Protein AF-A0A933DUX3-F1 (afdb_monomer)

Structure (mmCIF, N/CA/C/O backbone):
data_AF-A0A933DUX3-F1
#
_entry.id   AF-A0A933DUX3-F1
#
loop_
_atom_site.group_PDB
_atom_site.id
_atom_site.type_symbol
_atom_site.label_atom_id
_atom_site.label_alt_id
_atom_site.label_comp_id
_atom_site.label_asym_id
_atom_site.label_entity_id
_atom_site.label_seq_id
_atom_site.pdbx_PDB_ins_code
_atom_site.Cartn_x
_atom_site.Cartn_y
_atom_site.Cartn_z
_atom_site.occupancy
_atom_site.B_iso_or_equiv
_atom_site.auth_seq_id
_atom_site.auth_comp_id
_atom_site.auth_asym_id
_atom_site.auth_atom_id
_atom_site.pdbx_PDB_model_num
ATOM 1 N N . MET A 1 1 ? -27.530 -6.278 41.997 1.00 29.02 1 MET A N 1
ATOM 2 C CA . MET A 1 1 ? -27.766 -5.732 43.336 1.00 29.02 1 MET A CA 1
ATOM 3 C C . MET A 1 1 ? -26.429 -5.424 43.971 1.00 29.02 1 MET A C 1
ATOM 5 O O . MET A 1 1 ? -25.865 -6.276 44.647 1.00 29.02 1 MET A O 1
ATOM 9 N N . VAL A 1 2 ? -25.910 -4.238 43.633 1.00 28.95 2 VAL A N 1
ATOM 10 C CA . VAL A 1 2 ? -24.819 -3.514 44.310 1.00 28.95 2 VAL A CA 1
ATOM 11 C C . VAL A 1 2 ? -25.154 -2.024 44.163 1.00 28.95 2 VAL A C 1
ATOM 13 O O . VAL A 1 2 ? -25.145 -1.536 43.036 1.00 28.95 2 VAL A O 1
ATOM 16 N N . GLU A 1 3 ? -25.543 -1.322 45.237 1.00 31.45 3 GLU A N 1
ATOM 17 C CA . GLU A 1 3 ? -26.020 0.079 45.157 1.00 31.45 3 GLU A CA 1
ATOM 18 C C . GLU A 1 3 ? -25.005 1.037 44.496 1.00 31.45 3 GLU A C 1
ATOM 20 O O . GLU A 1 3 ? -23.796 0.820 44.588 1.00 31.45 3 GLU A O 1
ATOM 25 N N . PRO A 1 4 ? -25.476 2.098 43.811 1.00 33.31 4 PRO A N 1
ATOM 26 C CA . PRO A 1 4 ? -24.606 3.031 43.121 1.00 33.31 4 PRO A CA 1
ATOM 27 C C . PRO A 1 4 ? -24.069 4.056 44.122 1.00 33.31 4 PRO A C 1
ATOM 29 O O . PRO A 1 4 ? -24.830 4.585 44.933 1.00 33.31 4 PRO A O 1
ATOM 32 N N . LEU A 1 5 ? -22.780 4.378 44.026 1.00 43.81 5 LEU A N 1
ATOM 33 C CA . LEU A 1 5 ? -22.177 5.421 44.854 1.00 43.81 5 LEU A CA 1
ATOM 34 C C . LEU A 1 5 ? -22.779 6.786 44.462 1.00 43.81 5 LEU A C 1
ATOM 36 O O . LEU A 1 5 ? -22.750 7.172 43.291 1.00 43.81 5 LEU A O 1
ATOM 40 N N . LYS A 1 6 ? -23.366 7.482 45.436 1.00 32.38 6 LYS A N 1
ATOM 41 C CA . LYS A 1 6 ? -24.177 8.706 45.299 1.00 32.38 6 LYS A CA 1
ATOM 42 C C . LYS A 1 6 ? -23.520 9.942 45.907 1.00 32.38 6 LYS A C 1
ATOM 44 O O . LYS A 1 6 ? -23.996 11.047 45.646 1.00 32.38 6 LYS A O 1
ATOM 49 N N . THR A 1 7 ? -22.471 9.799 46.720 1.00 34.41 7 THR A N 1
ATOM 50 C CA . THR A 1 7 ? -21.788 10.950 47.341 1.00 34.41 7 THR A CA 1
ATOM 51 C C . THR A 1 7 ? -20.277 10.973 47.112 1.00 34.41 7 THR A C 1
ATOM 53 O O . THR A 1 7 ? -19.633 9.975 46.790 1.00 34.41 7 THR A O 1
ATOM 56 N N . GLN A 1 8 ? -19.691 12.161 47.284 1.00 35.16 8 GLN A N 1
ATOM 57 C CA . GLN A 1 8 ? -18.259 12.406 47.084 1.00 35.16 8 GLN A CA 1
ATOM 58 C C . GLN A 1 8 ? -17.368 11.680 48.112 1.00 35.16 8 GLN A C 1
ATOM 60 O O . GLN A 1 8 ? -16.174 11.502 47.867 1.00 35.16 8 GLN A O 1
ATOM 65 N N . GLU A 1 9 ? -17.936 11.257 49.243 1.00 38.06 9 GLU A N 1
ATOM 66 C CA . GLU A 1 9 ? -17.209 10.599 50.330 1.00 38.06 9 GLU A CA 1
ATOM 67 C C . GLU A 1 9 ? -17.133 9.082 50.125 1.00 38.06 9 GLU A C 1
ATOM 69 O O . GLU A 1 9 ? -16.056 8.511 50.279 1.00 38.06 9 GLU A O 1
ATOM 74 N N . GLU A 1 10 ? -18.203 8.462 49.622 1.00 39.78 10 GLU A N 1
ATOM 75 C CA . GLU A 1 10 ? -18.233 7.047 49.218 1.00 39.78 10 GLU A CA 1
ATOM 76 C C . GLU A 1 10 ? -17.134 6.706 48.191 1.00 39.78 10 GLU A C 1
ATOM 78 O O . GLU A 1 10 ? -16.457 5.683 48.301 1.00 39.78 10 GLU A O 1
ATOM 83 N N . ILE A 1 11 ? -16.887 7.602 47.226 1.00 40.34 11 ILE A N 1
ATOM 84 C CA . ILE A 1 11 ? -15.825 7.442 46.216 1.00 40.34 11 ILE A CA 1
ATOM 85 C C . ILE A 1 11 ? -14.423 7.517 46.851 1.00 40.34 11 ILE A C 1
ATOM 87 O O . ILE A 1 11 ? -13.513 6.794 46.440 1.00 40.34 11 ILE A O 1
ATOM 91 N N . LYS A 1 12 ? -14.226 8.367 47.869 1.00 40.56 12 LYS A N 1
ATOM 92 C CA . LYS A 1 12 ? -12.954 8.442 48.614 1.00 40.56 12 LYS A CA 1
ATOM 93 C C . LYS A 1 12 ? -12.736 7.196 49.472 1.00 40.56 12 LYS A C 1
ATOM 95 O O . LYS A 1 12 ? -11.591 6.802 49.681 1.00 40.56 12 LYS A O 1
ATOM 100 N N . GLU A 1 13 ? -13.805 6.598 49.990 1.00 42.00 13 GLU A N 1
ATOM 101 C CA . GLU A 1 13 ? -13.726 5.463 50.908 1.00 42.00 13 GLU A CA 1
ATOM 102 C C . GLU A 1 13 ? -13.287 4.174 50.197 1.00 42.00 13 GLU A C 1
ATOM 104 O O . GLU A 1 13 ? -12.343 3.528 50.652 1.00 42.00 13 GLU A O 1
ATOM 109 N N . GLU A 1 14 ? -13.840 3.865 49.019 1.00 41.28 14 GLU A N 1
ATOM 110 C CA . GLU A 1 14 ? -13.416 2.686 48.244 1.00 41.28 14 GLU A CA 1
ATOM 111 C C . GLU A 1 14 ? -11.978 2.831 47.691 1.00 41.28 14 GLU A C 1
ATOM 113 O O . GLU A 1 14 ? -11.208 1.869 47.694 1.00 41.28 14 GLU A O 1
ATOM 118 N N . LEU A 1 15 ? -11.542 4.044 47.319 1.00 40.47 15 LEU A N 1
ATOM 119 C CA . LEU A 1 15 ? -10.144 4.293 46.928 1.00 40.47 15 LEU A CA 1
ATOM 120 C C . LEU A 1 15 ? -9.156 4.078 48.091 1.00 40.47 15 LEU A C 1
ATOM 122 O O . LEU A 1 15 ? -8.092 3.487 47.892 1.00 40.47 15 LEU A O 1
ATOM 126 N N . ARG A 1 16 ? -9.506 4.503 49.316 1.00 42.06 16 ARG A N 1
ATOM 127 C CA . ARG A 1 16 ? -8.707 4.212 50.526 1.00 42.06 16 ARG A CA 1
ATOM 128 C C . ARG A 1 16 ? -8.661 2.710 50.817 1.00 42.06 16 ARG A C 1
ATOM 130 O O 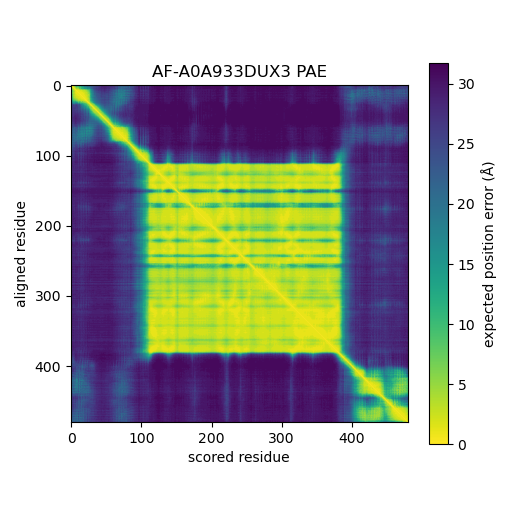. ARG A 1 16 ? -7.611 2.196 51.196 1.00 42.06 16 ARG A O 1
ATOM 137 N N . ARG A 1 17 ? -9.779 2.006 50.613 1.00 42.44 17 ARG A N 1
ATOM 138 C CA . ARG A 1 17 ? -9.915 0.559 50.832 1.00 42.44 17 ARG A CA 1
ATOM 139 C C . ARG A 1 17 ? -8.973 -0.253 49.941 1.00 42.44 17 ARG A C 1
ATOM 141 O O . ARG A 1 17 ? -8.298 -1.148 50.441 1.00 42.44 17 ARG A O 1
ATOM 148 N N . LEU A 1 18 ? -8.886 0.092 48.655 1.00 39.81 18 LEU A N 1
ATOM 149 C CA . LEU A 1 18 ? -7.982 -0.558 47.699 1.00 39.81 18 LEU A CA 1
ATOM 150 C C . LEU A 1 18 ? -6.502 -0.304 48.035 1.00 39.81 18 LEU A C 1
ATOM 152 O O . LEU A 1 18 ? -5.698 -1.235 47.996 1.00 39.81 18 LEU A O 1
ATOM 156 N N . ALA A 1 19 ? -6.144 0.923 48.430 1.00 39.19 19 ALA A N 1
ATOM 157 C CA . ALA A 1 19 ? -4.774 1.259 48.828 1.00 39.19 19 ALA A CA 1
ATOM 158 C C . ALA A 1 19 ? -4.326 0.527 50.110 1.00 39.19 19 ALA A C 1
ATOM 160 O O . ALA A 1 19 ? -3.217 -0.004 50.167 1.00 39.19 19 ALA A O 1
ATOM 161 N N . ALA A 1 20 ? -5.199 0.435 51.119 1.00 37.44 20 ALA A N 1
ATOM 162 C CA . ALA A 1 20 ? -4.878 -0.187 52.406 1.00 37.44 20 ALA A CA 1
ATOM 163 C C . ALA A 1 20 ? -4.580 -1.698 52.312 1.00 37.44 20 ALA A C 1
ATOM 165 O O . ALA A 1 20 ? -3.811 -2.221 53.118 1.00 37.44 20 ALA A O 1
ATOM 166 N N . VAL A 1 21 ? -5.154 -2.401 51.327 1.00 36.75 21 VAL A N 1
ATOM 167 C CA . VAL A 1 21 ? -4.814 -3.808 51.052 1.00 36.75 21 VAL A CA 1
ATOM 168 C C . VAL A 1 21 ? -3.378 -3.919 50.528 1.00 36.75 21 VAL A C 1
ATOM 170 O O . VAL A 1 21 ? -2.622 -4.757 51.019 1.00 36.75 21 VAL A O 1
ATOM 173 N N . ALA A 1 22 ? -2.978 -3.045 49.599 1.00 35.00 22 ALA A N 1
ATOM 174 C CA . ALA A 1 22 ? -1.664 -3.087 48.952 1.00 35.00 22 ALA A CA 1
ATOM 175 C C . ALA A 1 22 ? -0.489 -2.812 49.913 1.00 35.00 22 ALA A C 1
ATOM 177 O O . ALA A 1 22 ? 0.531 -3.495 49.835 1.00 35.00 22 ALA A O 1
ATOM 178 N N . ASP A 1 23 ? -0.633 -1.869 50.851 1.00 34.75 23 ASP A N 1
ATOM 179 C CA . ASP A 1 23 ? 0.419 -1.577 51.843 1.00 34.75 23 ASP A CA 1
ATOM 180 C C . ASP A 1 23 ? 0.596 -2.699 52.886 1.00 34.75 23 ASP A C 1
ATOM 182 O O . ASP A 1 23 ? 1.671 -2.843 53.477 1.00 34.75 23 ASP A O 1
ATOM 186 N N . SER A 1 24 ? -0.437 -3.518 53.123 1.00 38.31 24 SER A N 1
ATOM 187 C CA . SER A 1 24 ? -0.444 -4.488 54.229 1.00 38.31 24 SER A CA 1
ATOM 188 C C . SER A 1 24 ? 0.527 -5.669 54.063 1.00 38.31 24 SER A C 1
ATOM 190 O O . SER A 1 24 ? 0.955 -6.238 55.069 1.00 38.31 24 SER A O 1
ATOM 192 N N . GLU A 1 25 ? 0.947 -5.993 52.833 1.00 32.91 25 GLU A N 1
ATOM 193 C CA . GLU A 1 25 ? 1.947 -7.043 52.557 1.00 32.91 25 GLU A CA 1
ATOM 194 C C . GLU A 1 25 ? 3.394 -6.518 52.426 1.00 32.91 25 GLU A C 1
ATOM 196 O O . GLU A 1 25 ? 4.333 -7.311 52.372 1.00 32.91 25 GLU A O 1
ATOM 201 N N . LEU A 1 26 ? 3.612 -5.194 52.422 1.00 33.56 26 LEU A N 1
ATOM 202 C CA . LEU A 1 26 ? 4.921 -4.556 52.169 1.00 33.56 26 LEU A CA 1
ATOM 203 C C . LEU A 1 26 ? 5.570 -3.920 53.418 1.00 33.56 26 LEU A C 1
ATOM 205 O O . LEU A 1 26 ? 6.502 -3.120 53.314 1.00 33.56 26 LEU A O 1
ATOM 209 N N . GLY A 1 27 ? 5.077 -4.252 54.612 1.00 32.41 27 GLY A N 1
ATOM 210 C CA . GLY A 1 27 ? 5.331 -3.494 55.840 1.00 32.41 27 GLY A CA 1
ATOM 211 C C . GLY A 1 27 ? 6.795 -3.380 56.299 1.00 32.41 27 GLY A C 1
ATOM 212 O O . GLY A 1 27 ? 7.377 -4.339 56.808 1.00 32.41 27 GLY A O 1
ATOM 213 N N . LEU A 1 28 ? 7.334 -2.153 56.282 1.00 27.66 28 LEU A N 1
ATOM 214 C CA . LEU A 1 28 ? 8.505 -1.745 57.069 1.00 27.66 28 LEU A CA 1
ATOM 215 C C . LEU A 1 28 ? 8.310 -0.374 57.738 1.00 27.66 28 LEU A C 1
ATOM 217 O O . LEU A 1 28 ? 8.020 0.631 57.095 1.00 27.66 28 LEU A O 1
ATOM 221 N N . ALA A 1 29 ? 8.575 -0.334 59.043 1.00 27.84 29 ALA A N 1
ATOM 222 C CA . ALA A 1 29 ? 8.754 0.866 59.862 1.00 27.84 29 ALA A CA 1
ATOM 223 C C . ALA A 1 29 ? 9.933 0.596 60.838 1.00 27.84 29 ALA A C 1
ATOM 225 O O . ALA A 1 29 ? 10.321 -0.557 61.012 1.00 27.84 29 ALA A O 1
ATOM 226 N N . SER A 1 30 ? 10.579 1.559 61.506 1.00 29.30 30 SER A N 1
ATOM 227 C CA . SER A 1 30 ? 10.216 2.960 61.757 1.00 29.30 30 SER A CA 1
ATOM 228 C C . SER A 1 30 ? 11.437 3.818 62.155 1.00 29.30 30 SER A C 1
ATOM 230 O O . SER A 1 30 ? 12.258 3.330 62.924 1.00 29.30 30 SER A O 1
ATOM 232 N N . VAL A 1 31 ? 11.423 5.115 61.799 1.00 27.34 31 VAL A N 1
ATOM 233 C CA . VAL A 1 31 ? 11.819 6.285 62.640 1.00 27.34 31 VAL A CA 1
ATOM 234 C C . VAL A 1 31 ? 13.273 6.409 63.179 1.00 27.34 31 VAL A C 1
ATOM 236 O O . VAL A 1 31 ? 13.912 5.464 63.617 1.00 27.34 31 VAL A O 1
ATOM 239 N N . ALA A 1 32 ? 13.780 7.651 63.209 1.00 27.92 32 ALA A N 1
ATOM 240 C CA . ALA A 1 32 ? 15.103 8.051 63.725 1.00 27.92 32 ALA A CA 1
ATOM 241 C C . ALA A 1 32 ? 15.018 8.900 65.019 1.00 27.92 32 ALA A C 1
ATOM 243 O O . ALA A 1 32 ? 13.929 9.327 65.399 1.00 27.92 32 ALA A O 1
ATOM 244 N N . THR A 1 33 ? 16.154 9.225 65.666 1.00 27.00 33 THR A N 1
ATOM 245 C CA . THR A 1 33 ? 16.351 10.476 66.458 1.00 27.00 33 THR A CA 1
ATOM 246 C C . THR A 1 33 ? 17.842 10.729 66.832 1.00 27.00 33 THR A C 1
ATOM 248 O O . THR A 1 33 ? 18.619 9.775 66.800 1.00 27.00 33 THR A O 1
ATOM 251 N N . PRO A 1 34 ? 18.276 11.978 67.158 1.00 41.84 34 PRO A N 1
ATOM 252 C CA . PRO A 1 34 ? 19.695 12.357 67.359 1.00 41.84 34 PRO A CA 1
ATOM 253 C C . PRO A 1 34 ? 20.055 12.949 68.753 1.00 41.84 34 PRO A C 1
ATOM 255 O O . PRO A 1 34 ? 19.166 13.374 69.488 1.00 41.84 34 PRO A O 1
ATOM 258 N N . VAL A 1 35 ? 21.361 13.078 69.071 1.00 27.61 35 VAL A N 1
ATOM 259 C CA . VAL A 1 35 ? 21.945 13.926 70.156 1.00 27.61 35 VAL A CA 1
ATOM 260 C C . VAL A 1 35 ? 23.357 14.430 69.746 1.00 27.61 35 VAL A C 1
ATOM 262 O O . VAL A 1 35 ? 23.995 13.812 68.895 1.00 27.61 35 VAL A O 1
ATOM 265 N N . GLU A 1 36 ? 23.841 15.540 70.326 1.00 29.75 36 GLU A N 1
ATOM 266 C CA . GLU A 1 36 ? 25.132 16.216 70.042 1.00 29.75 36 GLU A CA 1
ATOM 267 C C . GLU A 1 36 ? 26.277 15.950 71.077 1.00 29.75 36 GLU A C 1
ATOM 269 O O . GLU A 1 36 ? 26.133 15.161 72.005 1.00 29.75 36 GLU A O 1
ATOM 274 N N . GLU A 1 37 ? 27.385 16.702 70.915 1.00 28.11 37 GLU A N 1
ATOM 275 C CA . GLU A 1 37 ? 28.451 17.095 71.876 1.00 28.11 37 GLU A CA 1
ATOM 276 C C . GLU A 1 37 ? 29.764 16.278 72.084 1.00 28.11 37 GLU A C 1
ATOM 278 O O . GLU A 1 37 ? 29.952 15.547 73.052 1.00 28.11 37 GLU A O 1
ATOM 283 N N . SER A 1 38 ? 30.796 16.729 71.345 1.00 26.83 38 SER A N 1
ATOM 284 C CA . SER A 1 38 ? 32.076 17.264 71.887 1.00 26.83 38 SER A CA 1
ATOM 285 C C . SER A 1 38 ? 33.351 16.391 72.079 1.00 26.83 38 SER A C 1
ATOM 287 O O . SER A 1 38 ? 33.329 15.215 72.411 1.00 26.83 38 SER A O 1
ATOM 289 N N . ALA A 1 39 ? 34.492 17.094 71.938 1.00 29.30 39 ALA A N 1
ATOM 290 C CA . ALA A 1 39 ? 35.800 16.912 72.603 1.00 29.30 39 ALA A CA 1
ATOM 291 C C . ALA A 1 39 ? 36.811 15.779 72.227 1.00 29.30 39 ALA A C 1
ATOM 293 O O . ALA A 1 39 ? 36.938 14.775 72.914 1.00 29.30 39 ALA A O 1
ATOM 294 N N . SER A 1 40 ? 37.774 16.169 71.369 1.00 26.89 40 SER A N 1
ATOM 295 C CA . SER A 1 40 ? 39.242 16.093 71.619 1.00 26.89 40 SER A CA 1
ATOM 296 C C . SER A 1 40 ? 40.085 14.823 71.318 1.00 26.89 40 SER A C 1
ATOM 298 O O . SER A 1 40 ? 39.707 13.694 71.590 1.00 26.89 40 SER A O 1
ATOM 300 N N . ALA A 1 41 ? 41.336 15.108 70.907 1.00 29.86 41 ALA A N 1
ATOM 301 C CA . ALA A 1 41 ? 42.562 14.284 70.891 1.00 29.86 41 ALA A CA 1
ATOM 302 C C . ALA A 1 41 ? 42.858 13.279 69.738 1.00 29.86 41 ALA A C 1
ATOM 304 O O . ALA A 1 41 ? 42.012 12.568 69.212 1.00 29.86 41 ALA A O 1
ATOM 305 N N . LYS A 1 42 ? 44.156 13.249 69.393 1.00 30.89 42 LYS A N 1
ATOM 306 C CA . LYS A 1 42 ? 44.952 12.319 68.552 1.00 30.89 42 LYS A CA 1
ATOM 307 C C . LYS A 1 42 ? 46.199 11.911 69.390 1.00 30.89 42 LYS A C 1
ATOM 309 O O . LYS A 1 42 ? 46.395 12.573 70.415 1.00 30.89 42 LYS A O 1
ATOM 314 N N . PRO A 1 43 ? 47.112 11.001 68.966 1.00 48.41 43 PRO A N 1
ATOM 315 C CA . PRO A 1 43 ? 47.161 10.151 67.755 1.00 48.41 43 PRO A CA 1
ATOM 316 C C . PRO A 1 43 ? 47.381 8.641 68.057 1.00 48.41 43 PRO A C 1
ATOM 318 O O . PRO A 1 43 ? 47.517 8.264 69.215 1.00 48.41 43 PRO A O 1
ATOM 321 N N . ASP A 1 44 ? 47.402 7.776 67.029 1.00 30.33 44 ASP A N 1
ATOM 322 C CA . ASP A 1 44 ? 48.601 7.000 66.609 1.00 30.33 44 ASP A CA 1
ATOM 323 C C . ASP A 1 44 ? 48.296 5.966 65.490 1.00 30.33 44 ASP A C 1
ATOM 325 O O . ASP A 1 44 ? 47.147 5.619 65.222 1.00 30.33 44 ASP A O 1
ATOM 329 N N . GLU A 1 45 ? 49.353 5.527 64.799 1.00 30.61 45 GLU A N 1
ATOM 330 C CA . GLU A 1 45 ? 49.416 4.586 63.657 1.00 30.61 45 GLU A CA 1
ATOM 331 C C . GLU A 1 45 ? 50.295 3.358 64.033 1.00 30.61 45 GLU A C 1
ATOM 333 O O . GLU A 1 45 ? 50.959 3.398 65.071 1.00 30.61 45 GLU A O 1
ATOM 338 N N . PRO A 1 46 ? 50.503 2.333 63.173 1.00 47.50 46 PRO A N 1
ATOM 339 C CA . PRO A 1 46 ? 49.594 1.676 62.221 1.00 47.50 46 PRO A CA 1
ATOM 340 C C . PRO A 1 46 ? 49.660 0.122 62.315 1.00 47.50 46 PRO A C 1
ATOM 342 O O . PRO A 1 46 ? 50.608 -0.447 62.854 1.00 47.50 46 PRO A O 1
ATOM 345 N N . ALA A 1 47 ? 48.725 -0.601 61.683 1.00 30.14 47 ALA A N 1
ATOM 346 C CA . ALA A 1 47 ? 48.890 -2.029 61.356 1.00 30.14 47 ALA A CA 1
ATOM 347 C C . ALA A 1 47 ? 48.021 -2.432 60.149 1.00 30.14 47 ALA A C 1
ATOM 349 O O . ALA A 1 47 ? 46.993 -1.808 59.897 1.00 30.14 47 ALA A O 1
ATOM 350 N N . ALA A 1 48 ? 48.427 -3.465 59.402 1.00 30.78 48 ALA A N 1
ATOM 351 C CA . ALA A 1 48 ? 47.780 -3.867 58.151 1.00 30.78 48 ALA A CA 1
ATOM 352 C C . ALA A 1 48 ? 47.181 -5.281 58.204 1.00 30.78 48 ALA A C 1
ATOM 354 O O . ALA A 1 48 ? 47.813 -6.212 58.699 1.00 30.78 48 ALA A O 1
ATOM 355 N N . ALA A 1 49 ? 46.010 -5.440 57.584 1.00 31.09 49 ALA A N 1
ATOM 356 C CA . ALA A 1 49 ? 45.479 -6.710 57.100 1.00 31.09 49 ALA A CA 1
ATOM 357 C C . ALA A 1 49 ? 44.639 -6.436 55.839 1.00 31.09 49 ALA A C 1
ATOM 359 O O . ALA A 1 49 ? 43.749 -5.589 55.863 1.00 31.09 49 ALA A O 1
ATOM 360 N N . GLN A 1 50 ? 44.933 -7.128 54.737 1.00 33.78 50 GLN A N 1
ATOM 361 C CA . GLN A 1 50 ? 44.090 -7.154 53.539 1.00 33.78 50 GLN A CA 1
ATOM 362 C C . GLN A 1 50 ? 43.615 -8.589 53.323 1.00 33.78 50 GLN A C 1
ATOM 364 O O . GLN A 1 50 ? 44.385 -9.418 52.844 1.00 33.78 50 GLN A O 1
ATOM 369 N N . GLU A 1 51 ? 42.349 -8.867 53.629 1.00 31.41 51 GLU A N 1
ATOM 370 C CA . GLU A 1 51 ? 41.676 -10.087 53.184 1.00 31.41 51 GLU A CA 1
ATOM 371 C C . GLU A 1 51 ? 40.320 -9.758 52.548 1.00 31.41 51 GLU A C 1
ATOM 373 O O . GLU A 1 51 ? 39.530 -8.980 53.071 1.00 31.41 51 GLU A O 1
ATOM 378 N N . THR A 1 52 ? 40.119 -10.355 51.373 1.00 31.05 52 THR A N 1
ATOM 379 C CA . THR A 1 52 ? 38.858 -10.762 50.731 1.00 31.05 52 THR A CA 1
ATOM 380 C C . THR A 1 52 ? 37.535 -10.096 51.141 1.00 31.05 52 THR A C 1
ATOM 382 O O . THR A 1 52 ? 37.031 -10.302 52.241 1.00 31.05 52 THR A O 1
ATOM 385 N N . THR A 1 53 ? 36.797 -9.603 50.146 1.00 30.77 53 THR A N 1
ATOM 386 C CA . THR A 1 53 ? 35.647 -10.354 49.583 1.00 30.77 53 THR A CA 1
ATOM 387 C C . THR A 1 53 ? 35.197 -9.736 48.255 1.00 30.77 53 THR A C 1
ATOM 389 O O . THR A 1 53 ? 35.500 -8.581 47.966 1.00 30.77 53 THR A O 1
ATOM 392 N N . GLY A 1 54 ? 34.540 -10.527 47.402 1.00 31.20 54 GLY A N 1
ATOM 393 C CA . GLY A 1 54 ? 33.949 -10.037 46.153 1.00 31.20 54 GLY A CA 1
ATOM 394 C C . GLY A 1 54 ? 32.505 -9.594 46.374 1.00 31.20 54 GLY A C 1
ATOM 395 O O . GLY A 1 54 ? 31.760 -10.286 47.064 1.00 31.20 54 GLY A O 1
ATOM 396 N N . ALA A 1 55 ? 32.108 -8.472 45.776 1.00 31.61 55 ALA A N 1
ATOM 397 C CA . ALA A 1 55 ? 30.720 -8.027 45.797 1.00 31.61 55 ALA A CA 1
ATOM 398 C C . ALA A 1 55 ? 29.861 -8.907 44.873 1.00 31.61 55 ALA A C 1
ATOM 400 O O . ALA A 1 55 ? 30.074 -8.931 43.659 1.00 31.61 55 ALA A O 1
ATOM 401 N N . THR A 1 56 ? 28.875 -9.606 45.436 1.00 32.41 56 THR A N 1
ATOM 402 C CA . THR A 1 56 ? 27.688 -10.011 44.673 1.00 32.41 56 THR A CA 1
ATOM 403 C C . THR A 1 56 ? 26.845 -8.765 44.386 1.00 32.41 56 THR A C 1
ATOM 405 O O . THR A 1 56 ? 26.743 -7.908 45.265 1.00 32.41 56 THR A O 1
ATOM 408 N N . PRO A 1 57 ? 26.241 -8.630 43.192 1.00 38.47 57 PRO A N 1
ATOM 409 C CA . PRO A 1 57 ? 25.292 -7.552 42.941 1.00 38.47 57 PRO A CA 1
ATOM 410 C C . PRO A 1 57 ? 24.056 -7.725 43.832 1.00 38.47 57 PRO A C 1
ATOM 412 O O . PRO A 1 57 ? 23.612 -8.851 44.072 1.00 38.47 57 PRO A O 1
ATOM 415 N N . GLU A 1 58 ? 23.505 -6.614 44.315 1.00 41.03 58 GLU A N 1
ATOM 416 C CA . GLU A 1 58 ? 22.203 -6.609 44.984 1.00 41.03 58 GLU A CA 1
ATOM 417 C C . GLU A 1 58 ? 21.094 -6.980 43.979 1.00 41.03 58 GLU A C 1
ATOM 419 O O . GLU A 1 58 ? 21.213 -6.660 42.791 1.00 41.03 58 GLU A O 1
ATOM 424 N N . PRO A 1 59 ? 20.033 -7.684 44.413 1.00 38.97 59 PRO A N 1
ATOM 425 C CA . PRO A 1 59 ? 18.939 -8.053 43.526 1.00 38.97 59 PRO A CA 1
ATOM 426 C C . PRO A 1 59 ? 18.103 -6.826 43.140 1.00 38.97 59 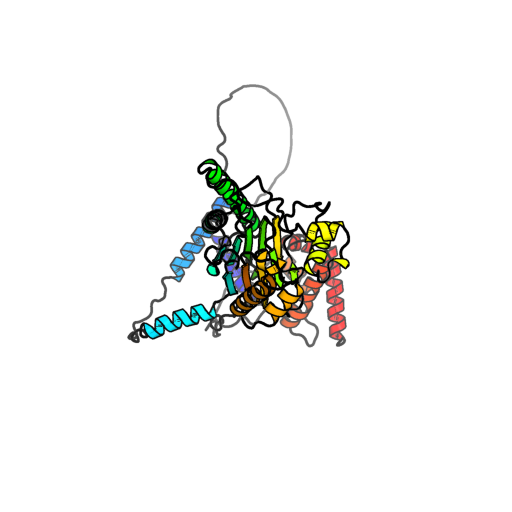PRO A C 1
ATOM 428 O O . PRO A 1 59 ? 17.818 -5.967 43.974 1.00 38.97 59 PRO A O 1
ATOM 431 N N . ASP A 1 60 ? 17.674 -6.782 41.879 1.00 48.88 60 ASP A N 1
ATOM 432 C CA . ASP A 1 60 ? 16.779 -5.750 41.356 1.00 48.88 60 ASP A CA 1
ATOM 433 C C . ASP A 1 60 ? 15.420 -5.806 42.077 1.00 48.88 60 ASP A C 1
ATOM 435 O O . ASP A 1 60 ? 14.627 -6.736 41.900 1.00 48.88 60 ASP A O 1
ATOM 439 N N . GLN A 1 61 ? 15.167 -4.805 42.923 1.00 36.38 61 GLN A N 1
ATOM 440 C CA . GLN A 1 61 ? 13.945 -4.720 43.720 1.00 36.38 61 GLN A CA 1
ATOM 441 C C . GLN A 1 61 ? 12.710 -4.435 42.855 1.00 36.38 61 GLN A C 1
ATOM 443 O O . GLN A 1 61 ? 11.615 -4.865 43.217 1.00 36.38 61 GLN A O 1
ATOM 448 N N . GLU A 1 62 ? 12.865 -3.784 41.698 1.00 39.00 62 GLU A N 1
ATOM 449 C CA . GLU A 1 62 ? 11.754 -3.500 40.786 1.00 39.00 62 GLU A CA 1
ATOM 450 C C . GLU A 1 62 ? 11.314 -4.781 40.059 1.00 39.00 62 GLU A C 1
ATOM 452 O O . GLU A 1 62 ? 10.118 -5.031 39.898 1.00 39.00 62 GLU A O 1
ATOM 457 N N . ALA A 1 63 ? 12.267 -5.655 39.710 1.00 38.56 63 ALA A N 1
ATOM 458 C CA . ALA A 1 63 ? 11.976 -6.983 39.167 1.00 38.56 63 ALA A CA 1
ATOM 459 C C . ALA A 1 63 ? 11.204 -7.865 40.168 1.00 38.56 63 ALA A C 1
ATOM 461 O O . ALA A 1 63 ? 10.173 -8.435 39.807 1.00 38.56 63 ALA A O 1
ATOM 462 N N . ILE A 1 64 ? 11.644 -7.919 41.434 1.00 36.38 64 ILE A N 1
ATOM 463 C CA . ILE A 1 64 ? 10.965 -8.679 42.504 1.00 36.38 64 ILE A CA 1
ATOM 464 C C . ILE A 1 64 ? 9.536 -8.159 42.727 1.00 36.38 64 ILE A C 1
ATOM 466 O O . ILE A 1 64 ? 8.586 -8.937 42.818 1.00 36.38 64 ILE A O 1
ATOM 470 N N . LYS A 1 65 ? 9.368 -6.835 42.777 1.00 35.72 65 LYS A N 1
ATOM 471 C CA . LYS A 1 65 ? 8.072 -6.169 42.969 1.00 35.72 65 LYS A CA 1
ATOM 472 C C . LYS A 1 65 ? 7.102 -6.450 41.816 1.00 35.72 65 LYS A C 1
ATOM 474 O O . LYS A 1 65 ? 5.910 -6.657 42.044 1.00 35.72 65 LYS A O 1
ATOM 479 N N . ARG A 1 66 ? 7.616 -6.524 40.584 1.00 40.22 66 ARG A N 1
ATOM 480 C CA . ARG A 1 66 ? 6.845 -6.883 39.387 1.00 40.22 66 ARG A CA 1
ATOM 481 C C . ARG A 1 66 ? 6.422 -8.354 39.385 1.00 40.22 66 ARG A C 1
ATOM 483 O O . ARG A 1 66 ? 5.273 -8.639 39.069 1.00 40.22 66 ARG A O 1
ATOM 490 N N . GLU A 1 67 ? 7.307 -9.271 39.777 1.00 36.44 67 GLU A N 1
ATOM 491 C CA . GLU A 1 67 ? 6.997 -10.706 39.884 1.00 36.44 67 GLU A CA 1
ATOM 492 C C . GLU A 1 67 ? 5.956 -10.995 40.985 1.00 36.44 67 GLU A C 1
ATOM 494 O O . GLU A 1 67 ? 5.059 -11.816 40.784 1.00 36.44 67 GLU A O 1
ATOM 499 N N . ALA A 1 68 ? 5.998 -10.259 42.103 1.00 34.00 68 ALA A N 1
ATOM 500 C CA . ALA A 1 68 ? 5.003 -10.351 43.175 1.00 34.00 68 ALA A CA 1
ATOM 501 C C . ALA A 1 68 ? 3.592 -9.917 42.727 1.00 34.00 68 ALA A C 1
ATOM 503 O O . ALA A 1 68 ? 2.623 -10.637 42.971 1.00 34.00 68 ALA A O 1
ATOM 504 N N . LEU A 1 69 ? 3.466 -8.788 42.017 1.00 37.94 69 LEU A N 1
ATOM 505 C CA . LEU A 1 69 ? 2.187 -8.327 41.450 1.00 37.94 69 LEU A CA 1
ATOM 506 C C . LEU A 1 69 ? 1.606 -9.336 40.443 1.00 37.94 69 LEU A C 1
ATOM 508 O O . LEU A 1 69 ? 0.416 -9.651 40.481 1.00 37.94 69 LEU A O 1
ATOM 512 N N . ASP A 1 70 ? 2.461 -9.893 39.584 1.00 38.31 70 ASP A N 1
ATOM 513 C CA . ASP A 1 70 ? 2.092 -10.900 38.583 1.00 38.31 70 ASP A CA 1
ATOM 514 C C . ASP A 1 70 ? 1.671 -12.236 39.245 1.00 38.31 70 ASP A C 1
ATOM 516 O O . ASP A 1 70 ? 0.873 -13.002 38.702 1.00 38.31 70 ASP A O 1
ATOM 520 N N . ALA A 1 71 ? 2.187 -12.551 40.439 1.00 34.19 71 ALA A N 1
ATOM 521 C CA . ALA A 1 71 ? 1.732 -13.682 41.253 1.00 34.19 71 ALA A CA 1
ATOM 522 C C . ALA A 1 71 ? 0.381 -13.406 41.941 1.00 34.19 71 ALA A C 1
ATOM 524 O O . ALA A 1 71 ? -0.506 -14.261 41.893 1.00 34.19 71 ALA A O 1
ATOM 525 N N . ALA A 1 72 ? 0.195 -12.213 42.516 1.00 34.94 72 ALA A N 1
ATOM 526 C CA . ALA A 1 72 ? -1.050 -11.809 43.171 1.00 34.94 72 ALA A CA 1
ATOM 527 C C . ALA A 1 72 ? -2.249 -11.843 42.206 1.00 34.94 72 ALA A C 1
ATOM 529 O O . ALA A 1 72 ? -3.286 -12.413 42.545 1.00 34.94 72 ALA A O 1
ATOM 530 N N . ALA A 1 73 ? -2.089 -11.339 40.976 1.00 35.59 73 ALA A N 1
ATOM 531 C CA . ALA A 1 73 ? -3.129 -11.390 39.943 1.00 35.59 73 ALA A CA 1
ATOM 532 C C . ALA A 1 73 ? -3.610 -12.829 39.654 1.00 35.59 73 ALA A C 1
ATOM 534 O O . ALA A 1 73 ? -4.808 -13.099 39.652 1.00 35.59 73 ALA A O 1
ATOM 535 N N . ARG A 1 74 ? -2.680 -13.786 39.514 1.00 35.88 74 ARG A N 1
ATOM 536 C CA . ARG A 1 74 ? -3.007 -15.208 39.279 1.00 35.88 74 ARG A CA 1
ATOM 537 C C . ARG A 1 74 ? -3.700 -15.877 40.471 1.00 35.88 74 ARG A C 1
ATOM 539 O O . ARG A 1 74 ? -4.507 -16.788 40.280 1.00 35.88 74 ARG A O 1
ATOM 546 N N . ILE A 1 75 ? -3.409 -15.439 41.697 1.00 33.34 75 ILE A N 1
ATOM 547 C CA . ILE A 1 75 ? -4.105 -15.907 42.905 1.00 33.34 75 ILE A CA 1
ATOM 548 C C . ILE A 1 75 ? -5.529 -15.333 42.956 1.00 33.34 75 ILE A C 1
ATOM 550 O O . ILE A 1 75 ? -6.461 -16.073 43.264 1.00 33.34 75 ILE A O 1
ATOM 554 N N . ILE A 1 76 ? -5.717 -14.062 42.583 1.00 34.53 76 ILE A N 1
ATOM 555 C CA . ILE A 1 76 ? -7.038 -13.425 42.476 1.00 34.53 76 ILE A CA 1
ATOM 556 C C . ILE A 1 76 ? -7.908 -14.153 41.440 1.00 34.53 76 ILE A C 1
ATOM 558 O O . ILE A 1 76 ? -9.007 -14.574 41.792 1.00 34.53 76 ILE A O 1
ATOM 562 N N . ASP A 1 77 ? -7.403 -14.407 40.226 1.00 34.12 77 ASP A N 1
ATOM 563 C CA . ASP A 1 77 ? -8.119 -15.187 39.199 1.00 34.12 77 ASP A CA 1
ATOM 564 C C . ASP A 1 77 ? -8.532 -16.581 39.708 1.00 34.12 77 ASP A C 1
ATOM 566 O O . ASP A 1 77 ? -9.648 -17.041 39.461 1.00 34.12 77 ASP A O 1
ATOM 570 N N . THR A 1 78 ? -7.654 -17.248 40.467 1.00 31.77 78 THR A N 1
ATOM 571 C CA . THR A 1 78 ? -7.932 -18.580 41.031 1.00 31.77 78 THR A CA 1
ATOM 572 C C . THR A 1 78 ? -9.025 -18.533 42.106 1.00 31.77 78 THR A C 1
ATOM 574 O O . THR A 1 78 ? -9.886 -19.409 42.144 1.00 31.77 78 THR A O 1
ATOM 577 N N . ILE A 1 79 ? -9.030 -17.508 42.965 1.00 30.28 79 ILE A N 1
ATOM 578 C CA . ILE A 1 79 ? -10.026 -17.346 44.040 1.00 30.28 79 ILE A CA 1
ATOM 579 C C . ILE A 1 79 ? -11.388 -16.906 43.480 1.00 30.28 79 ILE A C 1
ATOM 581 O O . ILE A 1 79 ? -12.424 -17.393 43.932 1.00 30.28 79 ILE A O 1
ATOM 585 N N . VAL A 1 80 ? -11.401 -16.027 42.473 1.00 31.61 80 VAL A N 1
ATOM 586 C CA . VAL A 1 80 ? -12.625 -15.606 41.768 1.00 31.61 80 VAL A CA 1
ATOM 587 C C . VAL A 1 80 ? -13.217 -16.763 40.948 1.00 31.61 80 VAL A C 1
ATOM 589 O O . VAL A 1 80 ? -14.438 -16.879 40.845 1.00 31.61 80 VAL A O 1
ATOM 592 N N . GLY A 1 81 ? -12.378 -17.665 40.427 1.00 31.42 81 GLY A N 1
ATOM 593 C CA . GLY A 1 81 ? -12.798 -18.828 39.641 1.00 31.42 81 GLY A CA 1
ATOM 594 C C . GLY A 1 81 ? -13.533 -19.944 40.404 1.00 31.42 81 GLY A C 1
ATOM 595 O O . GLY A 1 81 ? -14.187 -20.763 39.761 1.00 31.42 81 GLY A O 1
ATOM 596 N N . GLU A 1 82 ? -13.477 -19.998 41.742 1.00 31.06 82 GLU A N 1
ATOM 597 C CA . GLU A 1 82 ? -14.014 -21.125 42.535 1.00 31.06 82 GLU A CA 1
ATOM 598 C C . GLU A 1 82 ? -15.203 -20.775 43.463 1.00 31.06 82 GLU A C 1
ATOM 600 O O . GLU A 1 82 ? -15.338 -21.361 44.539 1.00 31.06 82 GLU A O 1
ATOM 605 N N . GLN A 1 83 ? -16.117 -19.870 43.071 1.00 31.70 83 GLN A N 1
ATOM 606 C CA . GLN A 1 83 ? -17.372 -19.613 43.821 1.00 31.70 83 GLN A CA 1
ATOM 607 C C . GLN A 1 83 ? -18.700 -19.673 43.028 1.00 31.70 83 GLN A C 1
ATOM 609 O O . GLN A 1 83 ? -19.737 -19.256 43.544 1.00 31.70 83 GLN A O 1
ATOM 614 N N . GLU A 1 84 ? -18.764 -20.336 41.865 1.00 32.22 84 GLU A N 1
ATOM 615 C CA . GLU A 1 84 ? -20.055 -20.774 41.277 1.00 32.22 84 GLU A CA 1
ATOM 616 C C . GLU A 1 84 ? -20.636 -22.030 41.978 1.00 32.22 84 GLU A C 1
ATOM 618 O O . GLU A 1 84 ? -21.016 -23.029 41.363 1.00 32.22 84 GLU A O 1
ATOM 623 N N . GLY A 1 85 ? -20.746 -21.978 43.310 1.00 29.92 85 GLY A N 1
ATOM 624 C CA . GLY A 1 85 ? -21.325 -23.023 44.164 1.00 29.92 85 GLY A CA 1
ATOM 625 C C . GLY A 1 85 ? -22.855 -23.124 44.077 1.00 29.92 85 GLY A C 1
ATOM 626 O O . GLY A 1 85 ? -23.539 -23.120 45.102 1.00 29.92 85 GLY A O 1
ATOM 627 N N . SER A 1 86 ? -23.419 -23.170 42.867 1.00 30.84 86 SER A N 1
ATOM 628 C CA . SER A 1 86 ? -24.870 -23.141 42.666 1.00 30.84 86 SER A CA 1
ATOM 629 C C . SER A 1 86 ? -25.557 -24.452 43.083 1.00 30.84 86 SER A C 1
ATOM 631 O O . SER A 1 86 ? -25.148 -25.563 42.738 1.00 30.84 86 SER A O 1
ATOM 633 N N . GLN A 1 87 ? -26.653 -24.333 43.840 1.00 35.38 87 GLN A N 1
ATOM 634 C CA . GLN A 1 87 ? -27.512 -25.475 44.159 1.00 35.38 87 GLN A CA 1
ATOM 635 C C . GLN A 1 87 ? -28.167 -25.998 42.876 1.00 35.38 87 GLN A C 1
ATOM 637 O O . GLN A 1 87 ? -28.746 -25.218 42.118 1.00 35.38 87 GLN A O 1
ATOM 642 N N . GLN A 1 88 ? -28.133 -27.317 42.664 1.00 29.38 88 GLN A N 1
ATOM 643 C CA . GLN A 1 88 ? -28.668 -27.964 41.463 1.00 29.38 88 GLN A CA 1
ATOM 644 C C . GLN A 1 88 ? -30.180 -27.733 41.289 1.00 29.38 88 GLN A C 1
ATOM 646 O O . GLN A 1 88 ? -31.015 -28.537 41.710 1.00 29.38 88 GLN A O 1
ATOM 651 N N . ARG A 1 89 ? -30.541 -26.668 40.568 1.00 34.34 89 ARG A N 1
ATOM 652 C CA . ARG A 1 89 ? -31.743 -26.688 39.728 1.00 34.34 89 ARG A CA 1
ATOM 653 C C . ARG A 1 89 ? -31.495 -27.682 38.584 1.00 34.34 89 ARG A C 1
ATOM 655 O O . ARG A 1 89 ? -30.350 -27.806 38.146 1.00 34.34 89 ARG A O 1
ATOM 662 N N . PRO A 1 90 ? -32.521 -28.391 38.081 1.00 30.34 90 PRO A N 1
ATOM 663 C CA . PRO A 1 90 ? -32.356 -29.216 36.891 1.00 30.34 90 PRO A CA 1
ATOM 664 C C . PRO A 1 90 ? -31.829 -28.347 35.749 1.00 30.34 90 PRO A C 1
ATOM 666 O O . PRO A 1 90 ? -32.436 -27.317 35.448 1.00 30.34 90 PRO A O 1
ATOM 669 N N . LEU A 1 91 ? -30.712 -28.746 35.133 1.00 36.72 91 LEU A N 1
ATOM 670 C CA . LEU A 1 91 ? -30.224 -28.078 33.930 1.00 36.72 91 LEU A CA 1
ATOM 671 C C . LEU A 1 91 ? -31.351 -28.074 32.894 1.00 36.72 91 LEU A C 1
ATOM 673 O O . LEU A 1 91 ? -31.908 -29.127 32.570 1.00 36.72 91 LEU A O 1
ATOM 677 N N . ALA A 1 92 ? -31.656 -26.896 32.349 1.00 45.91 92 ALA A N 1
ATOM 678 C CA . ALA A 1 92 ? -32.305 -26.851 31.050 1.00 45.91 92 ALA A CA 1
ATOM 679 C C . ALA A 1 92 ? -31.410 -27.631 30.067 1.00 45.91 92 ALA A C 1
ATOM 681 O O . ALA A 1 92 ? -30.182 -27.515 30.160 1.00 45.91 92 ALA A O 1
ATOM 682 N N . PRO A 1 93 ? -31.974 -28.455 29.165 1.00 45.44 93 PRO A N 1
ATOM 683 C CA . PRO A 1 93 ? -31.163 -29.104 28.144 1.00 45.44 93 PRO A CA 1
ATOM 684 C C . PRO A 1 93 ? -30.409 -28.018 27.375 1.00 45.44 93 PRO A C 1
ATOM 686 O O . PRO A 1 93 ? -31.000 -26.991 27.037 1.00 45.44 93 PRO A O 1
ATOM 689 N N . ALA A 1 94 ? -29.111 -28.232 27.143 1.00 46.97 94 ALA A N 1
ATOM 690 C CA . ALA A 1 94 ? -28.293 -27.270 26.415 1.00 46.97 94 ALA A CA 1
ATOM 691 C C . ALA A 1 94 ? -28.976 -26.920 25.078 1.00 46.97 94 ALA A C 1
ATOM 693 O O . ALA A 1 94 ? -29.504 -27.835 24.428 1.00 46.97 94 ALA A O 1
ATOM 694 N N . PRO A 1 95 ? -29.000 -25.634 24.674 1.00 54.16 95 PRO A N 1
ATOM 695 C CA . PRO A 1 95 ? -29.559 -25.253 23.384 1.00 54.16 95 PRO A CA 1
ATOM 696 C C . PRO A 1 95 ? -28.866 -26.074 22.284 1.00 54.16 95 PRO A C 1
ATOM 698 O O . PRO A 1 95 ? -27.661 -26.324 22.401 1.00 54.16 95 PRO A O 1
ATOM 701 N N . PRO A 1 96 ? -29.589 -26.550 21.252 1.00 70.31 96 PRO A N 1
ATOM 702 C CA . PRO A 1 96 ? -29.014 -27.410 20.223 1.00 70.31 96 PRO A CA 1
ATOM 703 C C . PRO A 1 96 ? -27.739 -26.814 19.619 1.00 70.31 96 PRO A C 1
ATOM 705 O O . PRO A 1 96 ? -27.622 -25.595 19.512 1.00 70.31 96 PRO A O 1
ATOM 708 N N . GLU A 1 97 ? -26.822 -27.651 19.124 1.00 57.47 97 GLU A N 1
ATOM 709 C CA . GLU A 1 97 ? -25.578 -27.168 18.496 1.00 57.47 97 GLU A CA 1
ATOM 710 C C . GLU A 1 97 ? -25.825 -26.116 17.398 1.00 57.47 97 GLU A C 1
ATOM 712 O O . GLU A 1 97 ? -24.990 -25.251 17.171 1.00 57.47 97 GLU A O 1
ATOM 717 N N . SER A 1 98 ? -26.974 -26.155 16.714 1.00 45.91 98 SER A N 1
ATOM 718 C CA . SER A 1 98 ? -27.374 -25.156 15.713 1.00 45.91 98 SER A CA 1
ATOM 719 C C . SER A 1 98 ? -27.722 -23.776 16.283 1.00 45.91 98 SER A C 1
ATOM 721 O O . SER A 1 98 ? -27.694 -22.801 15.542 1.00 45.91 98 SER A O 1
ATOM 723 N N . GLU A 1 99 ? -28.095 -23.688 17.559 1.00 54.00 99 GLU A N 1
ATOM 724 C CA . GLU A 1 99 ? -28.328 -22.433 18.282 1.00 54.00 99 GLU A CA 1
ATOM 725 C C . GLU A 1 99 ? -27.045 -21.950 18.964 1.00 54.00 99 GLU A C 1
ATOM 727 O O . GLU A 1 99 ? -26.767 -20.757 18.931 1.00 54.00 99 GLU A O 1
ATOM 732 N N . GLN A 1 100 ? -26.207 -22.863 19.472 1.00 56.44 100 GLN A N 1
ATOM 733 C CA . GLN A 1 100 ? -24.870 -22.524 19.980 1.00 56.44 100 GLN A CA 1
ATOM 734 C C . GLN A 1 100 ? -23.975 -21.960 18.869 1.00 56.44 100 GLN A C 1
ATOM 736 O O . GLN A 1 100 ? -23.501 -20.837 18.990 1.00 56.44 100 GLN A O 1
ATOM 741 N N . ARG A 1 101 ? -23.862 -22.661 17.732 1.00 53.78 101 ARG A N 1
ATOM 742 C CA . ARG A 1 101 ? -23.118 -22.185 16.549 1.00 53.78 101 ARG A CA 1
ATOM 743 C C . ARG A 1 101 ? -23.676 -20.879 15.980 1.00 53.78 101 ARG A C 1
ATOM 745 O O . ARG A 1 101 ? -22.929 -20.140 15.355 1.00 53.78 101 ARG A O 1
ATOM 752 N N . ARG A 1 102 ? -24.974 -20.597 16.169 1.00 50.41 102 ARG A N 1
ATOM 753 C CA . ARG A 1 102 ? -25.560 -19.291 15.828 1.00 50.41 102 ARG A CA 1
ATOM 754 C C . ARG A 1 102 ? -25.119 -18.223 16.812 1.00 50.41 102 ARG A C 1
ATOM 756 O O . ARG A 1 102 ? -24.562 -17.245 16.362 1.00 50.41 102 ARG A O 1
ATOM 763 N N . ALA A 1 103 ? -25.256 -18.437 18.118 1.00 50.12 103 ALA A N 1
ATOM 764 C CA . ALA A 1 103 ? -24.791 -17.479 19.120 1.00 50.12 103 ALA A CA 1
ATOM 765 C C . ALA A 1 103 ? -23.281 -17.179 18.999 1.00 50.12 103 ALA A C 1
ATOM 767 O O . ALA A 1 103 ? -22.881 -16.028 19.132 1.00 50.12 103 ALA A O 1
ATOM 768 N N . GLU A 1 104 ? -22.454 -18.182 18.687 1.00 51.81 104 GLU A N 1
ATOM 769 C CA . GLU A 1 104 ? -21.027 -18.009 18.377 1.00 51.81 104 GLU A CA 1
ATOM 770 C C . GLU A 1 104 ? -20.815 -17.149 17.117 1.00 51.81 104 GLU A C 1
ATOM 772 O O . GLU A 1 104 ? -20.047 -16.191 17.148 1.00 51.81 104 GLU A O 1
ATOM 777 N N . GLN A 1 105 ? -21.523 -17.456 16.027 1.00 46.34 105 GLN A N 1
ATOM 778 C CA . GLN A 1 105 ? -21.414 -16.766 14.736 1.00 46.34 105 GLN A CA 1
ATOM 779 C C . GLN A 1 105 ? -22.008 -15.345 14.757 1.00 46.34 105 GLN A C 1
ATOM 781 O O . GLN A 1 105 ? -21.451 -14.435 14.150 1.00 46.34 105 GLN A O 1
ATOM 786 N N . ASP A 1 106 ? -23.095 -15.131 15.494 1.00 41.84 106 ASP A N 1
ATOM 787 C CA . ASP A 1 106 ? -23.720 -13.831 15.723 1.00 41.84 106 ASP A CA 1
ATOM 788 C C . ASP A 1 106 ? -22.804 -12.960 16.611 1.00 41.84 106 ASP A C 1
ATOM 790 O O . ASP A 1 106 ? -22.559 -11.801 16.281 1.00 41.84 106 ASP A O 1
ATOM 794 N N . ALA A 1 107 ? -22.185 -13.520 17.661 1.00 47.22 107 ALA A N 1
ATOM 795 C CA . ALA A 1 107 ? -21.195 -12.811 18.485 1.00 47.22 107 ALA A CA 1
ATOM 796 C C . ALA A 1 107 ? -19.869 -12.521 17.746 1.00 47.22 107 ALA A C 1
ATOM 798 O O . ALA A 1 107 ? -19.213 -11.514 18.022 1.00 47.22 107 ALA A O 1
ATOM 799 N N . GLU A 1 108 ? -19.472 -13.370 16.793 1.00 45.97 108 GLU A N 1
ATOM 800 C CA . GLU A 1 108 ? -18.351 -13.118 15.875 1.00 45.97 108 GLU A CA 1
ATOM 801 C C . GLU A 1 108 ? -18.677 -11.968 14.899 1.00 45.97 108 GLU A C 1
ATOM 803 O O . GLU A 1 108 ? -17.824 -11.118 14.632 1.00 45.97 108 GLU A O 1
ATOM 808 N N . ILE A 1 109 ? -19.932 -11.871 14.443 1.00 44.19 109 ILE A N 1
ATOM 809 C CA . ILE A 1 109 ? -20.441 -10.755 13.629 1.00 44.19 109 ILE A CA 1
ATOM 810 C C . ILE A 1 109 ? -20.516 -9.446 14.437 1.00 44.19 109 ILE A C 1
ATOM 812 O O . ILE A 1 109 ? -20.161 -8.390 13.911 1.00 44.19 109 ILE A O 1
ATOM 816 N N . GLU A 1 110 ? -20.918 -9.480 15.712 1.00 47.03 110 GLU A N 1
ATOM 817 C CA . GLU A 1 110 ? -21.022 -8.272 16.550 1.00 47.03 110 GLU A CA 1
ATOM 818 C C . GLU A 1 110 ? -19.671 -7.675 16.989 1.00 47.03 110 GLU A C 1
ATOM 820 O O . GLU A 1 110 ? -19.632 -6.520 17.417 1.00 47.03 110 GLU A O 1
ATOM 825 N N . ARG A 1 111 ? -18.557 -8.413 16.854 1.00 56.53 111 ARG A N 1
ATOM 826 C CA . ARG A 1 111 ? -17.219 -8.009 17.337 1.00 56.53 111 ARG A CA 1
ATOM 827 C C . ARG A 1 111 ? -16.221 -7.574 16.253 1.00 56.53 111 ARG A C 1
ATOM 829 O O . ARG A 1 111 ? -15.033 -7.419 16.547 1.00 56.53 111 ARG A O 1
ATOM 836 N N . LYS A 1 112 ? -16.655 -7.339 15.008 1.00 72.50 112 LYS A N 1
ATOM 837 C CA . LYS A 1 112 ? -15.757 -6.846 13.945 1.00 72.50 112 LYS A CA 1
ATOM 838 C C . LYS A 1 112 ? -15.224 -5.436 14.244 1.00 72.50 112 LYS A C 1
ATOM 840 O O . LYS A 1 112 ? -15.964 -4.461 14.178 1.00 72.50 112 LYS A O 1
ATOM 845 N N . LYS A 1 113 ? -13.908 -5.327 14.477 1.00 86.25 113 LYS A N 1
ATOM 846 C CA . LYS A 1 113 ? -13.166 -4.047 14.539 1.00 86.25 113 LYS A CA 1
ATOM 847 C C . LYS A 1 113 ? -12.965 -3.386 13.168 1.00 86.25 113 LYS A C 1
ATOM 849 O O . LYS A 1 113 ? -12.695 -2.191 13.099 1.00 86.25 113 LYS A O 1
ATOM 854 N N . PHE A 1 114 ? -13.087 -4.155 12.085 1.00 94.06 114 PHE A N 1
ATOM 855 C CA . PHE A 1 114 ? -12.794 -3.713 10.723 1.00 94.06 114 PHE A CA 1
ATOM 856 C C . PHE A 1 114 ? -13.852 -4.220 9.728 1.00 94.06 114 PHE A C 1
ATOM 858 O O . PHE A 1 114 ? -14.308 -5.362 9.821 1.00 94.06 114 PHE A O 1
ATOM 865 N N . ASP A 1 115 ? -14.200 -3.384 8.749 1.00 96.00 115 ASP A N 1
ATOM 866 C CA . ASP A 1 115 ? -14.776 -3.800 7.463 1.00 96.00 115 ASP A CA 1
ATOM 867 C C . ASP A 1 115 ? -13.623 -3.834 6.451 1.00 96.00 115 ASP A C 1
ATOM 869 O O . ASP A 1 115 ? -12.908 -2.840 6.293 1.00 96.00 115 ASP A O 1
ATOM 873 N N . VAL A 1 116 ? -13.379 -4.998 5.842 1.00 97.94 116 VAL A N 1
ATOM 874 C CA . VAL A 1 116 ? -12.160 -5.276 5.071 1.00 97.94 116 VAL A CA 1
ATOM 875 C C . VAL A 1 116 ? -12.504 -5.843 3.705 1.00 97.94 116 VAL A C 1
ATOM 877 O O . VAL A 1 116 ? -13.182 -6.860 3.588 1.00 97.94 116 VAL A O 1
ATOM 880 N N . GLY A 1 117 ? -11.970 -5.197 2.673 1.00 98.44 117 GLY A N 1
ATOM 881 C CA . GLY A 1 117 ? -11.865 -5.738 1.328 1.00 98.44 117 GLY A CA 1
ATOM 882 C C . GLY A 1 117 ? -10.400 -5.957 0.993 1.00 98.44 117 GLY A C 1
ATOM 883 O O . GLY A 1 117 ? -9.561 -5.114 1.304 1.00 98.44 117 GLY A O 1
ATOM 884 N N . ALA A 1 118 ? -10.086 -7.066 0.334 1.00 98.56 118 ALA A N 1
ATOM 885 C CA . ALA A 1 118 ? -8.760 -7.331 -0.209 1.00 98.56 118 ALA A CA 1
ATOM 886 C C . ALA A 1 118 ? -8.892 -8.117 -1.511 1.00 98.56 118 ALA A C 1
ATOM 888 O O . ALA A 1 118 ? -9.713 -9.028 -1.612 1.00 98.56 118 ALA A O 1
ATOM 889 N N . GLY A 1 119 ? -8.090 -7.767 -2.510 1.00 98.38 119 GLY A N 1
ATOM 890 C CA . GLY A 1 119 ? -8.196 -8.364 -3.832 1.00 98.38 119 GLY A CA 1
ATOM 891 C C . GLY A 1 119 ? -6.989 -8.049 -4.696 1.00 98.38 119 GLY A C 1
ATOM 892 O O . GLY A 1 119 ? -6.350 -7.008 -4.544 1.00 98.38 119 GLY A O 1
ATOM 893 N N . SER A 1 120 ? -6.684 -8.978 -5.594 1.00 98.25 120 SER A N 1
ATOM 894 C CA . SER A 1 120 ? -5.567 -8.891 -6.525 1.00 98.25 120 SER A CA 1
ATOM 895 C C . SER A 1 120 ? -5.938 -9.587 -7.833 1.00 98.25 120 SER A C 1
ATOM 897 O O . SER A 1 120 ? -6.557 -10.655 -7.801 1.00 98.25 120 SER A O 1
ATOM 899 N N . ILE A 1 121 ? -5.596 -8.988 -8.974 1.00 97.69 121 ILE A N 1
ATOM 900 C CA . ILE A 1 121 ? -5.831 -9.547 -10.311 1.00 97.69 121 ILE A CA 1
ATOM 901 C C . ILE A 1 121 ? -4.567 -9.468 -11.167 1.00 97.69 121 ILE A C 1
ATOM 903 O O . ILE A 1 121 ? -3.831 -8.485 -11.119 1.00 97.69 121 ILE A O 1
ATOM 907 N N . ALA A 1 122 ? -4.360 -10.498 -11.988 1.00 96.50 122 ALA A N 1
ATOM 908 C CA . ALA A 1 122 ? -3.261 -10.546 -12.941 1.00 96.50 122 ALA A CA 1
ATOM 909 C C . ALA A 1 122 ? -3.485 -9.600 -14.137 1.00 96.50 122 ALA A C 1
ATOM 911 O O . ALA A 1 122 ? -4.614 -9.422 -14.611 1.00 96.50 122 ALA A O 1
ATOM 912 N N . SER A 1 123 ? -2.393 -9.064 -14.673 1.00 94.69 123 SER A N 1
ATOM 913 C CA . SER A 1 123 ? -2.354 -8.223 -15.866 1.00 94.69 123 SER A CA 1
ATOM 914 C C . SER A 1 123 ? -2.941 -8.922 -17.092 1.00 94.69 123 SER A C 1
ATOM 916 O O . SER A 1 123 ? -2.653 -10.091 -17.350 1.00 94.69 123 SER A O 1
ATOM 918 N N . GLU A 1 124 ? -3.627 -8.190 -17.979 1.00 92.19 124 GLU A N 1
ATOM 919 C CA . GLU A 1 124 ? -4.000 -8.726 -19.302 1.00 92.19 124 GLU A CA 1
ATOM 920 C C . GLU A 1 124 ? -2.801 -9.133 -20.184 1.00 92.19 124 GLU A C 1
ATOM 922 O O . GLU A 1 124 ? -2.996 -9.787 -21.209 1.00 92.19 124 GLU A O 1
ATOM 927 N N . LYS A 1 125 ? -1.566 -8.770 -19.803 1.00 91.75 125 LYS A N 1
ATOM 928 C CA . LYS A 1 125 ? -0.327 -9.252 -20.439 1.00 91.75 125 LYS A CA 1
ATOM 929 C C . LYS A 1 125 ? 0.046 -10.690 -20.046 1.00 91.75 125 LYS A C 1
ATOM 931 O O . LYS A 1 125 ? 0.725 -11.351 -20.829 1.00 91.75 125 LYS A O 1
ATOM 936 N N . HIS A 1 126 ? -0.342 -11.145 -18.854 1.00 90.12 126 HIS A N 1
ATOM 937 C CA . HIS A 1 126 ? -0.029 -12.464 -18.285 1.00 90.12 126 HIS A CA 1
ATOM 938 C C . HIS A 1 126 ? -1.151 -12.917 -17.328 1.00 90.12 126 HIS A C 1
ATOM 940 O O . HIS A 1 126 ? -0.927 -13.064 -16.130 1.00 90.12 126 HIS A O 1
ATOM 946 N N . PRO A 1 127 ? -2.382 -13.143 -17.830 1.00 90.62 127 PRO A N 1
ATOM 947 C CA . PRO A 1 127 ? -3.549 -13.442 -16.990 1.00 90.62 127 PRO A CA 1
ATOM 948 C C . PRO A 1 127 ? -3.466 -14.799 -16.264 1.00 90.62 127 PRO A C 1
ATOM 950 O O . PRO A 1 127 ? -4.327 -15.122 -15.450 1.00 90.62 127 PRO A O 1
ATOM 953 N N . ASP A 1 128 ? -2.456 -15.608 -16.584 1.00 90.75 128 ASP A N 1
ATOM 954 C CA . ASP A 1 128 ? -2.099 -16.885 -15.972 1.00 90.75 128 ASP A CA 1
ATOM 955 C C . ASP A 1 128 ? -1.066 -16.767 -14.833 1.00 90.75 128 ASP A C 1
ATOM 957 O O . ASP A 1 128 ? -0.746 -17.776 -14.203 1.00 90.75 128 ASP A O 1
ATOM 961 N N . ARG A 1 129 ? -0.552 -15.560 -14.547 1.00 90.25 129 ARG A N 1
ATOM 962 C CA . ARG A 1 129 ? 0.495 -15.315 -13.545 1.00 90.25 129 ARG A CA 1
ATOM 963 C C . ARG A 1 129 ? 0.370 -13.917 -12.934 1.00 90.25 129 ARG A C 1
ATOM 965 O O . ARG A 1 129 ? 0.526 -12.926 -13.641 1.00 90.25 129 ARG A O 1
ATOM 972 N N . ASN A 1 130 ? 0.202 -13.874 -11.619 1.00 94.06 130 ASN A N 1
ATOM 973 C CA . ASN A 1 130 ? 0.223 -12.661 -10.809 1.00 94.06 130 ASN A CA 1
ATOM 974 C C . ASN A 1 130 ? 1.514 -12.651 -9.971 1.00 94.06 130 ASN A C 1
ATOM 976 O O . ASN A 1 130 ? 1.779 -13.640 -9.287 1.00 94.06 130 ASN A O 1
ATOM 980 N N . GLU A 1 131 ? 2.332 -11.602 -10.057 1.00 95.19 131 GLU A N 1
ATOM 981 C CA . GLU A 1 131 ? 3.516 -11.430 -9.203 1.00 95.19 131 GLU A CA 1
ATOM 982 C C . GLU A 1 131 ? 3.182 -10.694 -7.879 1.00 95.19 131 GLU A C 1
ATOM 984 O O . GLU A 1 131 ? 3.944 -10.837 -6.921 1.00 95.19 131 GLU A O 1
ATOM 989 N N . ASP A 1 132 ? 2.028 -10.014 -7.773 1.00 96.81 132 ASP A N 1
ATOM 990 C CA . ASP A 1 132 ? 1.541 -9.386 -6.530 1.00 96.81 132 ASP A CA 1
ATOM 991 C C . ASP A 1 132 ? 1.075 -10.407 -5.472 1.00 96.81 132 ASP A C 1
ATOM 993 O O . ASP A 1 132 ? 0.462 -11.436 -5.777 1.00 96.81 132 ASP A O 1
ATOM 997 N N . VAL A 1 133 ? 1.224 -10.053 -4.187 1.00 97.81 133 VAL A N 1
ATOM 998 C CA . VAL A 1 133 ? 0.562 -10.739 -3.063 1.00 97.81 133 VAL A CA 1
ATOM 999 C C . VAL A 1 133 ? -0.073 -9.747 -2.084 1.00 97.81 133 VAL A C 1
ATOM 1001 O O . VAL A 1 133 ? 0.601 -8.917 -1.472 1.00 97.81 133 VAL A O 1
ATOM 1004 N N . VAL A 1 134 ? -1.381 -9.906 -1.854 1.00 98.00 134 VAL A N 1
ATOM 1005 C CA . VAL A 1 134 ? -2.106 -9.293 -0.728 1.00 98.00 134 VAL A CA 1
ATOM 1006 C C . VAL A 1 134 ? -2.014 -10.172 0.522 1.00 98.00 134 VAL A C 1
ATOM 1008 O O . VAL A 1 134 ? -2.134 -11.398 0.453 1.00 98.00 134 VAL A O 1
ATOM 1011 N N . PHE A 1 135 ? -1.837 -9.555 1.688 1.00 97.75 135 PHE A N 1
ATOM 1012 C CA . PHE A 1 135 ? -1.848 -10.224 2.987 1.00 97.75 135 PHE A CA 1
ATOM 1013 C C . PHE A 1 135 ? -2.794 -9.512 3.960 1.00 97.75 135 PHE A C 1
ATOM 1015 O O . PHE A 1 135 ? -2.768 -8.290 4.091 1.00 97.75 135 PHE A O 1
ATOM 1022 N N . VAL A 1 136 ? -3.624 -10.301 4.645 1.00 97.00 136 VAL A N 1
ATOM 1023 C CA . VAL A 1 136 ? -4.639 -9.846 5.599 1.00 97.00 136 VAL A CA 1
ATOM 1024 C C . VAL A 1 136 ? -4.605 -10.744 6.831 1.00 97.00 136 VAL A C 1
ATOM 1026 O O . VAL A 1 136 ? -4.705 -11.966 6.721 1.00 97.00 136 VAL A O 1
ATOM 1029 N N . ASP A 1 137 ? -4.512 -10.120 7.999 1.00 94.00 137 ASP A N 1
ATOM 1030 C CA . ASP A 1 137 ? -4.706 -10.718 9.315 1.00 94.00 137 ASP A CA 1
ATOM 1031 C C . ASP A 1 137 ? -5.556 -9.749 10.156 1.00 94.00 137 ASP A C 1
ATOM 1033 O O . ASP A 1 137 ? -5.041 -8.929 10.919 1.00 94.00 137 ASP A O 1
ATOM 1037 N N . GLU A 1 138 ? -6.884 -9.822 9.982 1.00 91.75 138 GLU A N 1
ATOM 1038 C CA . GLU A 1 138 ? -7.861 -8.995 10.714 1.00 91.75 138 GLU A CA 1
ATOM 1039 C C . GLU A 1 138 ? -7.702 -9.130 12.237 1.00 91.75 138 GLU A C 1
ATOM 1041 O O . GLU A 1 138 ? -7.865 -8.153 12.967 1.00 91.75 138 GLU A O 1
ATOM 1046 N N . LYS A 1 139 ? -7.344 -10.326 12.725 1.00 87.00 139 LYS A N 1
ATOM 1047 C CA . LYS A 1 139 ? -7.217 -10.630 14.157 1.00 87.00 139 LYS A CA 1
ATOM 1048 C C . LYS A 1 139 ? -6.076 -9.847 14.806 1.00 87.00 139 LYS A C 1
ATOM 1050 O O . LYS A 1 139 ? -6.228 -9.352 15.923 1.00 87.00 139 LYS A O 1
ATOM 1055 N N . ASN A 1 140 ? -4.945 -9.741 14.115 1.00 88.19 140 ASN A N 1
ATOM 1056 C CA . ASN A 1 140 ? -3.808 -8.940 14.560 1.00 88.19 140 ASN A CA 1
ATOM 1057 C C . ASN A 1 140 ? -3.824 -7.515 13.976 1.00 88.19 140 ASN A C 1
ATOM 1059 O O . ASN A 1 140 ? -2.909 -6.744 14.253 1.00 88.19 140 ASN A O 1
ATOM 1063 N N . GLY A 1 141 ? -4.843 -7.134 13.195 1.00 93.19 141 GLY A N 1
ATOM 1064 C CA . GLY A 1 141 ? -4.930 -5.828 12.534 1.00 93.19 141 GLY A CA 1
ATOM 1065 C C . GLY A 1 141 ? -3.736 -5.539 11.620 1.00 93.19 141 GLY A C 1
ATOM 1066 O O . GLY A 1 141 ? -3.256 -4.406 11.595 1.00 93.19 141 GLY A O 1
ATOM 1067 N N . LEU A 1 142 ? -3.206 -6.566 10.948 1.00 96.19 142 LEU A N 1
ATOM 1068 C CA . LEU A 1 142 ? -2.002 -6.495 10.120 1.00 96.19 142 LEU A CA 1
ATOM 1069 C C . LEU A 1 142 ? -2.364 -6.750 8.652 1.00 96.19 142 LEU A C 1
ATOM 1071 O O . LEU A 1 142 ? -2.926 -7.788 8.306 1.00 96.19 142 LEU A O 1
ATOM 1075 N N . PHE A 1 143 ? -2.032 -5.799 7.786 1.00 98.38 143 PHE A N 1
ATOM 1076 C CA . PHE A 1 143 ? -2.422 -5.783 6.376 1.00 98.38 143 PHE A CA 1
ATOM 1077 C C . PHE A 1 143 ? -1.218 -5.393 5.520 1.00 98.38 143 PHE A C 1
ATOM 1079 O O . PHE A 1 143 ? -0.441 -4.527 5.922 1.00 98.38 143 PHE A O 1
ATOM 1086 N N . ALA A 1 144 ? -1.038 -6.006 4.351 1.00 98.62 144 ALA A N 1
ATOM 1087 C CA . ALA A 1 144 ? 0.066 -5.652 3.463 1.00 98.62 144 ALA A CA 1
ATOM 1088 C C . ALA A 1 144 ? -0.208 -5.924 1.983 1.00 98.62 144 ALA A C 1
ATOM 1090 O O . ALA A 1 144 ? -0.903 -6.877 1.632 1.00 98.62 144 ALA A O 1
ATOM 1091 N N . VAL A 1 145 ? 0.427 -5.125 1.127 1.00 98.75 145 VAL A N 1
ATOM 1092 C CA . VAL A 1 145 ? 0.599 -5.404 -0.303 1.00 98.75 145 VAL A CA 1
ATOM 1093 C C . VAL A 1 145 ? 2.091 -5.562 -0.591 1.00 98.75 145 VAL A C 1
ATOM 1095 O O . VAL A 1 145 ? 2.915 -4.783 -0.104 1.00 98.75 145 VAL A O 1
ATOM 1098 N N . PHE A 1 146 ? 2.416 -6.584 -1.375 1.00 98.25 146 PHE A N 1
ATOM 1099 C CA . PHE A 1 146 ? 3.741 -6.870 -1.911 1.00 98.25 146 PHE A CA 1
ATOM 1100 C C . PHE A 1 146 ? 3.624 -6.915 -3.435 1.00 98.25 146 PHE A C 1
ATOM 1102 O O . PHE A 1 146 ? 2.970 -7.814 -3.957 1.00 98.25 146 PHE A O 1
ATOM 1109 N N . ASP A 1 147 ? 4.211 -5.939 -4.120 1.00 96.88 147 ASP A N 1
ATOM 1110 C CA . ASP A 1 147 ? 4.262 -5.843 -5.584 1.00 96.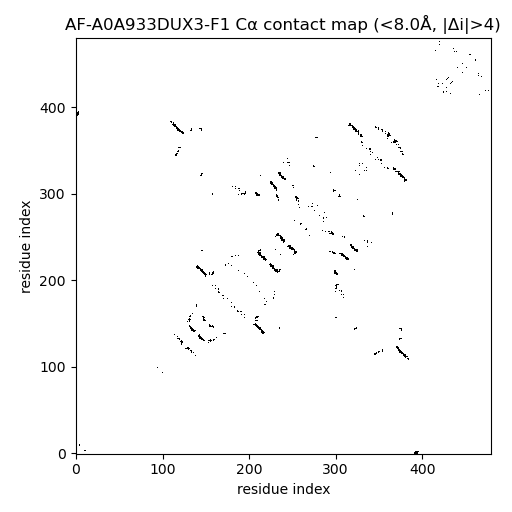88 147 ASP A CA 1
ATOM 1111 C C . ASP A 1 147 ? 5.550 -6.530 -6.062 1.00 96.88 147 ASP A C 1
ATOM 1113 O O . ASP A 1 147 ? 6.660 -6.157 -5.656 1.00 96.88 147 ASP A O 1
ATOM 1117 N N . GLY A 1 148 ? 5.394 -7.641 -6.783 1.00 94.00 148 GLY A N 1
ATOM 1118 C CA . GLY A 1 148 ? 6.463 -8.603 -7.041 1.00 94.00 148 GLY A CA 1
ATOM 1119 C C . GLY A 1 148 ? 7.153 -8.387 -8.384 1.00 94.00 148 GLY A C 1
ATOM 1120 O O . GLY A 1 148 ? 6.512 -8.278 -9.423 1.00 94.00 148 GLY A O 1
ATOM 1121 N N . MET A 1 149 ? 8.488 -8.431 -8.400 1.00 87.19 149 MET A N 1
ATOM 1122 C CA . MET A 1 149 ? 9.265 -8.245 -9.628 1.00 87.19 149 MET A CA 1
ATOM 1123 C C . MET A 1 149 ? 10.470 -9.185 -9.776 1.00 87.19 149 MET A C 1
ATOM 1125 O O . MET A 1 149 ? 10.989 -9.786 -8.833 1.00 87.19 149 MET A O 1
ATOM 1129 N N . GLY A 1 150 ? 10.937 -9.286 -11.020 1.00 71.31 150 GLY A N 1
ATOM 1130 C CA . GLY A 1 150 ? 12.094 -10.083 -11.439 1.00 71.31 150 GLY A CA 1
ATOM 1131 C C . GLY A 1 150 ? 11.856 -10.818 -12.760 1.00 71.31 150 GLY A C 1
ATOM 1132 O O . GLY A 1 150 ? 12.811 -11.121 -13.478 1.00 71.31 150 GLY A O 1
ATOM 1133 N N . GLY A 1 151 ? 10.587 -11.035 -13.128 1.00 67.19 151 GLY A N 1
ATOM 1134 C CA . GLY A 1 151 ? 10.191 -11.701 -14.367 1.00 67.19 151 GLY A CA 1
ATOM 1135 C C . GLY A 1 151 ? 10.246 -13.230 -14.277 1.00 67.19 151 GLY A C 1
ATOM 1136 O O . GLY A 1 151 ? 10.938 -13.811 -13.443 1.00 67.19 151 GLY A O 1
ATOM 1137 N N . HIS A 1 152 ? 9.493 -13.910 -15.152 1.00 64.69 152 HIS A N 1
ATOM 1138 C CA . HIS A 1 152 ? 9.058 -15.300 -14.915 1.00 64.69 152 HIS A CA 1
ATOM 1139 C C . HIS A 1 152 ? 8.360 -15.408 -13.540 1.00 64.69 152 HIS A C 1
ATOM 1141 O O . HIS A 1 152 ? 7.725 -14.450 -13.121 1.00 64.69 152 HIS A O 1
ATOM 1147 N N . ALA A 1 153 ? 8.403 -16.535 -12.832 1.00 70.25 153 ALA A N 1
ATOM 1148 C CA . ALA A 1 153 ? 7.757 -16.658 -11.516 1.00 70.25 153 ALA A CA 1
ATOM 1149 C C . ALA A 1 153 ? 8.599 -16.059 -10.360 1.00 70.25 153 ALA A C 1
ATOM 1151 O O . ALA A 1 153 ? 8.533 -16.543 -9.234 1.00 70.25 153 ALA A O 1
ATOM 1152 N N . ALA A 1 154 ? 9.461 -15.069 -10.625 1.00 85.12 154 ALA A N 1
ATOM 1153 C CA . ALA A 1 154 ? 10.365 -14.528 -9.610 1.00 85.12 154 ALA A CA 1
ATOM 1154 C C . ALA A 1 154 ? 9.640 -13.626 -8.599 1.00 85.12 154 ALA A C 1
ATOM 1156 O O . ALA A 1 154 ? 9.795 -13.846 -7.401 1.00 85.12 154 ALA A O 1
ATOM 1157 N N . GLY A 1 155 ? 8.831 -12.660 -9.046 1.00 88.12 155 GLY A N 1
ATOM 1158 C CA . GLY A 1 155 ? 8.139 -11.719 -8.162 1.00 88.12 155 GLY A CA 1
ATOM 1159 C C . GLY A 1 155 ? 7.152 -12.397 -7.212 1.00 88.12 155 GLY A C 1
ATOM 1160 O O . GLY A 1 155 ? 7.223 -12.169 -6.008 1.00 88.12 155 GLY A O 1
ATOM 1161 N N . GLU A 1 156 ? 6.354 -13.343 -7.719 1.00 90.56 156 GLU A N 1
ATOM 1162 C CA . GLU A 1 156 ? 5.471 -14.208 -6.914 1.00 90.56 156 GLU A CA 1
ATOM 1163 C C . GLU A 1 156 ? 6.249 -14.902 -5.776 1.00 90.56 156 GLU A C 1
ATOM 1165 O O . GLU A 1 156 ? 5.829 -14.925 -4.616 1.00 90.56 156 GLU A O 1
ATOM 1170 N N . VAL A 1 157 ? 7.437 -15.434 -6.090 1.00 91.88 157 VAL A N 1
ATOM 1171 C CA . VAL A 1 157 ? 8.317 -16.092 -5.115 1.00 91.88 157 VAL A CA 1
ATOM 1172 C C . VAL A 1 157 ? 8.958 -15.086 -4.150 1.00 91.88 157 VAL A C 1
ATOM 1174 O O . VAL A 1 157 ? 9.213 -15.450 -3.001 1.00 91.88 157 VAL A O 1
ATOM 1177 N N . ALA A 1 158 ? 9.178 -13.833 -4.560 1.00 93.88 158 ALA A N 1
ATOM 1178 C CA . ALA A 1 158 ? 9.677 -12.763 -3.698 1.00 93.88 158 ALA A CA 1
ATOM 1179 C C . ALA A 1 158 ? 8.629 -12.336 -2.661 1.00 93.88 158 ALA A C 1
ATOM 1181 O O . ALA A 1 158 ? 8.873 -12.406 -1.453 1.00 93.88 158 ALA A O 1
ATOM 1182 N N . ALA A 1 159 ? 7.447 -11.951 -3.140 1.00 94.31 159 ALA A N 1
ATOM 1183 C CA . ALA A 1 159 ? 6.308 -11.528 -2.338 1.00 94.31 159 ALA A CA 1
ATOM 1184 C C . ALA A 1 159 ? 5.840 -12.661 -1.403 1.00 94.31 159 ALA A C 1
ATOM 1186 O O . ALA A 1 159 ? 5.693 -12.472 -0.191 1.00 94.31 159 ALA A O 1
ATOM 1187 N N . GLY A 1 160 ? 5.737 -13.887 -1.927 1.00 94.19 160 GLY A N 1
ATOM 1188 C CA . GLY A 1 160 ? 5.415 -15.089 -1.157 1.00 94.19 160 GLY A CA 1
ATOM 1189 C C . GLY A 1 160 ? 6.473 -15.499 -0.119 1.00 94.19 160 GLY A C 1
ATOM 1190 O O . GLY A 1 160 ? 6.139 -16.194 0.843 1.00 94.19 160 GLY A O 1
ATOM 1191 N N . GLU A 1 161 ? 7.735 -15.075 -0.258 1.00 93.75 161 GLU A N 1
ATOM 1192 C CA . GLU A 1 161 ? 8.757 -15.210 0.792 1.00 93.75 161 GLU A CA 1
ATOM 1193 C C . GLU A 1 161 ? 8.610 -14.105 1.847 1.00 93.75 161 GLU A C 1
ATOM 1195 O O . GLU A 1 161 ? 8.605 -14.407 3.039 1.00 93.75 161 GLU A O 1
ATOM 1200 N N . ALA A 1 162 ? 8.421 -12.848 1.434 1.00 95.69 162 ALA A N 1
ATOM 1201 C CA . ALA A 1 162 ? 8.281 -11.703 2.337 1.00 95.69 162 ALA A CA 1
ATOM 1202 C C . ALA A 1 162 ? 7.067 -11.832 3.282 1.00 95.69 162 ALA A C 1
ATOM 1204 O O . ALA A 1 162 ? 7.179 -11.568 4.482 1.00 95.69 162 ALA A O 1
ATOM 1205 N N . VAL A 1 163 ? 5.941 -12.365 2.793 1.00 95.81 163 VAL A N 1
ATOM 1206 C CA . VAL A 1 163 ? 4.755 -12.685 3.612 1.00 95.81 163 VAL A CA 1
ATOM 1207 C C . VAL A 1 163 ? 5.056 -13.682 4.743 1.00 95.81 163 VAL A C 1
ATOM 1209 O O . VAL A 1 163 ? 4.388 -13.648 5.779 1.00 95.81 163 VAL A O 1
ATOM 1212 N N . LYS A 1 164 ? 6.061 -14.561 4.609 1.00 95.44 164 LYS A N 1
ATOM 1213 C CA . LYS A 1 164 ? 6.450 -15.480 5.698 1.00 95.44 164 LYS A CA 1
ATOM 1214 C C . LYS A 1 164 ? 7.048 -14.721 6.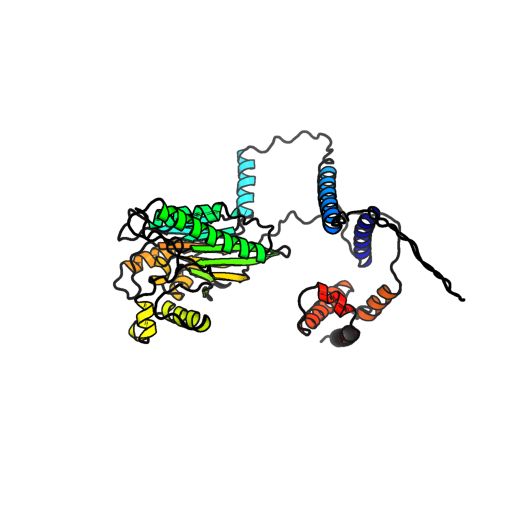877 1.00 95.44 164 LYS A C 1
ATOM 1216 O O . LYS A 1 164 ? 6.757 -15.078 8.012 1.00 95.44 164 LYS A O 1
ATOM 1221 N N . TYR A 1 165 ? 7.822 -13.672 6.600 1.00 94.62 165 TYR A N 1
ATOM 1222 C CA . TYR A 1 165 ? 8.444 -12.838 7.626 1.00 94.62 165 TYR A CA 1
ATOM 1223 C C . TYR A 1 165 ? 7.396 -12.044 8.411 1.00 94.62 165 TYR A C 1
ATOM 1225 O O . TYR A 1 165 ? 7.440 -12.070 9.637 1.00 94.62 165 TYR A O 1
ATOM 1233 N N . LEU A 1 166 ? 6.382 -11.462 7.750 1.00 93.00 166 LEU A N 1
ATOM 1234 C CA . LEU A 1 166 ? 5.237 -10.869 8.465 1.00 93.00 166 LEU A CA 1
ATOM 1235 C C . LEU A 1 166 ? 4.506 -11.889 9.349 1.00 93.00 166 LEU A C 1
ATOM 1237 O O . LEU A 1 166 ? 4.159 -11.570 10.480 1.00 93.00 166 LEU A O 1
ATOM 1241 N N . LYS A 1 167 ? 4.314 -13.123 8.865 1.00 91.38 167 LYS A N 1
ATOM 1242 C CA . LYS A 1 167 ? 3.665 -14.207 9.628 1.00 91.38 167 LYS A CA 1
ATOM 1243 C C . LYS A 1 167 ? 4.498 -14.737 10.803 1.00 91.38 167 LYS A C 1
ATOM 1245 O O . LYS A 1 167 ? 3.935 -15.403 11.668 1.00 91.38 167 LYS A O 1
ATOM 1250 N N . SER A 1 168 ? 5.808 -14.481 10.837 1.00 86.75 168 SER A N 1
ATOM 1251 C CA . SER A 1 168 ? 6.686 -14.804 11.973 1.00 86.75 168 SER A CA 1
ATOM 1252 C C . SER A 1 168 ? 7.005 -13.611 12.882 1.00 86.75 168 SER A C 1
ATOM 1254 O O . SER A 1 168 ? 7.453 -13.829 14.006 1.00 86.75 168 SER A O 1
ATOM 1256 N N . GLY A 1 169 ? 6.790 -12.378 12.413 1.00 79.62 169 GLY A N 1
ATOM 1257 C CA . GLY A 1 169 ? 6.985 -11.155 13.190 1.00 79.62 169 GLY A CA 1
ATOM 1258 C C . GLY A 1 169 ? 6.013 -11.077 14.368 1.00 79.62 169 GLY A C 1
ATOM 1259 O O . GLY A 1 169 ? 4.845 -11.462 14.268 1.00 79.62 169 GLY A O 1
ATOM 1260 N N . ARG A 1 170 ? 6.491 -10.610 15.522 1.00 79.81 170 ARG A N 1
ATOM 1261 C CA . ARG A 1 170 ? 5.722 -10.639 16.770 1.00 79.81 170 ARG A CA 1
ATOM 1262 C C . ARG A 1 170 ? 4.996 -9.315 16.945 1.00 79.81 170 ARG A C 1
ATOM 1264 O O . ARG A 1 170 ? 5.477 -8.411 17.618 1.00 79.81 170 ARG A O 1
ATOM 1271 N N . PHE A 1 171 ? 3.793 -9.250 16.383 1.00 81.44 171 PHE A N 1
ATOM 1272 C CA . PHE A 1 171 ? 2.886 -8.103 16.479 1.00 81.44 171 PHE A CA 1
ATOM 1273 C C . PHE A 1 171 ? 1.719 -8.324 17.474 1.00 81.44 171 PHE A C 1
ATOM 1275 O O . PHE A 1 171 ? 0.563 -8.156 17.074 1.00 81.44 171 PHE A O 1
ATOM 1282 N N . PRO A 1 172 ? 1.942 -8.731 18.747 1.00 75.44 172 PRO A N 1
ATOM 1283 C CA . PRO A 1 172 ? 0.845 -8.871 19.698 1.00 75.44 172 PRO A CA 1
ATOM 1284 C C . PRO A 1 172 ? 0.246 -7.494 20.010 1.00 75.44 172 PRO A C 1
ATOM 1286 O O . PRO A 1 172 ? 0.935 -6.479 19.983 1.00 75.44 172 PRO A O 1
ATOM 1289 N N . ASN A 1 173 ? -1.024 -7.447 20.401 1.00 72.19 173 ASN A N 1
ATOM 1290 C CA . ASN A 1 173 ? -1.690 -6.184 20.752 1.00 72.19 173 ASN A CA 1
ATOM 1291 C C . ASN A 1 173 ? -1.275 -5.625 22.136 1.00 72.19 173 ASN A C 1
ATOM 1293 O O . ASN A 1 173 ? -1.943 -4.748 22.662 1.00 72.19 173 ASN A O 1
ATOM 1297 N N . SER A 1 174 ? -0.201 -6.147 22.741 1.00 77.31 174 SER A N 1
ATOM 1298 C CA . SER A 1 174 ? 0.271 -5.813 24.094 1.00 77.31 174 SER A CA 1
ATOM 1299 C C . SER A 1 174 ? 1.659 -5.155 24.136 1.00 77.31 174 SER A C 1
ATOM 1301 O O . SER A 1 174 ? 2.205 -4.973 25.223 1.00 77.31 174 SER A O 1
ATOM 1303 N N . ILE A 1 175 ? 2.269 -4.862 22.982 1.00 85.69 175 ILE A N 1
ATOM 1304 C CA . ILE A 1 175 ? 3.537 -4.117 22.892 1.00 85.69 175 ILE A CA 1
ATOM 1305 C C . ILE A 1 175 ? 3.285 -2.625 22.656 1.00 85.69 175 ILE A C 1
ATOM 1307 O O . ILE A 1 175 ? 2.250 -2.231 22.115 1.00 85.69 175 ILE A O 1
ATOM 1311 N N . SER A 1 176 ? 4.241 -1.784 23.054 1.00 92.69 176 SER A N 1
ATOM 1312 C CA . SER A 1 176 ? 4.136 -0.333 22.875 1.00 92.69 176 SER A CA 1
ATOM 1313 C C . SER A 1 176 ? 4.154 0.077 21.396 1.00 92.69 176 SER A C 1
ATOM 1315 O O . SER A 1 176 ? 4.500 -0.703 20.501 1.00 92.69 176 SER A O 1
ATOM 1317 N N . LEU A 1 177 ? 3.806 1.333 21.130 1.00 94.44 177 LEU A N 1
ATOM 1318 C CA . LEU A 1 177 ? 3.835 1.923 19.794 1.00 94.44 177 LEU A CA 1
ATOM 1319 C C . LEU A 1 177 ? 5.259 1.935 19.200 1.00 94.44 177 LEU A C 1
ATOM 1321 O O . LEU A 1 177 ? 5.451 1.710 18.006 1.00 94.44 177 LEU A O 1
ATOM 1325 N N . GLU A 1 178 ? 6.271 2.158 20.035 1.00 95.31 178 GLU A N 1
ATOM 1326 C CA . GLU A 1 178 ? 7.700 2.175 19.691 1.00 95.31 178 GLU A CA 1
ATOM 1327 C C . GLU A 1 178 ? 8.214 0.757 19.425 1.00 95.31 178 GLU A C 1
ATOM 1329 O O . GLU A 1 178 ? 8.931 0.519 18.454 1.00 95.31 178 GLU A O 1
ATOM 1334 N N . GLN A 1 179 ? 7.791 -0.210 20.245 1.00 94.75 179 GLN A N 1
ATOM 1335 C CA . GLN A 1 179 ? 8.069 -1.628 20.018 1.00 94.75 179 GLN A CA 1
ATOM 1336 C C . GLN A 1 179 ? 7.417 -2.123 18.719 1.00 94.75 179 GLN A C 1
ATOM 1338 O O . GLN A 1 179 ? 8.040 -2.870 17.970 1.00 94.75 179 GLN A O 1
ATOM 1343 N N . THR A 1 180 ? 6.203 -1.657 18.408 1.00 95.25 180 THR A N 1
ATOM 1344 C CA . THR A 1 180 ? 5.488 -1.992 17.165 1.00 95.25 180 THR A CA 1
ATOM 1345 C C . THR A 1 180 ? 6.207 -1.438 15.931 1.00 95.25 180 THR A C 1
ATOM 1347 O O . THR A 1 180 ? 6.355 -2.149 14.940 1.00 95.25 180 THR A O 1
ATOM 1350 N N . GLN A 1 181 ? 6.714 -0.200 15.999 1.00 97.31 181 GLN A N 1
ATOM 1351 C CA . GLN A 1 181 ? 7.583 0.377 14.962 1.00 97.31 181 GLN A CA 1
ATOM 1352 C C . GLN A 1 181 ? 8.875 -0.437 14.789 1.00 97.31 181 GLN A C 1
ATOM 1354 O O . GLN A 1 181 ? 9.240 -0.780 13.666 1.00 97.31 181 GLN A O 1
ATOM 1359 N N . SER A 1 182 ? 9.538 -0.787 15.896 1.00 95.94 182 SER A N 1
ATOM 1360 C CA . SER A 1 182 ? 10.818 -1.503 15.881 1.00 95.94 182 SER A CA 1
ATOM 1361 C C . SER A 1 182 ? 10.703 -2.940 15.354 1.00 95.94 182 SER A C 1
ATOM 1363 O O . SER A 1 182 ? 11.527 -3.345 14.534 1.00 95.94 182 SER A O 1
ATOM 1365 N N . GLU A 1 183 ? 9.672 -3.699 15.746 1.00 95.75 183 GLU A N 1
ATOM 1366 C CA . GLU A 1 183 ? 9.435 -5.046 15.202 1.00 95.75 183 GLU A CA 1
ATOM 1367 C C . GLU A 1 183 ? 9.030 -4.973 13.716 1.00 95.75 183 GLU A C 1
ATOM 1369 O O . GLU A 1 183 ? 9.440 -5.836 12.941 1.00 95.75 183 GLU A O 1
ATOM 1374 N N . LEU A 1 184 ? 8.303 -3.936 13.271 1.00 96.75 184 LEU A N 1
ATOM 1375 C CA . LEU A 1 184 ? 7.965 -3.768 11.850 1.00 96.75 184 LEU A CA 1
ATOM 1376 C C . LEU A 1 184 ? 9.205 -3.468 10.993 1.00 96.75 184 LEU A C 1
ATOM 1378 O O . LEU A 1 184 ? 9.417 -4.122 9.970 1.00 96.75 184 LEU A O 1
ATOM 1382 N N . GLU A 1 185 ? 10.057 -2.534 11.427 1.00 97.69 185 GLU A N 1
ATOM 1383 C CA . GLU A 1 185 ? 11.330 -2.243 10.756 1.00 97.69 185 GLU A CA 1
ATOM 1384 C C . GLU A 1 185 ? 12.246 -3.478 10.744 1.00 97.69 185 GLU A C 1
ATOM 1386 O O . GLU A 1 185 ? 12.800 -3.840 9.702 1.00 97.69 185 GLU A O 1
ATOM 1391 N N . GLY A 1 186 ? 12.356 -4.168 11.885 1.00 97.00 186 GLY A N 1
ATOM 1392 C CA . GLY A 1 186 ? 13.105 -5.414 12.028 1.00 97.00 186 GLY A CA 1
ATOM 1393 C C . GLY A 1 186 ? 12.616 -6.497 11.067 1.00 97.00 186 GLY A C 1
ATOM 1394 O O . GLY A 1 186 ? 13.414 -7.044 10.309 1.00 97.00 186 GLY A O 1
ATOM 1395 N N . THR A 1 187 ? 11.304 -6.734 11.012 1.00 96.94 187 THR A N 1
ATOM 1396 C CA . THR A 1 187 ? 10.684 -7.739 10.133 1.00 96.94 187 THR A CA 1
ATOM 1397 C C . THR A 1 187 ? 10.963 -7.455 8.654 1.00 96.94 187 THR A C 1
ATOM 1399 O O . THR A 1 187 ? 11.291 -8.373 7.902 1.00 96.94 187 THR A O 1
ATOM 1402 N N . LEU A 1 188 ? 10.908 -6.188 8.222 1.00 97.88 188 LEU A N 1
ATOM 1403 C CA . LEU A 1 188 ? 11.248 -5.798 6.847 1.00 97.88 188 LEU A CA 1
ATOM 1404 C C . LEU A 1 188 ? 12.747 -5.985 6.539 1.00 97.88 188 LEU A C 1
ATOM 1406 O O . LEU A 1 188 ? 13.111 -6.460 5.458 1.00 97.88 188 LEU A O 1
ATOM 1410 N N . ARG A 1 189 ? 13.634 -5.679 7.497 1.00 98.00 189 ARG A N 1
ATOM 1411 C CA . ARG A 1 189 ? 15.082 -5.930 7.371 1.00 98.00 189 ARG A CA 1
ATOM 1412 C C . ARG A 1 189 ? 15.414 -7.425 7.332 1.00 98.00 189 ARG A C 1
ATOM 1414 O O . ARG A 1 189 ? 16.261 -7.830 6.532 1.00 98.00 189 ARG A O 1
ATOM 1421 N N . GLU A 1 190 ? 14.730 -8.248 8.123 1.00 97.25 190 GLU A N 1
ATOM 1422 C CA . GLU A 1 190 ? 14.863 -9.708 8.101 1.00 97.25 190 GLU A CA 1
ATOM 1423 C C . GLU A 1 190 ? 14.341 -10.319 6.796 1.00 97.25 190 GLU A C 1
ATOM 1425 O O . GLU A 1 190 ? 15.039 -11.146 6.202 1.00 97.25 190 GLU A O 1
ATOM 1430 N N . ALA A 1 191 ? 13.191 -9.859 6.289 1.00 97.12 191 ALA A N 1
ATOM 1431 C CA . ALA A 1 191 ? 12.649 -10.282 4.997 1.00 97.12 191 ALA A CA 1
ATOM 1432 C C . ALA A 1 191 ? 13.645 -10.029 3.857 1.00 97.12 191 ALA A C 1
ATOM 1434 O O . ALA A 1 191 ? 13.932 -10.925 3.055 1.00 97.12 191 ALA A O 1
ATOM 1435 N N . ASN A 1 192 ? 14.253 -8.839 3.828 1.00 97.75 192 ASN A N 1
ATOM 1436 C CA . ASN A 1 192 ? 15.291 -8.514 2.856 1.00 97.75 192 ASN A CA 1
ATOM 1437 C C . ASN A 1 192 ? 16.533 -9.409 3.001 1.00 97.75 192 ASN A C 1
ATOM 1439 O O . ASN A 1 192 ? 17.039 -9.942 2.013 1.00 97.75 192 ASN A O 1
ATOM 1443 N N . ALA A 1 193 ? 17.019 -9.616 4.229 1.00 96.69 193 ALA A N 1
ATOM 1444 C CA . ALA A 1 193 ? 18.160 -10.493 4.487 1.00 96.69 193 ALA A CA 1
ATOM 1445 C C . ALA A 1 193 ? 17.880 -11.948 4.059 1.00 96.69 193 ALA A C 1
ATOM 1447 O O . ALA A 1 193 ? 18.771 -12.612 3.516 1.00 96.69 193 ALA A O 1
ATOM 1448 N N . GLY A 1 194 ? 16.642 -12.418 4.245 1.00 95.25 194 GLY A N 1
ATOM 1449 C CA . GLY A 1 194 ? 16.122 -13.697 3.770 1.00 95.25 194 GLY A CA 1
ATOM 1450 C C . GLY A 1 194 ? 16.154 -13.819 2.250 1.00 95.25 194 GLY A C 1
ATOM 1451 O O . GLY A 1 194 ? 16.824 -14.709 1.721 1.00 95.25 194 GLY A O 1
ATOM 1452 N N . LEU A 1 195 ? 15.516 -12.884 1.545 1.00 94.94 195 LEU A N 1
ATOM 1453 C CA . LEU A 1 195 ? 15.492 -12.822 0.080 1.00 94.94 195 LEU A CA 1
ATOM 1454 C C . LEU A 1 195 ? 16.909 -12.745 -0.510 1.00 94.94 195 LEU A C 1
ATOM 1456 O O . LEU A 1 195 ? 17.283 -13.591 -1.323 1.00 94.94 195 LEU A O 1
ATOM 1460 N N . LEU A 1 196 ? 17.757 -11.839 -0.013 1.00 94.62 196 LEU A N 1
ATOM 1461 C CA . LEU A 1 196 ? 19.170 -11.741 -0.403 1.00 94.62 196 LEU A CA 1
ATOM 1462 C C . LEU A 1 196 ? 19.947 -13.039 -0.128 1.00 94.62 196 LEU A C 1
ATOM 1464 O O . LEU A 1 196 ? 20.884 -13.375 -0.853 1.00 94.62 196 LEU A O 1
ATOM 1468 N N . SER A 1 197 ? 19.631 -13.766 0.949 1.00 94.38 197 SER A N 1
ATOM 1469 C CA . SER A 1 197 ? 20.218 -15.081 1.258 1.00 94.38 197 SER A CA 1
ATOM 1470 C C . SER A 1 197 ? 19.734 -16.159 0.284 1.00 94.38 197 SER A C 1
ATOM 1472 O O . SER A 1 197 ? 20.513 -17.037 -0.090 1.00 94.38 197 SER A O 1
ATOM 1474 N N . ARG A 1 198 ? 18.479 -16.074 -0.169 1.00 92.62 198 ARG A N 1
ATOM 1475 C CA . ARG A 1 198 ? 17.867 -17.002 -1.121 1.00 92.62 198 ARG A CA 1
ATOM 1476 C C . ARG A 1 198 ? 18.401 -16.810 -2.543 1.00 92.62 198 ARG A C 1
ATOM 1478 O O . ARG A 1 198 ? 18.912 -17.769 -3.113 1.00 92.62 198 ARG A O 1
ATOM 1485 N N . VAL A 1 199 ? 18.446 -15.578 -3.055 1.00 90.25 199 VAL A N 1
ATOM 1486 C CA . VAL A 1 199 ? 19.047 -15.242 -4.368 1.00 90.25 199 VAL A CA 1
ATOM 1487 C C . VAL A 1 199 ? 20.517 -15.685 -4.459 1.00 90.25 199 VAL A C 1
ATOM 1489 O O . VAL A 1 199 ? 20.966 -16.163 -5.499 1.00 90.25 199 VAL A O 1
ATOM 1492 N N . ARG A 1 200 ? 21.276 -15.613 -3.353 1.00 89.94 200 ARG A N 1
ATOM 1493 C CA . ARG A 1 200 ? 22.664 -16.117 -3.280 1.00 89.94 200 ARG A CA 1
ATOM 1494 C C . ARG A 1 200 ? 22.793 -17.649 -3.308 1.00 89.94 200 ARG A C 1
ATOM 1496 O O . ARG A 1 200 ? 23.874 -18.141 -3.622 1.00 89.94 200 ARG A O 1
ATOM 1503 N N . LYS A 1 201 ? 21.737 -18.398 -2.970 1.00 92.50 201 LYS A N 1
ATOM 1504 C CA . LYS A 1 201 ? 21.693 -19.877 -3.003 1.00 92.50 201 LYS A CA 1
ATOM 1505 C C . LYS A 1 201 ? 21.084 -20.418 -4.296 1.00 92.50 201 LYS A C 1
ATOM 1507 O O . LYS A 1 201 ? 21.482 -21.484 -4.755 1.00 92.50 201 LYS A O 1
ATOM 1512 N N . GLU A 1 202 ? 20.142 -19.680 -4.875 1.00 90.50 202 GLU A N 1
ATOM 1513 C CA . GLU A 1 202 ? 19.377 -20.029 -6.073 1.00 90.50 202 GLU A CA 1
ATOM 1514 C C . GLU A 1 202 ? 19.624 -18.969 -7.172 1.00 90.50 202 GLU A C 1
ATOM 1516 O O . GLU A 1 202 ? 18.783 -18.094 -7.366 1.00 90.50 202 GLU A O 1
ATOM 1521 N N . PRO A 1 203 ? 20.741 -19.015 -7.935 1.00 84.81 203 PRO A N 1
ATOM 1522 C CA . PRO A 1 203 ? 21.064 -17.985 -8.937 1.00 84.81 203 PRO A CA 1
ATOM 1523 C C . PRO A 1 203 ? 20.050 -17.836 -10.084 1.00 84.81 203 PRO A C 1
ATOM 1525 O O . PRO A 1 203 ? 20.108 -16.860 -10.826 1.00 84.81 203 PRO A O 1
ATOM 1528 N N . ALA A 1 204 ? 19.119 -18.784 -10.235 1.00 85.62 204 ALA A N 1
ATOM 1529 C CA . ALA A 1 204 ? 17.975 -18.667 -11.140 1.00 85.62 204 ALA A CA 1
ATOM 1530 C C . ALA A 1 204 ? 16.951 -17.603 -10.687 1.00 85.62 204 ALA A C 1
ATOM 1532 O O . ALA A 1 204 ? 16.159 -17.150 -11.502 1.00 85.62 204 ALA A O 1
ATOM 1533 N N . LEU A 1 205 ? 16.998 -17.182 -9.417 1.00 86.62 205 LEU A N 1
ATOM 1534 C CA . LEU A 1 205 ? 16.211 -16.087 -8.841 1.00 86.62 205 LEU A CA 1
ATOM 1535 C C . LEU A 1 205 ? 16.970 -14.744 -8.891 1.00 86.62 205 LEU A C 1
ATOM 1537 O O . LEU A 1 205 ? 16.693 -13.834 -8.114 1.00 86.62 205 LEU A O 1
ATOM 1541 N N . HIS A 1 206 ? 17.982 -14.596 -9.751 1.00 84.50 206 HIS A N 1
ATOM 1542 C CA . HIS A 1 206 ? 18.693 -13.324 -9.883 1.00 84.50 206 HIS A CA 1
ATOM 1543 C C . HIS A 1 206 ? 17.775 -12.231 -10.454 1.00 84.50 206 HIS A C 1
ATOM 1545 O O . HIS A 1 206 ? 17.166 -12.420 -11.502 1.00 84.50 206 HIS A O 1
ATOM 1551 N N . GLY A 1 207 ? 17.704 -11.085 -9.770 1.00 84.50 207 GLY A N 1
ATOM 1552 C CA . GLY A 1 207 ? 16.764 -10.003 -10.084 1.00 84.50 207 GLY A CA 1
ATOM 1553 C C . GLY A 1 207 ? 15.407 -10.121 -9.380 1.00 84.50 207 GLY A C 1
ATOM 1554 O O . GLY A 1 207 ? 14.605 -9.204 -9.494 1.00 84.50 207 GLY A O 1
ATOM 1555 N N . MET A 1 208 ? 15.166 -11.203 -8.629 1.00 91.12 208 MET A N 1
ATOM 1556 C CA . MET A 1 208 ? 13.988 -11.359 -7.776 1.00 91.12 208 MET A CA 1
ATOM 1557 C C . MET A 1 208 ? 13.947 -10.281 -6.683 1.00 91.12 208 MET A C 1
ATOM 1559 O O . MET A 1 208 ? 14.896 -10.146 -5.906 1.00 91.12 208 MET A O 1
ATOM 1563 N N . GLY A 1 209 ? 12.824 -9.575 -6.583 1.00 94.69 209 GLY A N 1
ATOM 1564 C CA . GLY A 1 209 ? 12.556 -8.603 -5.530 1.00 94.69 209 GLY A CA 1
ATOM 1565 C C . GLY A 1 209 ? 11.070 -8.280 -5.399 1.00 94.69 209 GLY A C 1
ATOM 1566 O O . GLY A 1 209 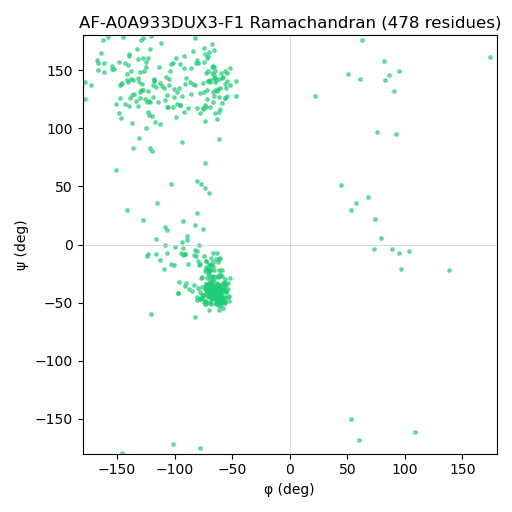? 10.248 -8.781 -6.158 1.00 94.69 209 GLY A O 1
ATOM 1567 N N . THR A 1 210 ? 10.713 -7.471 -4.407 1.00 97.25 210 THR A N 1
ATOM 1568 C CA . THR A 1 210 ? 9.323 -7.042 -4.176 1.00 97.25 210 THR A CA 1
ATOM 1569 C C . THR A 1 210 ? 9.291 -5.709 -3.433 1.00 97.25 210 THR A C 1
ATOM 1571 O O . THR A 1 210 ? 10.203 -5.416 -2.650 1.00 97.25 210 THR A O 1
ATOM 1574 N N . THR A 1 211 ? 8.251 -4.903 -3.635 1.00 97.81 211 THR A N 1
ATOM 1575 C CA . THR A 1 211 ? 7.904 -3.827 -2.692 1.00 97.81 211 THR A CA 1
ATOM 1576 C C . THR A 1 211 ? 7.416 -4.436 -1.373 1.00 97.81 211 THR A C 1
ATOM 1578 O O . THR A 1 211 ? 7.219 -5.652 -1.268 1.00 97.81 211 THR A O 1
ATOM 1581 N N . ALA A 1 212 ? 7.214 -3.603 -0.356 1.00 98.44 212 ALA A N 1
ATOM 1582 C CA . ALA A 1 212 ? 6.432 -3.960 0.818 1.00 98.44 212 ALA A CA 1
ATOM 1583 C C . ALA A 1 212 ? 5.736 -2.713 1.370 1.00 98.44 212 ALA A C 1
ATOM 1585 O O . ALA A 1 212 ? 6.404 -1.821 1.891 1.00 98.44 212 ALA A O 1
ATOM 1586 N N . SER A 1 213 ? 4.407 -2.679 1.295 1.00 98.69 213 SER A N 1
ATOM 1587 C CA . SER A 1 213 ? 3.562 -1.670 1.940 1.00 98.69 213 SER A CA 1
ATOM 1588 C C . SER A 1 213 ? 2.747 -2.342 3.036 1.00 98.69 213 SER A C 1
ATOM 1590 O O . SER A 1 213 ? 1.785 -3.051 2.745 1.00 98.69 213 SER A O 1
ATOM 1592 N N . VAL A 1 214 ? 3.137 -2.138 4.295 1.00 98.62 214 VAL A N 1
ATOM 1593 C CA . VAL A 1 214 ? 2.587 -2.835 5.468 1.00 98.62 214 VAL A CA 1
ATOM 1594 C C . VAL A 1 214 ? 1.932 -1.851 6.437 1.00 98.62 214 VAL A C 1
ATOM 1596 O O . VAL A 1 214 ? 2.498 -0.802 6.739 1.00 98.62 214 VAL A O 1
ATOM 1599 N N . VAL A 1 215 ? 0.766 -2.221 6.968 1.00 98.50 215 VAL A N 1
ATOM 1600 C CA . VAL A 1 215 ? 0.010 -1.499 8.000 1.00 98.50 215 VAL A CA 1
ATOM 1601 C C . VAL A 1 215 ? -0.245 -2.427 9.184 1.00 98.50 215 VAL A C 1
ATOM 1603 O O . VAL A 1 215 ? -0.904 -3.453 9.027 1.00 98.50 215 VAL A O 1
ATOM 1606 N N . LYS A 1 216 ? 0.190 -2.030 10.382 1.00 97.25 216 LYS A N 1
ATOM 1607 C CA . LYS A 1 216 ? -0.308 -2.562 11.659 1.00 97.25 216 LYS A CA 1
ATOM 1608 C C . LYS A 1 216 ? -1.209 -1.511 12.301 1.00 97.25 216 LYS A C 1
ATOM 1610 O O . LYS A 1 216 ? -0.740 -0.426 12.641 1.00 97.25 216 LYS A O 1
ATOM 1615 N N . VAL A 1 217 ? -2.482 -1.836 12.511 1.00 95.69 217 VAL A N 1
ATOM 1616 C CA . VAL A 1 217 ? -3.354 -1.064 13.406 1.00 95.69 217 VAL A CA 1
ATOM 1617 C C . VAL A 1 217 ? -2.932 -1.378 14.842 1.00 95.69 217 VAL A C 1
ATOM 1619 O O . VAL A 1 217 ? -2.928 -2.537 15.262 1.00 95.69 217 VAL A O 1
ATOM 1622 N N . TRP A 1 218 ? -2.525 -0.353 15.578 1.00 94.19 218 TRP A N 1
ATOM 1623 C CA . TRP A 1 218 ? -2.141 -0.408 16.984 1.00 94.19 218 TRP A CA 1
ATOM 1624 C C . TRP A 1 218 ? -3.231 0.250 17.835 1.00 94.19 218 TRP A C 1
ATOM 1626 O O . TRP A 1 218 ? -3.856 1.223 17.415 1.00 94.19 218 TRP A O 1
ATOM 1636 N N . GLU A 1 219 ? -3.455 -0.298 19.024 1.00 90.62 219 GLU A N 1
ATOM 1637 C CA . GLU A 1 219 ? -4.479 0.133 19.973 1.00 90.62 219 GLU A CA 1
ATOM 1638 C C . GLU A 1 219 ? -3.809 0.254 21.340 1.00 90.62 219 GLU A C 1
ATOM 1640 O O . GLU A 1 219 ? -3.222 -0.712 21.831 1.00 90.62 219 GLU A O 1
ATOM 1645 N N . GLY A 1 220 ? -3.821 1.459 21.902 1.00 86.00 220 GLY A N 1
ATOM 1646 C CA . GLY A 1 220 ? -3.180 1.766 23.171 1.00 86.00 220 GLY A CA 1
ATOM 1647 C C . GLY A 1 220 ? -4.047 1.422 24.376 1.00 86.00 220 GLY A C 1
ATOM 1648 O O . GLY A 1 220 ? -5.254 1.201 24.276 1.00 86.00 220 GLY A O 1
ATOM 1649 N N . ALA A 1 221 ? -3.425 1.412 25.556 1.00 82.12 221 ALA A N 1
ATOM 1650 C CA . ALA A 1 221 ? -4.112 1.113 26.813 1.00 82.12 221 ALA A CA 1
ATOM 1651 C C . ALA A 1 221 ? -5.159 2.177 27.212 1.00 82.12 221 ALA A C 1
ATOM 1653 O O . ALA A 1 221 ? -5.998 1.903 28.066 1.00 82.12 221 ALA A O 1
ATOM 1654 N N . GLY A 1 222 ? -5.130 3.370 26.601 1.00 80.56 222 GLY A N 1
ATOM 1655 C CA . GLY A 1 222 ? -6.166 4.397 26.737 1.00 80.56 222 GLY A CA 1
ATOM 1656 C C . GLY A 1 222 ? -7.304 4.277 25.715 1.00 80.56 222 GLY A C 1
ATOM 1657 O O . GLY A 1 222 ? -8.170 5.149 25.681 1.00 80.56 222 GLY A O 1
ATOM 1658 N N . GLY A 1 223 ? -7.303 3.235 24.875 1.00 82.44 223 GLY A N 1
ATOM 1659 C CA . GLY A 1 223 ? -8.247 3.056 23.768 1.00 82.44 223 GLY A CA 1
ATOM 1660 C C . GLY A 1 223 ? -7.916 3.885 22.523 1.00 82.44 223 GLY A C 1
ATOM 1661 O O . GLY A 1 223 ? -8.691 3.888 21.568 1.00 82.44 223 GLY A O 1
ATOM 1662 N N . GLU A 1 224 ? -6.784 4.593 22.497 1.00 87.69 224 GLU A N 1
ATOM 1663 C CA . GLU A 1 224 ? -6.363 5.371 21.339 1.00 87.69 224 GLU A CA 1
ATOM 1664 C C . GLU A 1 224 ? -5.845 4.465 20.212 1.00 87.69 224 GLU A C 1
ATOM 1666 O O . GLU A 1 224 ? -5.009 3.589 20.435 1.00 87.69 224 GLU A O 1
ATOM 1671 N N . GLN A 1 225 ? -6.320 4.682 18.983 1.00 92.44 225 GLN A N 1
ATOM 1672 C CA . GLN A 1 225 ? -5.903 3.902 17.818 1.00 92.44 225 GLN A CA 1
ATOM 1673 C C . GLN A 1 225 ? -4.942 4.681 16.917 1.00 92.44 225 GLN A C 1
ATOM 1675 O O . GLN A 1 225 ? -5.055 5.894 16.713 1.00 92.44 225 GLN A O 1
ATOM 1680 N N . LYS A 1 226 ? -3.963 3.958 16.371 1.00 96.31 226 LYS A N 1
ATOM 1681 C CA . LYS A 1 226 ? -2.947 4.474 15.447 1.00 96.31 226 LYS A CA 1
ATOM 1682 C C . LYS A 1 226 ? -2.673 3.446 14.358 1.00 96.31 226 LYS A C 1
ATOM 1684 O O . LYS A 1 226 ? -2.808 2.248 14.593 1.00 96.31 226 LYS A O 1
ATOM 1689 N N . ILE A 1 227 ? -2.209 3.886 13.194 1.00 97.62 227 ILE A N 1
ATOM 1690 C CA . ILE A 1 227 ? -1.526 2.994 12.255 1.00 97.62 227 ILE A CA 1
ATOM 1691 C C . ILE A 1 227 ? -0.016 3.173 12.354 1.00 97.62 227 ILE A C 1
ATOM 1693 O O . ILE A 1 227 ? 0.497 4.294 12.354 1.00 97.62 227 ILE A O 1
ATOM 1697 N N . VAL A 1 228 ? 0.687 2.045 12.407 1.00 98.31 228 VAL A N 1
ATOM 1698 C CA . VAL A 1 228 ? 2.126 1.948 12.173 1.00 98.31 228 VAL A CA 1
ATOM 1699 C C . VAL A 1 228 ? 2.310 1.415 10.758 1.00 98.31 228 VAL A C 1
ATOM 1701 O O . VAL A 1 228 ? 1.843 0.325 10.426 1.00 98.31 228 VAL A O 1
ATOM 1704 N N . VAL A 1 229 ? 2.955 2.214 9.915 1.00 98.62 229 VAL A N 1
ATOM 1705 C CA . VAL A 1 229 ? 3.180 1.937 8.497 1.00 98.62 229 VAL A CA 1
ATOM 1706 C C . VAL A 1 229 ? 4.653 1.643 8.266 1.00 98.62 229 VAL A C 1
ATOM 1708 O O . VAL A 1 229 ? 5.500 2.398 8.734 1.00 98.62 229 VAL A O 1
ATOM 1711 N N . GLY A 1 230 ? 4.949 0.591 7.505 1.00 98.38 230 GLY A N 1
ATOM 1712 C CA . GLY A 1 230 ? 6.280 0.298 6.979 1.00 98.38 230 GLY A CA 1
ATOM 1713 C C . GLY A 1 230 ? 6.232 0.222 5.457 1.00 98.38 230 GLY A C 1
ATOM 1714 O O . GLY A 1 230 ? 5.448 -0.563 4.925 1.00 98.38 230 GLY A O 1
ATOM 1715 N N . ASN A 1 231 ? 7.036 1.033 4.763 1.00 98.50 231 ASN A N 1
ATOM 1716 C CA . ASN A 1 231 ? 7.053 1.093 3.300 1.00 98.50 231 ASN A CA 1
ATOM 1717 C C . ASN A 1 231 ? 8.454 0.934 2.705 1.00 98.50 231 ASN A C 1
ATOM 1719 O O . ASN A 1 231 ? 9.413 1.540 3.187 1.00 98.50 231 ASN A O 1
ATOM 1723 N N . ILE A 1 232 ? 8.540 0.153 1.629 1.00 98.00 232 ILE A N 1
ATOM 1724 C CA . ILE A 1 232 ? 9.698 0.045 0.737 1.00 98.00 232 ILE A CA 1
ATOM 1725 C C . ILE A 1 232 ? 9.157 -0.120 -0.687 1.00 98.00 232 ILE A C 1
ATOM 1727 O O . ILE A 1 232 ? 8.455 -1.095 -0.956 1.00 98.00 232 ILE A O 1
ATOM 1731 N N . GLY A 1 233 ? 9.504 0.786 -1.596 1.00 96.81 233 GLY A N 1
ATOM 1732 C CA . GLY A 1 233 ? 9.028 0.781 -2.982 1.00 96.81 233 GLY A CA 1
ATOM 1733 C C . GLY A 1 233 ? 8.028 1.900 -3.293 1.00 96.81 233 GLY A C 1
ATOM 1734 O O . GLY A 1 233 ? 7.941 2.894 -2.573 1.00 96.81 233 GLY A O 1
ATOM 1735 N N . ASP A 1 234 ? 7.281 1.737 -4.381 1.00 96.81 234 ASP A N 1
ATOM 1736 C CA . ASP A 1 234 ? 6.282 2.667 -4.927 1.00 96.81 234 ASP A CA 1
ATOM 1737 C C . ASP A 1 234 ? 4.835 2.178 -4.752 1.00 96.81 234 ASP A C 1
ATOM 1739 O O . ASP A 1 234 ? 3.895 2.903 -5.055 1.00 96.81 234 ASP A O 1
ATOM 1743 N N . SER A 1 235 ? 4.630 0.997 -4.161 1.00 98.12 235 SER A N 1
ATOM 1744 C CA . SER A 1 235 ? 3.351 0.637 -3.540 1.00 98.12 235 SER A CA 1
ATOM 1745 C C . SER A 1 235 ? 2.996 1.624 -2.410 1.00 98.12 235 SER A C 1
ATOM 1747 O O . SER A 1 235 ? 3.875 2.199 -1.753 1.00 98.12 235 SER A O 1
ATOM 1749 N N . ARG A 1 236 ? 1.695 1.875 -2.199 1.00 98.31 236 ARG A N 1
ATOM 1750 C CA . ARG A 1 236 ? 1.214 3.031 -1.415 1.00 98.31 236 ARG A CA 1
ATOM 1751 C C . ARG A 1 236 ? 0.194 2.706 -0.347 1.00 98.31 236 ARG A C 1
ATOM 1753 O O . ARG A 1 236 ? -0.669 1.852 -0.542 1.00 98.31 236 ARG A O 1
ATOM 1760 N N . ILE A 1 237 ? 0.246 3.498 0.728 1.00 98.81 237 ILE A N 1
ATOM 1761 C CA . ILE A 1 237 ? -0.743 3.522 1.809 1.00 98.81 237 ILE A CA 1
ATOM 1762 C C . ILE A 1 237 ? -1.303 4.937 1.970 1.00 98.81 237 ILE A C 1
ATOM 1764 O O . ILE A 1 237 ? -0.558 5.918 2.069 1.00 98.81 237 ILE A O 1
ATOM 1768 N N . TYR A 1 238 ? -2.627 5.015 2.043 1.00 98.69 238 TYR A N 1
ATOM 1769 C CA . TYR A 1 238 ? -3.406 6.232 2.224 1.00 98.69 238 TYR A CA 1
ATOM 1770 C C . TYR A 1 238 ? -4.343 6.111 3.440 1.00 98.69 238 TYR A C 1
ATOM 1772 O O . TYR A 1 238 ? -4.802 5.013 3.757 1.00 98.69 238 TYR A O 1
ATOM 1780 N N . ILE A 1 239 ? -4.689 7.241 4.063 1.00 98.56 239 ILE A N 1
ATOM 1781 C CA . ILE A 1 239 ? -5.874 7.381 4.924 1.00 98.56 239 ILE A CA 1
ATOM 1782 C C . ILE A 1 239 ? -6.922 8.198 4.165 1.00 98.56 239 ILE A C 1
ATOM 1784 O O . ILE A 1 239 ? -6.637 9.297 3.690 1.00 98.56 239 ILE A O 1
ATOM 1788 N N . LEU A 1 240 ? -8.145 7.681 4.083 1.00 98.00 240 LEU A N 1
ATOM 1789 C CA . LEU A 1 240 ? -9.342 8.418 3.697 1.00 98.00 240 LEU A CA 1
ATOM 1790 C C . LEU A 1 240 ? -10.099 8.816 4.970 1.00 98.00 240 LEU A C 1
ATOM 1792 O O . LEU A 1 240 ? -10.662 7.966 5.664 1.00 98.00 240 LEU A O 1
ATOM 1796 N N . HIS A 1 241 ? -10.093 10.111 5.278 1.00 95.62 241 HIS A N 1
ATOM 1797 C CA . HIS A 1 241 ? -10.661 10.648 6.515 1.00 95.62 241 HIS A CA 1
ATOM 1798 C C . HIS A 1 241 ? -12.198 10.605 6.547 1.00 95.62 241 HIS A C 1
ATOM 1800 O O . HIS A 1 241 ? -12.870 10.539 5.508 1.00 95.62 241 HIS A O 1
ATOM 1806 N N . ARG A 1 242 ? -12.762 10.718 7.761 1.00 88.44 242 ARG A N 1
ATOM 1807 C CA . ARG A 1 242 ? -14.215 10.776 8.017 1.00 88.44 242 ARG A CA 1
ATOM 1808 C C . ARG A 1 242 ? -14.904 11.759 7.062 1.00 88.44 242 ARG A C 1
ATOM 1810 O O . ARG A 1 242 ? -14.516 12.920 6.961 1.00 88.44 242 ARG A O 1
ATOM 1817 N N . GLY A 1 243 ? -15.958 11.295 6.390 1.00 83.94 243 GLY A N 1
ATOM 1818 C CA . GLY A 1 243 ? -16.703 12.077 5.396 1.00 83.94 243 GLY A CA 1
ATOM 1819 C C . GLY A 1 243 ? -16.266 11.866 3.942 1.00 83.94 243 GLY A C 1
ATOM 1820 O O . GLY A 1 243 ? -16.964 12.332 3.049 1.00 83.94 243 GLY A O 1
ATOM 1821 N N . GLY A 1 244 ? -15.176 11.132 3.681 1.00 83.00 244 GLY A N 1
ATOM 1822 C CA . GLY A 1 244 ? -14.901 10.570 2.353 1.00 83.00 244 GLY A CA 1
ATOM 1823 C C . GLY A 1 244 ? -14.438 11.565 1.281 1.00 83.00 244 GLY A C 1
ATOM 1824 O O . GLY A 1 244 ? -14.580 11.288 0.095 1.00 83.00 244 GLY A O 1
ATOM 1825 N N . THR A 1 245 ? -13.892 12.724 1.660 1.00 81.94 245 THR A N 1
ATOM 1826 C CA . THR A 1 245 ? -13.430 13.752 0.699 1.00 81.94 245 THR A CA 1
ATOM 1827 C C . THR A 1 245 ? -11.963 14.152 0.854 1.00 81.94 245 THR A C 1
ATOM 1829 O O . THR A 1 245 ? -11.455 14.925 0.044 1.00 81.94 245 THR A O 1
ATOM 1832 N N . ALA A 1 246 ? -11.280 13.687 1.902 1.00 93.06 246 ALA A N 1
ATOM 1833 C CA . ALA A 1 246 ? -9.896 14.046 2.198 1.00 93.06 246 ALA A CA 1
ATOM 1834 C C . ALA A 1 246 ? -9.032 12.785 2.285 1.00 93.06 246 ALA A C 1
ATOM 1836 O O . ALA A 1 246 ? -9.213 11.968 3.186 1.00 93.06 246 ALA A O 1
ATOM 1837 N N . LEU A 1 247 ? -8.103 12.655 1.338 1.00 96.38 247 LEU A N 1
ATOM 1838 C CA . LEU A 1 247 ? -7.135 11.566 1.246 1.00 96.38 247 LEU A CA 1
ATOM 1839 C C . LEU A 1 247 ? -5.747 12.083 1.656 1.00 96.38 247 LEU A C 1
ATOM 1841 O O . LEU A 1 247 ? -5.207 12.977 0.996 1.00 96.38 247 LEU A O 1
ATOM 1845 N N . GLU A 1 248 ? -5.159 11.533 2.718 1.00 97.19 248 GLU A N 1
ATOM 1846 C CA . GLU A 1 248 ? -3.732 11.694 3.018 1.00 97.19 248 GLU A CA 1
ATOM 1847 C C . GLU A 1 248 ? -2.971 10.491 2.452 1.00 97.19 248 GLU A C 1
ATOM 1849 O O . GLU A 1 248 ? -3.204 9.359 2.869 1.00 97.19 248 GLU A O 1
ATOM 1854 N N . GLN A 1 249 ? -2.027 10.715 1.533 1.00 97.88 249 GLN A N 1
ATOM 1855 C CA . GLN A 1 249 ? -1.040 9.689 1.196 1.00 97.88 249 GLN A CA 1
ATOM 1856 C C . GLN A 1 249 ? 0.075 9.695 2.248 1.00 97.88 249 GLN A C 1
ATOM 1858 O O . GLN A 1 249 ? 0.793 10.689 2.400 1.00 97.88 249 GLN A O 1
ATOM 1863 N N . ILE A 1 250 ? 0.224 8.582 2.968 1.00 98.12 250 ILE A N 1
ATOM 1864 C CA . ILE A 1 250 ? 1.153 8.475 4.098 1.00 98.12 250 ILE A CA 1
ATOM 1865 C C . ILE A 1 250 ? 2.575 8.231 3.590 1.00 98.12 250 ILE A C 1
ATOM 1867 O O . ILE A 1 250 ? 3.518 8.923 3.992 1.00 98.12 250 ILE A O 1
ATOM 1871 N N . THR A 1 251 ? 2.713 7.278 2.668 1.00 97.88 251 THR A N 1
ATOM 1872 C CA . THR A 1 251 ? 3.995 6.821 2.124 1.00 97.88 251 THR A CA 1
ATOM 1873 C C . THR A 1 251 ? 4.521 7.733 1.022 1.00 97.88 251 THR A C 1
ATOM 1875 O O . THR A 1 251 ? 3.759 8.439 0.360 1.00 97.88 251 THR A O 1
ATOM 1878 N N . LEU A 1 252 ? 5.835 7.697 0.815 1.00 95.62 252 LEU A N 1
ATOM 1879 C CA . LEU A 1 252 ? 6.506 8.210 -0.378 1.00 95.62 252 LEU A CA 1
ATOM 1880 C C . LEU A 1 252 ? 6.911 7.041 -1.279 1.00 95.62 252 LEU A C 1
ATOM 1882 O O . LEU A 1 252 ? 7.226 5.971 -0.763 1.00 95.62 252 LEU A O 1
ATOM 1886 N N . ASP A 1 253 ? 6.939 7.264 -2.596 1.00 95.31 253 ASP A N 1
ATOM 1887 C CA . ASP A 1 253 ? 7.476 6.271 -3.533 1.00 95.31 253 ASP A CA 1
ATOM 1888 C C . ASP A 1 253 ? 9.010 6.315 -3.511 1.00 95.31 253 ASP A C 1
ATOM 1890 O O . ASP A 1 253 ? 9.615 7.382 -3.692 1.00 95.31 253 ASP A O 1
ATOM 1894 N N . ASP A 1 254 ? 9.644 5.156 -3.369 1.00 93.81 254 ASP A N 1
ATOM 1895 C CA . ASP A 1 254 ? 11.090 4.979 -3.503 1.00 93.81 254 ASP A CA 1
ATOM 1896 C C . ASP A 1 254 ? 11.536 5.056 -4.975 1.00 93.81 254 ASP A C 1
ATOM 1898 O O . ASP A 1 254 ? 11.952 4.068 -5.573 1.00 93.81 254 ASP A O 1
ATOM 1902 N N . ASN A 1 255 ? 11.470 6.245 -5.578 1.00 86.00 255 ASN A N 1
ATOM 1903 C CA . ASN A 1 255 ? 11.786 6.450 -6.996 1.00 86.00 255 ASN A CA 1
ATOM 1904 C C . ASN A 1 255 ? 13.252 6.871 -7.214 1.00 86.00 255 ASN A C 1
ATOM 1906 O O . ASN A 1 255 ? 13.730 7.864 -6.663 1.00 86.00 255 ASN A O 1
ATOM 1910 N N . SER A 1 256 ? 13.968 6.158 -8.089 1.00 81.38 256 SER A N 1
ATOM 1911 C CA . SER A 1 256 ? 15.394 6.395 -8.407 1.00 81.38 256 SER A CA 1
ATOM 1912 C C . SER A 1 256 ? 15.671 7.625 -9.284 1.00 81.38 256 SER A C 1
ATOM 1914 O O . SER A 1 256 ? 16.826 8.005 -9.496 1.00 81.38 256 SER A O 1
ATOM 1916 N N . VAL A 1 257 ? 14.623 8.240 -9.831 1.00 78.75 257 VAL A N 1
ATOM 1917 C CA . VAL A 1 257 ? 14.716 9.225 -10.909 1.00 78.75 257 VAL A CA 1
ATOM 1918 C C . VAL A 1 257 ? 14.725 10.661 -10.394 1.00 78.75 257 VAL A C 1
ATOM 1920 O O . VAL A 1 257 ? 13.752 11.130 -9.810 1.00 78.75 257 VAL A O 1
ATOM 1923 N N . ASP A 1 258 ? 15.816 11.373 -10.699 1.00 73.56 258 ASP A N 1
ATOM 1924 C CA . ASP A 1 258 ? 16.036 12.791 -10.375 1.00 73.56 258 ASP A CA 1
ATOM 1925 C C . ASP A 1 258 ? 15.628 13.141 -8.921 1.00 73.56 258 ASP A C 1
ATOM 1927 O O . ASP A 1 258 ? 14.834 14.076 -8.707 1.00 73.56 258 ASP A O 1
ATOM 1931 N N . PRO A 1 259 ? 16.131 12.362 -7.931 1.00 76.31 259 PRO A N 1
ATOM 1932 C CA . PRO A 1 259 ? 15.537 12.250 -6.605 1.00 76.31 259 PRO A CA 1
ATOM 1933 C C . PRO A 1 259 ? 15.450 13.602 -5.881 1.00 76.31 259 PRO A C 1
ATOM 1935 O O . PRO A 1 259 ? 16.332 14.457 -6.028 1.00 76.31 259 PRO A O 1
ATOM 1938 N N . PRO A 1 260 ? 14.372 13.831 -5.115 1.00 82.56 260 PRO A N 1
ATOM 1939 C CA . PRO A 1 260 ? 14.147 15.083 -4.403 1.00 82.56 260 PRO A CA 1
ATOM 1940 C C . PRO A 1 260 ? 15.219 15.314 -3.332 1.00 82.56 260 PRO A C 1
ATOM 1942 O O . PRO A 1 260 ? 15.626 14.398 -2.625 1.00 82.56 260 PRO A O 1
ATOM 1945 N N . SER A 1 261 ? 15.647 16.566 -3.168 1.00 86.62 261 SER A N 1
ATOM 1946 C CA . SER A 1 261 ? 16.658 16.965 -2.177 1.00 86.62 261 SER A CA 1
ATOM 1947 C C . SER A 1 261 ? 16.091 17.098 -0.754 1.00 86.62 261 SER A C 1
ATOM 1949 O O . SER A 1 261 ? 16.816 17.465 0.168 1.00 86.62 261 SER A O 1
ATOM 1951 N N . SER A 1 262 ? 14.789 16.852 -0.564 1.00 90.88 262 SER A N 1
ATOM 1952 C CA . SER A 1 262 ? 14.118 16.820 0.742 1.00 90.88 262 SER A CA 1
ATOM 1953 C C . SER A 1 262 ? 12.774 16.084 0.674 1.00 90.88 262 SER A C 1
ATOM 1955 O O . SER A 1 262 ? 12.117 16.081 -0.366 1.00 90.88 262 SER A O 1
ATOM 1957 N N . GLU A 1 263 ? 12.298 15.552 1.804 1.00 89.56 263 GLU A N 1
ATOM 1958 C CA . GLU A 1 263 ? 10.970 14.918 1.908 1.00 89.56 263 GLU A CA 1
ATOM 1959 C C . GLU A 1 263 ? 9.830 15.863 1.469 1.00 89.56 263 GLU A C 1
ATOM 1961 O O . GLU A 1 263 ? 8.892 15.468 0.777 1.00 89.56 263 GLU A O 1
ATOM 1966 N N . LYS A 1 264 ? 9.938 17.156 1.804 1.00 92.31 264 LYS A N 1
ATOM 1967 C CA . LYS A 1 264 ? 8.964 18.186 1.407 1.00 92.31 264 LYS A CA 1
ATOM 1968 C C . LYS A 1 264 ? 8.869 18.347 -0.114 1.00 92.31 264 LYS A C 1
ATOM 1970 O O . LYS A 1 264 ? 7.787 18.590 -0.644 1.00 92.31 264 LYS A O 1
ATOM 1975 N N . GLU A 1 265 ? 9.997 18.230 -0.808 1.00 92.44 265 GLU A N 1
ATOM 1976 C CA . GLU A 1 265 ? 10.054 18.246 -2.269 1.00 92.44 265 GLU A CA 1
ATOM 1977 C C . GLU A 1 265 ? 9.502 16.940 -2.859 1.00 92.44 265 GLU A C 1
ATOM 1979 O O . GLU A 1 265 ? 8.771 16.995 -3.846 1.00 92.44 265 GLU A O 1
ATOM 1984 N N . ALA A 1 266 ? 9.761 15.794 -2.213 1.00 91.56 266 ALA A N 1
ATOM 1985 C CA . ALA A 1 266 ? 9.192 14.497 -2.584 1.00 91.56 266 ALA A CA 1
ATOM 1986 C C . ALA A 1 266 ? 7.657 14.524 -2.557 1.00 91.56 266 ALA A C 1
ATOM 1988 O O . ALA A 1 266 ? 7.018 14.285 -3.583 1.00 91.56 266 ALA A O 1
ATOM 1989 N N . ARG A 1 267 ? 7.062 14.921 -1.421 1.00 94.00 267 ARG A N 1
ATOM 1990 C CA . ARG A 1 267 ? 5.599 15.004 -1.257 1.00 94.00 267 ARG A CA 1
ATOM 1991 C C . ARG A 1 267 ? 4.959 16.006 -2.223 1.00 94.00 267 ARG A C 1
ATOM 1993 O O . ARG A 1 267 ? 3.857 15.760 -2.706 1.00 94.00 267 ARG A O 1
ATOM 2000 N N . LEU A 1 268 ? 5.634 17.115 -2.547 1.00 92.75 268 LEU A N 1
ATOM 2001 C CA . LEU A 1 268 ? 5.139 18.085 -3.533 1.00 92.75 268 LEU A CA 1
ATOM 2002 C C . LEU A 1 268 ? 5.176 17.533 -4.968 1.00 92.75 268 LEU A C 1
ATOM 2004 O O . LEU A 1 268 ? 4.195 17.679 -5.702 1.00 92.75 268 LEU A O 1
ATOM 2008 N N . LEU A 1 269 ? 6.282 16.893 -5.364 1.00 92.62 269 LEU A N 1
ATOM 2009 C CA . LEU A 1 269 ? 6.416 16.260 -6.677 1.00 92.62 269 LEU A CA 1
ATOM 2010 C C . LEU A 1 269 ? 5.360 15.163 -6.841 1.00 92.62 269 LEU A C 1
ATOM 2012 O O . LEU A 1 269 ? 4.579 15.205 -7.787 1.00 92.62 269 LEU A O 1
ATOM 2016 N N . GLN A 1 270 ? 5.276 14.238 -5.889 1.00 93.38 270 GLN A N 1
ATOM 2017 C CA . GLN A 1 270 ? 4.344 13.116 -5.928 1.00 93.38 270 GLN A CA 1
ATOM 2018 C C . GLN A 1 270 ? 2.881 13.571 -5.973 1.00 93.38 270 GLN A C 1
ATOM 2020 O O . GLN A 1 270 ? 2.143 13.155 -6.863 1.00 93.38 270 GLN A O 1
ATOM 2025 N N . LYS A 1 271 ? 2.481 14.528 -5.121 1.00 93.50 271 LYS A N 1
ATOM 2026 C CA . LYS A 1 271 ? 1.137 15.131 -5.170 1.00 93.50 271 LYS A CA 1
ATOM 2027 C C . LYS A 1 271 ? 0.819 15.765 -6.530 1.00 93.50 271 LYS A C 1
ATOM 2029 O O . LYS A 1 271 ? -0.329 15.739 -6.966 1.00 93.50 271 LYS A O 1
ATOM 2034 N N . THR A 1 272 ? 1.827 16.299 -7.222 1.00 93.19 272 THR A N 1
ATOM 2035 C CA . THR A 1 272 ? 1.676 16.796 -8.599 1.00 93.19 272 THR A CA 1
ATOM 2036 C C . THR A 1 272 ? 1.488 15.647 -9.597 1.00 93.19 272 THR A C 1
ATOM 2038 O O . THR A 1 272 ? 0.628 15.750 -10.468 1.00 93.19 272 THR A O 1
ATOM 2041 N N . LEU A 1 273 ? 2.227 14.536 -9.460 1.00 94.44 273 LEU A N 1
ATOM 2042 C CA . LEU A 1 273 ? 2.125 13.359 -10.343 1.00 94.44 273 LEU A CA 1
ATOM 2043 C C . LEU A 1 273 ? 0.802 12.582 -10.181 1.00 94.44 273 LEU A C 1
ATOM 2045 O O . LEU A 1 273 ? 0.262 12.048 -11.159 1.00 94.44 273 LEU A O 1
ATOM 2049 N N . ASN A 1 274 ? 0.248 12.542 -8.970 1.00 94.44 274 ASN A N 1
ATOM 2050 C CA . ASN A 1 274 ? -0.993 11.824 -8.674 1.00 94.44 274 ASN A CA 1
ATOM 2051 C C . ASN A 1 274 ? -2.208 12.406 -9.417 1.00 94.44 274 ASN A C 1
ATOM 2053 O O . ASN A 1 274 ? -3.059 11.652 -9.880 1.00 94.44 274 ASN A O 1
ATOM 2057 N N . GLY A 1 275 ? -2.267 13.731 -9.597 1.00 93.00 275 GLY A N 1
ATOM 2058 C CA . GLY A 1 275 ? -3.374 14.429 -10.268 1.00 93.00 275 GLY A CA 1
ATOM 2059 C C . GLY A 1 275 ? -3.242 14.608 -11.790 1.00 93.00 275 GLY A C 1
ATOM 2060 O O . GLY A 1 275 ? -4.034 15.340 -12.384 1.00 93.00 275 GLY A O 1
ATOM 2061 N N . VAL A 1 276 ? -2.234 14.015 -12.444 1.00 94.25 276 VAL A N 1
ATOM 2062 C CA . VAL A 1 276 ? -1.925 14.312 -13.860 1.00 94.25 276 VAL A CA 1
ATOM 2063 C C . VAL A 1 276 ? -3.001 13.797 -14.814 1.00 94.25 276 VAL A C 1
ATOM 2065 O O . VAL A 1 276 ? -3.190 12.589 -14.964 1.00 94.25 276 VAL A O 1
ATOM 2068 N N . THR A 1 277 ? -3.617 14.743 -15.529 1.00 93.81 277 THR A N 1
ATOM 2069 C CA . THR A 1 277 ? -4.642 14.534 -16.571 1.00 93.81 277 THR A CA 1
ATOM 2070 C C . THR A 1 277 ? -4.287 15.155 -17.939 1.00 93.81 277 THR A C 1
ATOM 2072 O O . THR A 1 277 ? -4.910 14.810 -18.940 1.00 93.81 277 THR A O 1
ATOM 2075 N N . ASP A 1 278 ? -3.234 15.979 -18.042 1.00 94.38 278 ASP A N 1
ATOM 2076 C CA . ASP A 1 278 ? -2.563 16.320 -19.313 1.00 94.38 278 ASP A CA 1
ATOM 2077 C C . ASP A 1 278 ? -1.042 16.346 -19.103 1.00 94.38 278 ASP A C 1
ATOM 2079 O O . ASP A 1 278 ? -0.531 17.083 -18.266 1.00 94.38 278 ASP A O 1
ATOM 2083 N N . LEU A 1 279 ? -0.286 15.599 -19.913 1.00 93.00 279 LEU A N 1
ATOM 2084 C CA . LEU A 1 279 ? 1.183 15.607 -19.868 1.00 93.00 279 LEU A CA 1
ATOM 2085 C C . LEU A 1 279 ? 1.796 16.980 -20.205 1.00 93.00 279 LEU A C 1
ATOM 2087 O O . LEU A 1 279 ? 2.983 17.185 -19.959 1.00 93.00 279 LEU A O 1
ATOM 2091 N N . LYS A 1 280 ? 1.019 17.910 -20.780 1.00 94.06 280 LYS A N 1
ATOM 2092 C CA . LYS A 1 280 ? 1.452 19.286 -21.077 1.00 94.06 280 LYS A CA 1
ATOM 2093 C C . LYS A 1 280 ? 1.431 20.228 -19.870 1.00 94.06 280 LYS A C 1
ATOM 2095 O O . LYS A 1 280 ? 2.010 21.305 -19.977 1.00 94.06 280 LYS A O 1
ATOM 2100 N N . SER A 1 281 ? 0.779 19.870 -18.758 1.00 93.19 281 SER A N 1
ATOM 2101 C CA . SER A 1 281 ? 0.833 20.688 -17.535 1.00 93.19 281 SER A CA 1
ATOM 2102 C C . SER A 1 281 ? 2.140 20.504 -16.762 1.00 93.19 281 SER A C 1
ATOM 2104 O O . SER A 1 281 ? 2.450 21.321 -15.902 1.00 93.19 281 SER A O 1
ATOM 2106 N N . LEU A 1 282 ? 2.889 19.436 -17.060 1.00 94.75 282 LEU A N 1
ATOM 2107 C CA . LEU A 1 282 ? 4.115 19.070 -16.364 1.00 94.75 282 LEU A CA 1
ATOM 2108 C C . LEU A 1 282 ? 5.338 19.814 -16.903 1.00 94.75 282 LEU A C 1
ATOM 2110 O O . LEU A 1 282 ? 5.560 19.904 -18.115 1.00 94.75 282 LEU A O 1
ATOM 2114 N N . ASN A 1 283 ? 6.194 20.264 -15.991 1.00 94.81 283 ASN A N 1
ATOM 2115 C CA . ASN A 1 283 ? 7.534 20.730 -16.320 1.00 94.81 283 ASN A CA 1
ATOM 2116 C C . ASN A 1 283 ? 8.446 19.546 -16.740 1.00 94.81 283 ASN A C 1
ATOM 2118 O O . ASN A 1 283 ? 8.106 18.383 -16.504 1.00 94.81 283 ASN A O 1
ATOM 2122 N N . PRO A 1 284 ? 9.622 19.791 -17.356 1.00 93.88 284 PRO A N 1
ATOM 2123 C CA . PRO A 1 284 ? 10.471 18.718 -17.881 1.00 93.88 284 PRO A CA 1
ATOM 2124 C C . PRO A 1 284 ? 10.895 17.653 -16.859 1.00 93.88 284 PRO A C 1
ATOM 2126 O O . PRO A 1 284 ? 11.015 16.490 -17.238 1.00 93.88 284 PRO A O 1
ATOM 2129 N N . ARG A 1 285 ? 11.095 18.014 -15.583 1.00 90.62 285 ARG A N 1
ATOM 2130 C CA . ARG A 1 285 ? 11.450 17.070 -14.510 1.00 90.62 285 ARG A CA 1
ATOM 2131 C C . ARG A 1 285 ? 10.239 16.265 -14.056 1.00 90.62 285 ARG A C 1
ATOM 2133 O O . ARG A 1 285 ? 10.332 15.048 -13.971 1.00 90.62 285 ARG A O 1
ATOM 2140 N N . GLU A 1 286 ? 9.099 16.917 -13.839 1.00 93.88 286 GLU A N 1
ATOM 2141 C CA . GLU A 1 286 ? 7.842 16.232 -13.502 1.00 93.88 286 GLU A CA 1
ATOM 2142 C C . GLU A 1 286 ? 7.448 15.233 -14.596 1.00 93.88 286 GLU A C 1
ATOM 2144 O O . GLU A 1 286 ? 7.129 14.088 -14.298 1.00 93.88 286 GLU A O 1
ATOM 2149 N N . LEU A 1 287 ? 7.552 15.617 -15.874 1.00 94.44 287 LEU A N 1
ATOM 2150 C CA . LEU A 1 287 ? 7.287 14.730 -17.009 1.00 94.44 287 LEU A CA 1
ATOM 2151 C C . LEU A 1 287 ? 8.286 13.563 -17.086 1.00 94.44 287 LEU A C 1
ATOM 2153 O O . LEU A 1 287 ? 7.920 12.458 -17.492 1.00 94.44 287 LEU A O 1
ATOM 2157 N N . ALA A 1 288 ? 9.548 13.799 -16.721 1.00 92.25 288 ALA A N 1
ATOM 2158 C CA . ALA A 1 288 ? 10.585 12.775 -16.721 1.00 92.25 288 ALA A CA 1
ATOM 2159 C C . ALA A 1 288 ? 10.478 11.814 -15.525 1.00 92.25 288 ALA A C 1
ATOM 2161 O O . ALA A 1 288 ? 10.855 10.655 -15.681 1.00 92.25 288 ALA A O 1
ATOM 2162 N N . ALA A 1 289 ? 9.942 12.262 -14.385 1.00 91.94 289 ALA A N 1
ATOM 2163 C CA . ALA A 1 289 ? 9.555 11.415 -13.259 1.00 91.94 289 ALA A CA 1
ATOM 2164 C C . ALA A 1 289 ? 8.272 10.629 -13.583 1.00 91.94 289 ALA A C 1
ATOM 2166 O O . ALA A 1 289 ? 8.267 9.408 -13.503 1.00 91.94 289 ALA A O 1
ATOM 2167 N N . PHE A 1 290 ? 7.224 11.291 -14.089 1.00 93.88 290 PHE A N 1
ATOM 2168 C CA . PHE A 1 290 ? 5.954 10.659 -14.474 1.00 93.88 290 PHE A CA 1
ATOM 2169 C C . PHE A 1 290 ? 6.131 9.484 -15.447 1.00 93.88 290 PHE A C 1
ATOM 2171 O O . PHE A 1 290 ? 5.437 8.476 -15.350 1.00 93.88 290 PHE A O 1
ATOM 2178 N N . ARG A 1 291 ? 7.065 9.599 -16.398 1.00 92.50 291 ARG A N 1
ATOM 2179 C CA . ARG A 1 291 ? 7.374 8.554 -17.393 1.00 92.50 291 ARG A CA 1
ATOM 2180 C C . ARG A 1 291 ? 8.279 7.427 -16.885 1.00 92.50 291 ARG A C 1
ATOM 2182 O O . ARG A 1 291 ? 8.554 6.510 -17.652 1.00 92.50 291 ARG A O 1
ATOM 2189 N N . ARG A 1 292 ? 8.801 7.533 -15.664 1.00 91.25 292 ARG A N 1
ATOM 2190 C CA . ARG A 1 292 ? 9.788 6.618 -15.073 1.00 91.25 292 ARG A CA 1
ATOM 2191 C C . ARG A 1 292 ? 9.501 6.369 -13.584 1.00 91.25 292 ARG A C 1
ATOM 2193 O O . ARG A 1 292 ? 10.436 6.195 -12.813 1.00 91.25 292 ARG A O 1
ATOM 2200 N N . ARG A 1 293 ? 8.229 6.431 -13.176 1.00 90.62 293 ARG A N 1
ATOM 2201 C CA . ARG A 1 293 ? 7.832 6.340 -11.763 1.00 90.62 293 ARG A CA 1
ATOM 2202 C C . ARG A 1 293 ? 8.093 4.945 -11.197 1.00 90.62 293 ARG A C 1
ATOM 2204 O O . ARG A 1 293 ? 8.845 4.847 -10.245 1.00 90.62 293 ARG A O 1
ATOM 2211 N N . ASN A 1 294 ? 7.722 3.907 -11.939 1.00 86.81 294 ASN A N 1
ATOM 2212 C CA . ASN A 1 294 ? 8.120 2.511 -11.736 1.00 86.81 294 ASN A CA 1
ATOM 2213 C C . ASN A 1 294 ? 9.613 2.221 -12.057 1.00 86.81 294 ASN A C 1
ATOM 2215 O O . ASN A 1 294 ? 9.962 1.256 -12.739 1.00 86.81 294 ASN A O 1
ATOM 2219 N N . GLN A 1 295 ? 10.527 3.090 -11.605 1.00 91.88 295 GLN A N 1
ATOM 2220 C CA . GLN A 1 295 ? 11.976 2.858 -11.560 1.00 91.88 295 GLN A CA 1
ATOM 2221 C C . GLN A 1 295 ? 12.457 2.989 -10.114 1.00 91.88 295 GLN A C 1
ATOM 2223 O O . GLN A 1 295 ? 12.959 4.041 -9.704 1.00 91.88 295 GLN A O 1
ATOM 2228 N N . LEU A 1 296 ? 12.315 1.906 -9.354 1.00 92.62 296 LEU A N 1
ATOM 2229 C CA . LEU A 1 296 ? 12.603 1.859 -7.923 1.00 92.62 296 LEU A CA 1
ATOM 2230 C C . LEU A 1 296 ? 14.067 2.165 -7.559 1.00 92.62 296 LEU A C 1
ATOM 2232 O O . LEU A 1 296 ? 15.002 1.751 -8.246 1.00 92.62 296 LEU A O 1
ATOM 2236 N N . SER A 1 297 ? 14.262 2.875 -6.446 1.00 92.06 297 SER A N 1
ATOM 2237 C CA . SER A 1 297 ? 15.548 3.094 -5.773 1.00 92.06 297 SER A CA 1
ATOM 2238 C C . SER A 1 297 ? 15.842 2.014 -4.729 1.00 92.06 297 SER A C 1
ATOM 2240 O O . SER A 1 297 ? 17.002 1.631 -4.571 1.00 92.06 297 SER A O 1
ATOM 2242 N N . GLN A 1 298 ? 14.811 1.486 -4.059 1.00 94.31 298 GLN A N 1
ATOM 2243 C CA . GLN A 1 298 ? 14.910 0.343 -3.152 1.00 94.31 298 GLN A CA 1
ATOM 2244 C C . GLN A 1 298 ? 13.687 -0.582 -3.223 1.00 94.31 298 GLN A C 1
ATOM 2246 O O . GLN A 1 298 ? 12.599 -0.198 -3.640 1.00 94.31 298 GLN A O 1
ATOM 2251 N N . CYS A 1 299 ? 13.912 -1.832 -2.828 1.00 95.50 299 CYS A N 1
ATOM 2252 C CA . CYS A 1 299 ? 12.949 -2.929 -2.759 1.00 95.50 299 CYS A CA 1
ATOM 2253 C C . CYS A 1 299 ? 13.540 -4.040 -1.875 1.00 95.50 299 CYS A C 1
ATOM 2255 O O . CYS A 1 299 ? 14.753 -4.075 -1.631 1.00 95.50 299 CYS A O 1
ATOM 2257 N N . LEU A 1 300 ? 12.712 -4.982 -1.428 1.00 96.62 300 LEU A N 1
ATOM 2258 C CA . LEU A 1 300 ? 13.198 -6.211 -0.808 1.00 96.62 300 LEU A CA 1
ATOM 2259 C C . LEU A 1 300 ? 13.885 -7.105 -1.857 1.00 96.62 300 LEU A C 1
ATOM 2261 O O . LEU A 1 300 ? 13.390 -7.265 -2.968 1.00 96.62 300 LEU A O 1
ATOM 2265 N N . GLY A 1 301 ? 14.998 -7.742 -1.487 1.00 94.06 301 GLY A N 1
ATOM 2266 C CA . GLY A 1 301 ? 15.647 -8.830 -2.228 1.00 94.06 301 GLY A CA 1
ATOM 2267 C C . GLY A 1 301 ? 16.805 -8.448 -3.152 1.00 94.06 301 GLY A C 1
ATOM 2268 O O . GLY A 1 301 ? 17.649 -9.306 -3.419 1.00 94.06 301 GLY A O 1
ATOM 2269 N N . ILE A 1 302 ? 16.911 -7.184 -3.580 1.00 91.44 302 ILE A N 1
ATOM 2270 C CA . ILE A 1 302 ? 17.951 -6.743 -4.533 1.00 91.44 302 ILE A CA 1
ATOM 2271 C C . ILE A 1 302 ? 19.170 -6.108 -3.841 1.00 91.44 302 ILE A C 1
ATOM 2273 O O . ILE A 1 302 ? 20.306 -6.382 -4.233 1.00 91.44 302 ILE A O 1
ATOM 2277 N N . ALA A 1 303 ? 18.968 -5.275 -2.815 1.00 92.00 303 ALA A N 1
ATOM 2278 C CA . ALA A 1 303 ? 20.027 -4.465 -2.201 1.00 92.00 303 ALA A CA 1
ATOM 2279 C C . ALA A 1 303 ? 19.839 -4.282 -0.682 1.00 92.00 303 ALA A C 1
ATOM 2281 O O . ALA A 1 303 ? 18.898 -4.795 -0.083 1.00 92.00 303 ALA A O 1
ATOM 2282 N N . THR A 1 304 ? 20.744 -3.546 -0.030 1.00 93.12 304 THR A N 1
ATOM 2283 C CA . THR A 1 304 ? 20.497 -2.994 1.314 1.00 93.12 304 THR A CA 1
ATOM 2284 C C . THR A 1 304 ? 19.373 -1.958 1.268 1.00 93.12 304 THR A C 1
ATOM 2286 O O . THR A 1 304 ? 19.308 -1.188 0.315 1.00 93.12 304 THR A O 1
ATOM 2289 N N . ILE A 1 305 ? 18.539 -1.921 2.309 1.00 96.06 305 ILE A N 1
ATOM 2290 C CA . ILE A 1 305 ? 17.321 -1.097 2.390 1.00 96.06 305 ILE A CA 1
ATOM 2291 C C . ILE A 1 305 ? 17.326 -0.166 3.604 1.00 96.06 305 ILE A C 1
ATOM 2293 O O . ILE A 1 305 ? 17.982 -0.436 4.617 1.00 96.06 305 ILE A O 1
ATOM 2297 N N . GLU A 1 306 ? 16.498 0.865 3.529 1.00 96.31 306 GLU A N 1
ATOM 2298 C CA . GLU A 1 306 ? 16.152 1.779 4.612 1.00 96.31 306 GLU A CA 1
ATOM 2299 C C . GLU A 1 306 ? 14.616 1.905 4.644 1.00 96.31 306 GLU A C 1
ATOM 2301 O O . GLU A 1 306 ? 14.055 2.694 3.885 1.00 96.31 306 GLU A O 1
ATOM 2306 N N . PRO A 1 307 ? 13.910 1.064 5.435 1.00 96.94 307 PRO A N 1
ATOM 2307 C CA . PRO A 1 307 ? 12.450 1.061 5.469 1.00 96.94 307 PRO A CA 1
ATOM 2308 C C . PRO A 1 307 ? 11.901 2.388 5.984 1.00 96.94 307 PRO A C 1
ATOM 2310 O O . PRO A 1 307 ? 12.309 2.858 7.047 1.00 96.94 307 PRO A O 1
ATOM 2313 N N . HIS A 1 308 ? 10.925 2.955 5.278 1.00 97.44 308 HIS A N 1
ATOM 2314 C CA . HIS A 1 308 ? 10.210 4.131 5.763 1.00 97.44 308 HIS A CA 1
ATOM 2315 C C . HIS A 1 308 ? 9.187 3.702 6.809 1.00 97.44 308 HIS A C 1
ATOM 2317 O O . HIS A 1 308 ? 8.218 3.018 6.477 1.00 97.44 308 HIS A O 1
ATOM 2323 N N . ILE A 1 309 ? 9.388 4.113 8.061 1.00 98.12 309 ILE A N 1
ATOM 2324 C CA . ILE A 1 309 ? 8.424 3.903 9.144 1.00 98.12 309 ILE A CA 1
ATOM 2325 C C . ILE A 1 309 ? 7.645 5.199 9.383 1.00 98.12 309 ILE A C 1
ATOM 2327 O O . ILE A 1 309 ? 8.237 6.255 9.606 1.00 98.12 309 ILE A O 1
ATOM 2331 N N . TYR A 1 310 ? 6.314 5.122 9.366 1.00 98.19 310 TYR A N 1
ATOM 2332 C CA . TYR A 1 310 ? 5.434 6.241 9.709 1.00 98.19 310 TYR A CA 1
ATOM 2333 C C . TYR A 1 310 ? 4.433 5.833 10.787 1.00 98.19 310 TYR A C 1
ATOM 2335 O O . TYR A 1 310 ? 3.964 4.697 10.823 1.00 98.19 310 TYR A O 1
ATOM 2343 N N . VAL A 1 311 ? 4.035 6.799 11.614 1.00 98.06 311 VAL A N 1
ATOM 2344 C CA . VAL A 1 311 ? 2.888 6.675 12.518 1.00 98.06 311 VAL A CA 1
ATOM 2345 C C . VAL A 1 311 ? 1.842 7.725 12.149 1.00 98.06 311 VAL A C 1
ATOM 2347 O O . VAL A 1 311 ? 2.181 8.858 11.783 1.00 98.06 311 VAL A O 1
ATOM 2350 N N . ARG A 1 312 ? 0.566 7.349 12.242 1.00 97.75 312 ARG A N 1
ATOM 2351 C CA . ARG A 1 312 ? -0.589 8.254 12.191 1.00 97.75 312 ARG A CA 1
ATOM 2352 C C . ARG A 1 312 ? -1.612 7.849 13.236 1.00 97.75 312 ARG A C 1
ATOM 2354 O O . ARG A 1 312 ? -1.748 6.665 13.528 1.00 97.75 312 ARG A O 1
ATOM 2361 N N . ASP A 1 313 ? -2.343 8.825 13.753 1.00 95.94 313 ASP A N 1
ATOM 2362 C CA . ASP A 1 313 ? -3.618 8.562 14.417 1.00 95.94 313 ASP A CA 1
ATOM 2363 C C . ASP A 1 313 ? -4.624 8.015 13.393 1.00 95.94 313 ASP A C 1
ATOM 2365 O O . ASP A 1 313 ? -4.546 8.347 12.209 1.00 95.94 313 ASP A O 1
ATOM 2369 N N . ILE A 1 314 ? -5.545 7.166 13.842 1.00 95.12 314 ILE A N 1
ATOM 2370 C CA . ILE A 1 314 ? -6.671 6.683 13.037 1.00 95.12 314 ILE A CA 1
ATOM 2371 C C . ILE A 1 314 ? -7.905 6.610 13.939 1.00 95.12 314 ILE A C 1
ATOM 2373 O O . ILE A 1 314 ? -7.789 6.251 15.111 1.00 95.12 314 ILE A O 1
ATOM 2377 N N . VAL A 1 315 ? -9.080 6.970 13.425 1.00 92.50 315 VAL A N 1
ATOM 2378 C CA . VAL A 1 315 ? -10.339 6.926 14.191 1.00 92.50 315 VAL A CA 1
ATOM 2379 C C . VAL A 1 315 ? -11.462 6.232 13.416 1.00 92.50 315 VAL A C 1
ATOM 2381 O O . VAL A 1 315 ? -11.422 6.128 12.193 1.00 92.50 315 VAL A O 1
ATOM 2384 N N . ASP A 1 316 ? -12.501 5.766 14.117 1.00 91.88 316 ASP A N 1
ATOM 2385 C CA . ASP A 1 316 ? -13.625 5.009 13.532 1.00 91.88 316 ASP A CA 1
ATOM 2386 C C . ASP A 1 316 ? -14.192 5.647 12.253 1.00 91.88 316 ASP A C 1
ATOM 2388 O O . ASP A 1 316 ? -14.348 6.864 12.175 1.00 91.88 316 ASP A O 1
ATOM 2392 N N . GLY A 1 317 ? -14.561 4.850 11.257 1.00 91.94 317 GLY A N 1
ATOM 2393 C CA . GLY A 1 317 ? -15.133 5.333 10.000 1.00 91.94 317 GLY A CA 1
ATOM 2394 C C . GLY A 1 317 ? -14.140 6.014 9.050 1.00 91.94 317 GLY A C 1
ATOM 2395 O O . GLY A 1 317 ? -14.534 6.356 7.935 1.00 91.94 317 GLY A O 1
ATOM 2396 N N . GLU A 1 318 ? -12.875 6.188 9.442 1.00 96.25 318 GLU A N 1
ATOM 2397 C CA . GLU A 1 318 ? -11.780 6.383 8.488 1.00 96.25 318 GLU A CA 1
ATOM 2398 C C . GLU A 1 318 ? -11.437 5.059 7.798 1.00 96.25 318 GLU A C 1
ATOM 2400 O O . GLU A 1 318 ? -11.729 3.971 8.307 1.00 96.25 318 GLU A O 1
ATOM 2405 N N . GLN A 1 319 ? -10.832 5.151 6.614 1.00 97.81 319 GLN A N 1
ATOM 2406 C CA . GLN A 1 319 ? -10.449 3.983 5.825 1.00 97.81 319 GLN A CA 1
ATOM 2407 C C . GLN A 1 319 ? -8.967 4.044 5.478 1.00 97.81 319 GLN A C 1
ATOM 2409 O O . GLN A 1 319 ? -8.504 5.017 4.885 1.00 97.81 319 GLN A O 1
ATOM 2414 N N . VAL A 1 320 ? -8.226 2.994 5.815 1.00 98.62 320 VAL A N 1
ATOM 2415 C CA . VAL A 1 320 ? -6.862 2.790 5.327 1.00 98.62 320 VAL A CA 1
ATOM 2416 C C . VAL A 1 320 ? -6.948 2.092 3.975 1.00 98.62 320 VAL A C 1
ATOM 2418 O O . VAL A 1 320 ? -7.642 1.085 3.842 1.00 98.62 320 VAL A O 1
ATOM 2421 N N . ILE A 1 321 ? -6.254 2.618 2.970 1.00 98.81 321 ILE A N 1
ATOM 2422 C CA . ILE A 1 321 ? -6.246 2.073 1.609 1.00 98.81 321 ILE A CA 1
ATOM 2423 C C . ILE A 1 321 ? -4.801 1.726 1.252 1.00 98.81 321 ILE A C 1
ATOM 2425 O O . ILE A 1 321 ? -3.935 2.599 1.282 1.00 98.81 321 ILE A O 1
ATOM 2429 N N . ILE A 1 322 ? -4.542 0.465 0.909 1.00 98.88 322 ILE A N 1
ATOM 2430 C CA . ILE A 1 322 ? -3.245 -0.034 0.432 1.00 98.88 322 ILE A CA 1
ATOM 2431 C C . ILE A 1 322 ? -3.384 -0.400 -1.047 1.00 98.88 322 ILE A C 1
ATOM 2433 O O . ILE A 1 322 ? -4.372 -1.029 -1.424 1.00 98.88 322 ILE A O 1
ATOM 2437 N N . THR A 1 323 ? -2.414 -0.031 -1.885 1.00 98.75 323 THR A N 1
ATOM 2438 C CA . THR A 1 323 ? -2.424 -0.322 -3.333 1.00 98.75 323 THR A CA 1
ATOM 2439 C C . THR A 1 323 ? -1.044 -0.706 -3.860 1.00 98.75 323 THR A C 1
ATOM 2441 O O . THR A 1 323 ? -0.063 -0.052 -3.493 1.00 98.75 323 THR A O 1
ATOM 2444 N N . SER A 1 324 ? -0.978 -1.696 -4.757 1.00 98.56 324 SER A N 1
ATOM 2445 C CA . SER A 1 324 ? 0.165 -1.845 -5.674 1.00 98.56 324 SER A CA 1
ATOM 2446 C C . SER A 1 324 ? 0.100 -0.785 -6.773 1.00 98.56 324 SER A C 1
ATOM 2448 O O . SER A 1 324 ? -0.895 -0.049 -6.898 1.00 98.56 324 SER A O 1
ATOM 2450 N N . ASP A 1 325 ? 1.175 -0.655 -7.547 1.00 97.38 325 ASP A N 1
ATOM 2451 C CA . ASP A 1 325 ? 1.298 0.452 -8.491 1.00 97.38 325 ASP A CA 1
ATOM 2452 C C . ASP A 1 325 ? 0.258 0.369 -9.634 1.00 97.38 325 ASP A C 1
ATOM 2454 O O . ASP A 1 325 ? -0.251 1.396 -10.093 1.00 97.38 325 ASP A O 1
ATOM 2458 N N . GLY A 1 326 ? -0.203 -0.838 -9.986 1.00 97.56 326 GLY A N 1
ATOM 2459 C CA . GLY A 1 326 ? -1.222 -1.087 -11.006 1.00 97.56 326 GLY A CA 1
ATOM 2460 C C . GLY A 1 326 ? -2.573 -0.406 -10.756 1.00 97.56 326 GLY A C 1
ATOM 2461 O O . GLY A 1 326 ? -3.300 -0.135 -11.715 1.00 97.56 326 GLY A O 1
ATOM 2462 N N . ILE A 1 327 ? -2.906 -0.043 -9.511 1.00 98.62 327 ILE A N 1
ATOM 2463 C CA . ILE A 1 327 ? -4.096 0.771 -9.207 1.00 98.62 327 ILE A CA 1
ATOM 2464 C C . ILE A 1 327 ? -3.805 2.260 -9.429 1.00 98.62 327 ILE A C 1
ATOM 2466 O O . ILE A 1 327 ? -4.434 2.907 -10.272 1.00 98.62 327 ILE A O 1
ATOM 2470 N N . HIS A 1 328 ? -2.863 2.819 -8.666 1.00 98.00 328 HIS A N 1
ATOM 2471 C CA . HIS A 1 328 ? -2.669 4.269 -8.572 1.00 98.00 328 HIS A CA 1
ATOM 2472 C C . HIS A 1 328 ? -1.846 4.857 -9.728 1.00 98.00 328 HIS A C 1
ATOM 2474 O O . HIS A 1 328 ? -1.815 6.077 -9.908 1.00 98.00 328 HIS A O 1
ATOM 2480 N N . ASP A 1 329 ? -1.227 4.026 -10.570 1.00 97.00 329 ASP A N 1
ATOM 2481 C CA . ASP A 1 329 ? -0.708 4.478 -11.856 1.00 97.00 329 ASP A CA 1
ATOM 2482 C C . ASP A 1 329 ? -1.807 4.679 -12.887 1.00 97.00 329 ASP A C 1
ATOM 2484 O O . ASP A 1 329 ? -1.698 5.632 -13.656 1.00 97.00 329 ASP A O 1
ATOM 2488 N N . ASN A 1 330 ? -2.848 3.839 -12.886 1.00 98.06 330 ASN A N 1
ATOM 2489 C CA . ASN A 1 330 ? -3.989 3.924 -13.801 1.00 98.06 330 ASN A CA 1
ATOM 2490 C C . ASN A 1 330 ? -4.982 5.018 -13.378 1.00 98.06 330 ASN A C 1
ATOM 2492 O O . ASN A 1 330 ? -5.424 5.828 -14.206 1.00 98.06 330 ASN A O 1
ATOM 2496 N N . LEU A 1 331 ? -5.322 5.047 -12.092 1.00 98.44 331 LEU A N 1
ATOM 2497 C CA . LEU A 1 331 ? -6.242 6.006 -11.483 1.00 98.44 331 LEU A CA 1
ATOM 2498 C C . LEU A 1 331 ? -5.489 7.230 -10.939 1.00 98.44 331 LEU A C 1
ATOM 2500 O O . LEU A 1 331 ? -4.273 7.210 -10.769 1.00 98.44 331 LEU A O 1
ATOM 2504 N N . THR A 1 332 ? -6.207 8.317 -10.693 1.00 97.88 332 THR A N 1
ATOM 2505 C CA . THR A 1 332 ? -5.747 9.481 -9.920 1.00 97.88 332 THR A CA 1
ATOM 2506 C C . THR A 1 332 ? -6.265 9.400 -8.481 1.00 97.88 332 THR A C 1
ATOM 2508 O O . THR A 1 332 ? -7.264 8.731 -8.226 1.00 97.88 332 THR A O 1
ATOM 2511 N N . ASP A 1 333 ? -5.647 10.125 -7.540 1.00 97.00 333 ASP A N 1
ATOM 2512 C CA . ASP A 1 333 ? -6.110 10.164 -6.137 1.00 97.00 333 ASP A CA 1
ATOM 2513 C C . ASP A 1 333 ? -7.601 10.552 -6.017 1.00 97.00 333 ASP A C 1
ATOM 2515 O O . ASP A 1 333 ? -8.298 10.047 -5.143 1.00 97.00 333 ASP A O 1
ATOM 2519 N N . LEU A 1 334 ? -8.111 11.413 -6.911 1.00 96.50 334 LEU A N 1
ATOM 2520 C CA . LEU A 1 334 ? -9.531 11.792 -6.943 1.00 96.50 3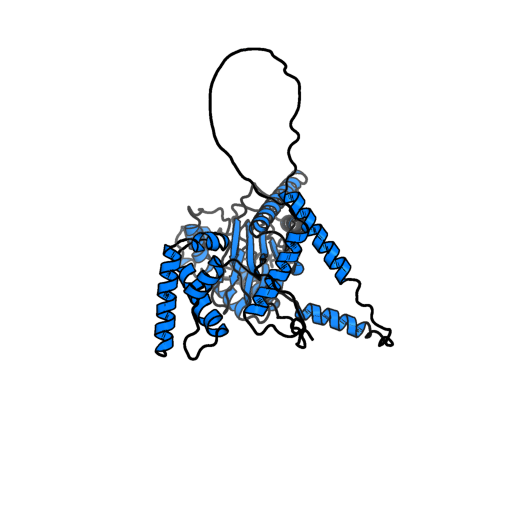34 LEU A CA 1
ATOM 2521 C C . LEU A 1 334 ? -10.431 10.639 -7.408 1.00 96.50 334 LEU A C 1
ATOM 2523 O O . LEU A 1 334 ? -11.457 10.395 -6.788 1.00 96.50 334 LEU A O 1
ATOM 2527 N N . GLU A 1 335 ? -10.030 9.892 -8.442 1.00 98.12 335 GLU A N 1
ATOM 2528 C CA . GLU A 1 335 ? -10.767 8.697 -8.884 1.00 98.12 335 GLU A CA 1
ATOM 2529 C C . GLU A 1 335 ? -10.774 7.609 -7.792 1.00 98.12 335 GLU A C 1
ATOM 2531 O O . GLU A 1 335 ? -11.782 6.932 -7.615 1.00 98.12 335 GLU A O 1
ATOM 2536 N N . ILE A 1 336 ? -9.689 7.473 -7.017 1.00 98.31 336 ILE A N 1
ATOM 2537 C CA . ILE A 1 336 ? -9.623 6.564 -5.859 1.00 98.31 336 ILE A CA 1
ATOM 2538 C C . ILE A 1 336 ? -10.600 7.012 -4.758 1.00 98.31 336 ILE A C 1
ATOM 2540 O O . ILE A 1 336 ? -11.350 6.183 -4.245 1.00 98.31 336 ILE A O 1
ATOM 2544 N N . VAL A 1 337 ? -10.641 8.310 -4.426 1.00 97.88 337 VAL A N 1
ATOM 2545 C CA . VAL A 1 337 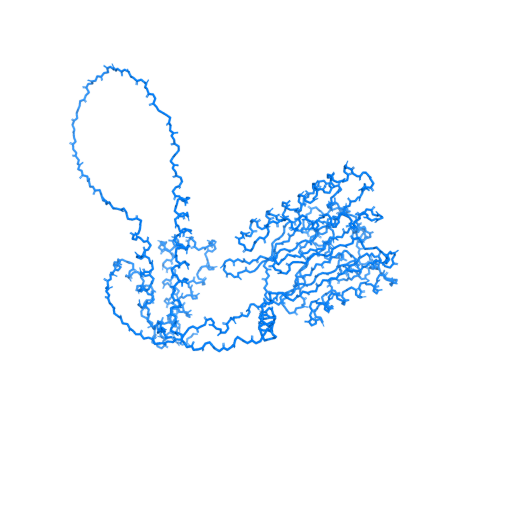? -11.612 8.871 -3.464 1.00 97.88 337 VAL A CA 1
ATOM 2546 C C . VAL A 1 337 ? -13.049 8.636 -3.924 1.00 97.88 337 VAL A C 1
ATOM 2548 O O . VAL A 1 337 ? -13.842 8.099 -3.155 1.00 97.88 337 VAL A O 1
ATOM 2551 N N . ASP A 1 338 ? -13.381 8.990 -5.168 1.00 97.44 338 ASP A N 1
ATOM 2552 C CA . ASP A 1 338 ? -14.738 8.858 -5.707 1.00 97.44 338 ASP A CA 1
ATOM 2553 C C . ASP A 1 338 ? -15.223 7.396 -5.673 1.00 97.44 338 ASP A C 1
ATOM 2555 O O . ASP A 1 338 ? -16.369 7.135 -5.310 1.00 97.44 338 ASP A O 1
ATOM 2559 N N . ILE A 1 339 ? -14.350 6.431 -5.990 1.00 98.31 339 ILE A N 1
ATOM 2560 C CA . ILE A 1 339 ? -14.674 4.995 -5.963 1.00 98.31 339 ILE A CA 1
ATOM 2561 C C . ILE A 1 339 ? -14.878 4.478 -4.531 1.00 98.31 339 ILE A C 1
ATOM 2563 O O . ILE A 1 339 ? -15.878 3.809 -4.251 1.00 98.31 339 ILE A O 1
ATOM 2567 N N . VAL A 1 340 ? -13.948 4.770 -3.617 1.00 97.81 340 VAL A N 1
ATOM 2568 C CA . VAL A 1 340 ? -13.996 4.236 -2.244 1.00 97.81 340 VAL A CA 1
ATOM 2569 C C . VAL A 1 340 ? -15.131 4.881 -1.443 1.00 97.81 340 VAL A C 1
ATOM 2571 O O . VAL A 1 340 ? -15.851 4.184 -0.733 1.00 97.81 340 VAL A O 1
ATOM 2574 N N . SER A 1 341 ? -15.366 6.185 -1.606 1.00 94.44 341 SER A N 1
ATOM 2575 C CA . SER A 1 341 ? -16.448 6.904 -0.919 1.00 94.44 341 SER A CA 1
ATOM 2576 C C . SER A 1 341 ? -17.846 6.607 -1.465 1.00 94.44 341 SER A C 1
ATOM 2578 O O . SER A 1 341 ? -18.824 6.779 -0.738 1.00 94.44 341 SER A O 1
ATOM 2580 N N . ALA A 1 342 ? -17.968 6.150 -2.716 1.00 94.69 342 ALA A N 1
ATOM 2581 C CA . ALA A 1 342 ? -19.237 5.686 -3.284 1.00 94.69 342 ALA A CA 1
ATOM 2582 C C . ALA A 1 342 ? -19.581 4.226 -2.919 1.00 94.69 342 ALA A C 1
ATOM 2584 O O . ALA A 1 342 ? -20.662 3.751 -3.271 1.00 94.69 342 ALA A O 1
ATOM 2585 N N . SER A 1 343 ? -18.683 3.509 -2.237 1.00 95.31 343 SER A N 1
ATOM 2586 C CA . SER A 1 343 ? -18.828 2.083 -1.931 1.00 95.31 343 SER A CA 1
ATOM 2587 C C . SER A 1 343 ? -19.358 1.843 -0.513 1.00 95.31 343 SER A C 1
ATOM 2589 O O . SER A 1 343 ? -18.855 2.395 0.462 1.00 95.31 343 SER A O 1
ATOM 2591 N N . GLU A 1 344 ? -20.376 0.987 -0.382 1.00 91.00 344 GLU A N 1
ATOM 2592 C CA . GLU A 1 344 ? -21.028 0.702 0.909 1.00 91.00 344 GLU A CA 1
ATOM 2593 C C . GLU A 1 344 ? -20.127 -0.106 1.867 1.00 91.00 344 GLU A C 1
ATOM 2595 O O . GLU A 1 344 ? -20.095 0.163 3.075 1.00 91.00 344 GLU A O 1
ATOM 2600 N N . THR A 1 345 ? -19.364 -1.059 1.315 1.00 96.12 345 THR A N 1
ATOM 2601 C CA . THR A 1 345 ? -18.418 -1.935 2.028 1.00 96.12 345 THR A CA 1
ATOM 2602 C C . THR A 1 345 ? -17.016 -1.849 1.430 1.00 96.12 345 THR A C 1
ATOM 2604 O O . THR A 1 345 ? -16.842 -1.526 0.250 1.00 96.12 345 THR A O 1
ATOM 2607 N N . ALA A 1 346 ? -16.009 -2.196 2.229 1.00 97.50 346 ALA A N 1
ATOM 2608 C CA . ALA A 1 346 ? -14.620 -2.238 1.784 1.00 97.50 346 ALA A CA 1
ATOM 2609 C C . ALA A 1 346 ? -14.376 -3.279 0.665 1.00 97.50 346 ALA A C 1
ATOM 2611 O O . ALA A 1 346 ? -13.591 -3.030 -0.250 1.00 97.50 346 ALA A O 1
ATOM 2612 N N . GLU A 1 347 ? -15.098 -4.408 0.672 1.00 98.12 347 GLU A N 1
ATOM 2613 C CA . GLU A 1 347 ? -15.095 -5.401 -0.419 1.00 98.12 347 GLU A CA 1
ATOM 2614 C C . GLU A 1 347 ? -15.540 -4.781 -1.756 1.00 98.12 347 GLU A C 1
ATOM 2616 O O . GLU A 1 347 ? -14.829 -4.884 -2.758 1.00 98.12 347 GLU A O 1
ATOM 2621 N N . ARG A 1 348 ? -16.671 -4.058 -1.763 1.00 98.25 348 ARG A N 1
ATOM 2622 C CA . ARG A 1 348 ? -17.185 -3.349 -2.950 1.00 98.25 348 ARG A CA 1
ATOM 2623 C C . ARG A 1 348 ? -16.222 -2.259 -3.431 1.00 98.25 348 ARG A C 1
ATOM 2625 O O . ARG A 1 348 ? -16.060 -2.095 -4.639 1.00 98.25 348 ARG A O 1
ATOM 2632 N N . ALA A 1 349 ? -15.549 -1.564 -2.510 1.00 98.50 349 ALA A N 1
ATOM 2633 C CA . ALA A 1 349 ? -14.527 -0.574 -2.847 1.00 98.50 349 ALA A CA 1
ATOM 2634 C C . ALA A 1 349 ? -13.343 -1.209 -3.596 1.00 98.50 349 ALA A C 1
ATOM 2636 O O . ALA A 1 349 ? -12.914 -0.689 -4.625 1.00 98.50 349 ALA A O 1
ATOM 2637 N N . VAL A 1 350 ? -12.851 -2.361 -3.129 1.00 98.88 350 VAL A N 1
ATOM 2638 C CA . VAL A 1 350 ? -11.764 -3.099 -3.790 1.00 98.88 350 VAL A CA 1
ATOM 2639 C C . VAL A 1 350 ? -12.194 -3.656 -5.150 1.00 98.88 350 VAL A C 1
ATOM 2641 O O . VAL A 1 350 ? -11.474 -3.452 -6.127 1.00 98.88 350 VAL A O 1
ATOM 2644 N N . GLU A 1 351 ? -13.372 -4.280 -5.259 1.00 98.75 351 GLU A N 1
ATOM 2645 C CA . GLU A 1 351 ? -13.921 -4.722 -6.553 1.00 98.75 351 GLU A CA 1
ATOM 2646 C C . GLU A 1 351 ? -13.977 -3.571 -7.574 1.00 98.75 351 GLU A C 1
ATOM 2648 O O . GLU A 1 351 ? -13.573 -3.734 -8.728 1.00 98.75 351 GLU A O 1
ATOM 2653 N N . ALA A 1 352 ? -14.451 -2.395 -7.148 1.00 98.75 352 ALA A N 1
ATOM 2654 C CA . ALA A 1 352 ? -14.596 -1.226 -8.006 1.00 98.75 352 ALA A CA 1
ATOM 2655 C C . ALA A 1 352 ? -13.245 -0.590 -8.388 1.00 98.75 352 ALA A C 1
ATOM 2657 O O . ALA A 1 352 ? -13.071 -0.210 -9.548 1.00 98.75 352 ALA A O 1
ATOM 2658 N N . LEU A 1 353 ? -12.272 -0.523 -7.468 1.00 98.88 353 LEU A N 1
ATOM 2659 C CA . LEU A 1 353 ? -10.905 -0.062 -7.757 1.00 98.88 353 LEU A CA 1
ATOM 2660 C C . LEU A 1 353 ? -10.226 -0.957 -8.803 1.00 98.88 353 LEU A C 1
ATOM 2662 O O . LEU A 1 353 ? -9.705 -0.453 -9.800 1.00 98.88 353 LEU A O 1
ATOM 2666 N N . LEU A 1 354 ? -10.286 -2.279 -8.607 1.00 98.81 354 LEU A N 1
ATOM 2667 C CA . LEU A 1 354 ? -9.730 -3.273 -9.529 1.00 98.81 354 LEU A CA 1
ATOM 2668 C C . LEU A 1 354 ? -10.402 -3.175 -10.907 1.00 98.81 354 LEU A C 1
ATOM 2670 O O . LEU A 1 354 ? -9.718 -3.118 -11.929 1.00 98.81 354 LEU A O 1
ATOM 2674 N N . ALA A 1 355 ? -11.735 -3.084 -10.956 1.00 98.62 355 ALA A N 1
ATOM 2675 C CA . ALA A 1 355 ? -12.476 -2.941 -12.208 1.00 98.62 355 ALA A CA 1
ATOM 2676 C C . ALA A 1 355 ? -12.139 -1.636 -12.955 1.00 98.62 355 ALA A C 1
ATOM 2678 O O . ALA A 1 355 ? -11.952 -1.660 -14.174 1.00 98.62 355 ALA A O 1
ATOM 2679 N N . ALA A 1 356 ? -12.026 -0.509 -12.245 1.00 98.69 356 ALA A N 1
ATOM 2680 C CA . ALA A 1 356 ? -11.704 0.787 -12.837 1.00 98.69 356 ALA A CA 1
ATOM 2681 C C . ALA A 1 356 ? -10.263 0.842 -13.370 1.00 98.69 356 ALA A C 1
ATOM 2683 O O . ALA A 1 356 ? -10.050 1.250 -14.514 1.00 98.69 356 ALA A O 1
ATOM 2684 N N . ALA A 1 357 ? -9.283 0.375 -12.589 1.00 98.62 357 ALA A N 1
ATOM 2685 C CA . ALA A 1 357 ? -7.886 0.297 -13.016 1.00 98.62 357 ALA A CA 1
ATOM 2686 C C . ALA A 1 357 ? -7.712 -0.643 -14.225 1.00 98.62 357 ALA A C 1
ATOM 2688 O O . ALA A 1 357 ? -7.075 -0.272 -15.210 1.00 98.62 357 ALA A O 1
ATOM 2689 N N . SER A 1 358 ? -8.369 -1.808 -14.207 1.00 98.25 358 SER A N 1
ATOM 2690 C CA . SER A 1 358 ? -8.327 -2.805 -15.288 1.00 98.25 358 SER A CA 1
ATOM 2691 C C . SER A 1 358 ? -9.084 -2.368 -16.554 1.00 98.25 358 SER A C 1
ATOM 2693 O O . SER A 1 358 ? -8.777 -2.805 -17.664 1.00 98.25 358 SER A O 1
ATOM 2695 N N . ALA A 1 359 ? -10.084 -1.489 -16.444 1.00 98.19 359 ALA A N 1
ATOM 2696 C CA . ALA A 1 359 ? -10.662 -0.831 -17.616 1.00 98.19 359 ALA A CA 1
ATOM 2697 C C . ALA A 1 359 ? -9.652 0.162 -18.214 1.00 98.19 359 ALA A C 1
ATOM 2699 O O . ALA A 1 359 ? -9.333 0.099 -19.402 1.00 98.19 359 ALA A O 1
ATOM 2700 N N . ARG A 1 360 ? -9.101 1.025 -17.356 1.00 97.75 360 ARG A N 1
ATOM 2701 C CA . ARG A 1 360 ? -8.157 2.099 -17.678 1.00 97.75 360 ARG A CA 1
ATOM 2702 C C . ARG A 1 360 ? -6.827 1.611 -18.268 1.00 97.75 360 ARG A C 1
ATOM 2704 O O . ARG A 1 360 ? -6.308 2.286 -19.157 1.00 97.75 360 ARG A O 1
ATOM 2711 N N . SER A 1 361 ? -6.305 0.447 -17.871 1.00 97.50 361 SER A N 1
ATOM 2712 C CA . SER A 1 361 ? -5.079 -0.127 -18.458 1.00 97.50 361 SER A CA 1
ATOM 2713 C C . SER A 1 361 ? -5.216 -0.455 -19.946 1.00 97.50 361 SER A C 1
ATOM 2715 O O . SER A 1 361 ? -4.240 -0.388 -20.695 1.00 97.50 361 SER A O 1
ATOM 2717 N N . ARG A 1 362 ? -6.444 -0.757 -20.384 1.00 96.56 362 ARG A N 1
ATOM 2718 C CA . ARG A 1 362 ? -6.791 -1.148 -21.759 1.00 96.56 362 ARG A CA 1
ATOM 2719 C C . ARG A 1 362 ? -7.176 0.047 -22.637 1.00 96.56 362 ARG A C 1
ATOM 2721 O O . ARG A 1 362 ? -7.340 -0.104 -23.850 1.00 96.56 362 ARG A O 1
ATOM 2728 N N . GLU A 1 363 ? -7.319 1.236 -22.052 1.00 96.19 363 GLU A N 1
ATOM 2729 C CA . GLU A 1 363 ? -7.618 2.474 -22.771 1.00 96.19 363 GLU A CA 1
ATOM 2730 C C . GLU A 1 363 ? -6.368 3.088 -23.412 1.00 96.19 363 GLU A C 1
ATOM 2732 O O . GLU A 1 363 ? -5.238 2.916 -22.962 1.00 96.19 363 GLU A O 1
ATOM 2737 N N . LYS A 1 364 ? -6.565 3.943 -24.423 1.00 94.94 364 LYS A N 1
ATOM 2738 C CA . LYS A 1 364 ? -5.498 4.821 -24.930 1.00 94.94 364 LYS A CA 1
ATOM 2739 C C . LYS A 1 364 ? -5.340 6.070 -24.044 1.00 94.94 364 LYS A C 1
ATOM 2741 O O . LYS A 1 364 ? -5.430 7.197 -24.534 1.00 94.94 364 LYS A O 1
ATOM 2746 N N . HIS A 1 365 ? -5.143 5.868 -22.743 1.00 95.69 365 HIS A N 1
ATOM 2747 C CA . HIS A 1 365 ? -5.027 6.934 -21.745 1.00 95.69 365 HIS A CA 1
ATOM 2748 C C . HIS A 1 365 ? -3.563 7.209 -21.355 1.00 95.69 365 HIS A C 1
ATOM 2750 O O . HIS A 1 365 ? -2.707 6.340 -21.479 1.00 95.69 365 HIS A O 1
ATOM 2756 N N . LEU A 1 366 ? -3.248 8.413 -20.857 1.00 95.06 366 LEU A N 1
ATOM 2757 C CA . LEU A 1 366 ? -1.872 8.766 -20.450 1.00 95.06 366 LEU A CA 1
ATOM 2758 C C . LEU A 1 366 ? -1.409 8.049 -19.169 1.00 95.06 366 LEU A C 1
ATOM 2760 O O . LEU A 1 366 ? -0.209 7.947 -18.922 1.00 95.06 366 LEU A O 1
ATOM 2764 N N . ARG A 1 367 ? -2.375 7.593 -18.362 1.00 95.38 367 ARG A N 1
ATOM 2765 C CA . ARG A 1 367 ? -2.176 6.785 -17.151 1.00 95.38 367 ARG A CA 1
ATOM 2766 C C . ARG A 1 367 ? -2.242 5.271 -17.416 1.00 95.38 367 ARG A C 1
ATOM 2768 O O . ARG A 1 367 ? -1.912 4.508 -16.524 1.00 95.38 367 ARG A O 1
ATOM 2775 N N . ALA A 1 368 ? -2.646 4.842 -18.617 1.00 95.88 368 ALA A N 1
ATOM 2776 C CA . ALA A 1 368 ? -2.884 3.431 -18.924 1.00 95.88 368 ALA A CA 1
ATOM 2777 C C . ALA A 1 368 ? -1.618 2.579 -18.739 1.00 95.88 368 ALA A C 1
ATOM 2779 O O . ALA A 1 368 ? -0.622 2.759 -19.447 1.00 95.88 368 ALA A O 1
ATOM 2780 N N . LYS A 1 369 ? -1.688 1.637 -17.799 1.00 95.00 369 LYS A N 1
ATOM 2781 C CA . LYS A 1 369 ? -0.614 0.719 -17.433 1.00 95.00 369 LYS A CA 1
ATOM 2782 C C . LYS A 1 369 ? -1.181 -0.690 -17.242 1.00 95.00 369 LYS A C 1
ATOM 2784 O O . LYS A 1 369 ? -1.830 -0.948 -16.232 1.00 95.00 369 LYS A O 1
ATOM 2789 N N . PRO A 1 370 ? -0.967 -1.606 -18.196 1.00 94.69 370 PRO A N 1
ATOM 2790 C CA . PRO A 1 370 ? -1.245 -3.018 -17.980 1.00 94.69 370 PRO A CA 1
ATOM 2791 C C . PRO A 1 370 ? -0.166 -3.593 -17.064 1.00 94.69 370 PRO A C 1
ATOM 2793 O O . PRO A 1 370 ? 0.955 -3.794 -17.516 1.00 94.69 370 PRO A O 1
ATOM 2796 N N . ASP A 1 371 ? -0.503 -3.855 -15.812 1.00 96.00 371 ASP A N 1
ATOM 2797 C CA . ASP A 1 371 ? 0.322 -4.562 -14.824 1.00 96.00 371 ASP A CA 1
ATOM 2798 C C . ASP A 1 371 ? -0.599 -5.406 -13.938 1.00 96.00 371 ASP A C 1
ATOM 2800 O O . ASP A 1 371 ? -1.810 -5.441 -14.188 1.00 96.00 371 ASP A O 1
ATOM 2804 N N . ASP A 1 372 ? -0.028 -6.142 -12.990 1.00 97.44 372 ASP A N 1
ATOM 2805 C CA . ASP A 1 372 ? -0.801 -6.763 -11.917 1.00 97.44 372 ASP A CA 1
ATOM 2806 C C . ASP A 1 372 ? -1.408 -5.661 -11.021 1.00 97.44 372 ASP A C 1
ATOM 2808 O O . ASP A 1 372 ? -0.944 -4.519 -11.011 1.00 97.44 372 ASP A O 1
ATOM 2812 N N . MET A 1 373 ? -2.540 -5.939 -10.370 1.00 98.19 373 MET A N 1
ATOM 2813 C CA . MET A 1 373 ? -3.312 -4.907 -9.667 1.00 98.19 373 MET A CA 1
ATOM 2814 C C . MET A 1 373 ? -3.848 -5.431 -8.344 1.00 98.19 373 MET A C 1
ATOM 2816 O O . MET A 1 373 ? -4.677 -6.341 -8.337 1.00 98.19 373 MET A O 1
ATOM 2820 N N . SER A 1 374 ? -3.450 -4.801 -7.241 1.00 98.75 374 SER A N 1
ATOM 2821 C CA . SER A 1 374 ? -3.836 -5.178 -5.882 1.00 98.75 374 SER A CA 1
ATOM 2822 C C . SER A 1 374 ? -4.324 -3.995 -5.066 1.00 98.75 374 SER A C 1
ATOM 2824 O O . SER A 1 374 ? -3.732 -2.914 -5.087 1.00 98.75 374 SER A O 1
ATOM 2826 N N . ALA A 1 375 ? -5.374 -4.230 -4.281 1.00 98.81 375 ALA A N 1
ATOM 2827 C CA . ALA A 1 375 ? -5.874 -3.278 -3.304 1.00 98.81 375 ALA A CA 1
ATOM 2828 C C . ALA A 1 375 ? -6.321 -3.973 -2.011 1.00 98.81 375 ALA A C 1
ATOM 2830 O O . ALA A 1 375 ? -6.867 -5.080 -2.030 1.00 98.81 375 ALA A O 1
ATOM 2831 N N . ILE A 1 376 ? -6.133 -3.277 -0.892 1.00 98.88 376 ILE A N 1
ATOM 2832 C CA . ILE A 1 376 ? -6.769 -3.573 0.393 1.00 98.88 376 ILE A CA 1
ATOM 2833 C C . ILE A 1 376 ? -7.436 -2.286 0.877 1.00 98.88 376 ILE A C 1
ATOM 2835 O O . ILE A 1 376 ? -6.810 -1.227 0.871 1.00 98.88 376 ILE A O 1
ATOM 2839 N N . VAL A 1 377 ? -8.688 -2.373 1.315 1.00 98.81 377 VAL A N 1
ATOM 2840 C CA . VAL A 1 377 ? -9.397 -1.295 2.015 1.00 98.81 377 VAL A CA 1
ATOM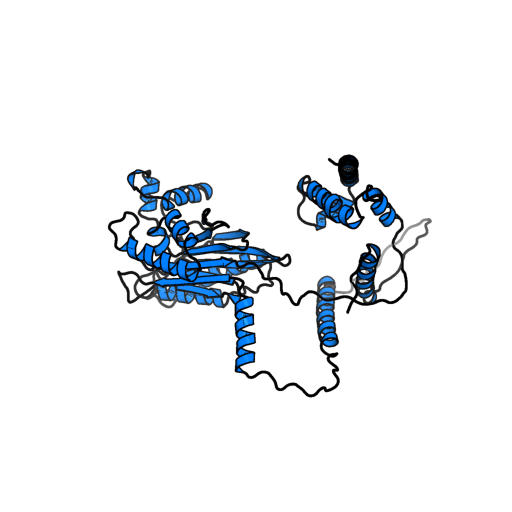 2841 C C . VAL A 1 377 ? -9.758 -1.811 3.405 1.00 98.81 377 VAL A C 1
ATOM 2843 O O . VAL A 1 377 ? -10.351 -2.880 3.532 1.00 98.81 377 VAL A O 1
ATOM 2846 N N . VAL A 1 378 ? -9.382 -1.064 4.442 1.00 98.31 378 VAL A N 1
ATOM 2847 C CA . VAL A 1 378 ? -9.644 -1.372 5.855 1.00 98.31 378 VAL A CA 1
ATOM 2848 C C . VAL A 1 378 ? -10.361 -0.183 6.472 1.00 98.31 378 VAL A C 1
ATOM 2850 O O . VAL A 1 378 ? -9.748 0.827 6.813 1.00 98.31 378 VAL A O 1
ATOM 2853 N N . LYS A 1 379 ? -11.676 -0.295 6.611 1.00 96.81 379 LYS A N 1
ATOM 2854 C CA . LYS A 1 379 ? -12.527 0.700 7.259 1.00 96.81 379 LYS A CA 1
ATOM 2855 C C . LYS A 1 379 ? -12.591 0.388 8.748 1.00 96.81 379 LYS A C 1
ATOM 2857 O O . LYS A 1 379 ? -13.057 -0.684 9.139 1.00 96.81 379 LYS A O 1
ATOM 2862 N N . ILE A 1 380 ? -12.105 1.313 9.573 1.00 94.81 380 ILE A N 1
ATOM 2863 C CA . ILE A 1 380 ? -12.140 1.172 11.031 1.00 94.81 380 ILE A CA 1
ATOM 2864 C C . ILE A 1 380 ? -13.603 1.211 11.477 1.00 94.81 380 ILE A C 1
ATOM 2866 O O . ILE A 1 380 ? -14.355 2.091 11.053 1.00 94.81 380 ILE A O 1
ATOM 2870 N N . LEU A 1 381 ? -14.032 0.269 12.312 1.00 91.75 381 LEU A N 1
ATOM 2871 C CA . LEU A 1 381 ? -15.384 0.244 12.864 1.00 91.75 381 LEU A CA 1
ATOM 2872 C C . LEU A 1 381 ? -15.350 0.688 14.324 1.00 91.75 381 LEU A C 1
ATOM 2874 O O . LEU A 1 381 ? -14.473 0.279 15.081 1.00 91.75 381 LEU A O 1
ATOM 2878 N N . ALA A 1 382 ? -16.321 1.516 14.711 1.00 79.00 382 ALA A N 1
ATOM 2879 C CA . ALA A 1 382 ? -16.448 1.962 16.091 1.00 79.00 382 ALA A CA 1
ATOM 2880 C C . ALA A 1 382 ? -16.713 0.754 16.992 1.00 79.00 382 ALA A C 1
ATOM 2882 O O . ALA A 1 382 ? -17.577 -0.074 16.682 1.00 79.00 382 ALA A O 1
ATOM 2883 N N . ALA A 1 383 ? -15.996 0.671 18.112 1.00 62.47 383 ALA A N 1
ATOM 2884 C CA . ALA A 1 383 ? -16.271 -0.336 19.124 1.00 62.47 383 ALA A CA 1
ATOM 2885 C C . ALA A 1 383 ? -17.721 -0.179 19.612 1.00 62.47 383 ALA A C 1
ATOM 2887 O O . ALA A 1 383 ? -18.113 0.883 20.097 1.00 62.47 383 ALA A O 1
ATOM 2888 N N . ARG A 1 384 ? -18.530 -1.234 19.471 1.00 50.16 384 ARG A N 1
ATOM 2889 C CA . ARG A 1 384 ? -19.843 -1.291 20.118 1.00 50.16 384 ARG A CA 1
ATOM 2890 C C . ARG A 1 384 ? -19.630 -1.489 21.615 1.00 50.16 384 ARG A C 1
ATOM 2892 O O . ARG A 1 384 ? -18.973 -2.448 22.012 1.00 50.16 384 ARG A O 1
ATOM 2899 N N . GLU A 1 385 ? -20.203 -0.605 22.424 1.00 40.28 385 GLU A N 1
ATOM 2900 C CA . GLU A 1 385 ? -20.335 -0.833 23.863 1.00 40.28 385 GLU A CA 1
ATOM 2901 C C . GLU A 1 385 ? -21.183 -2.092 24.098 1.00 40.28 385 GLU A C 1
ATOM 2903 O O . GLU A 1 385 ? -22.218 -2.276 23.453 1.00 40.28 385 GLU A O 1
ATOM 2908 N N . ASP A 1 386 ? -20.735 -2.968 24.999 1.00 37.34 386 ASP A N 1
ATOM 2909 C CA . ASP A 1 386 ? -21.437 -4.210 25.329 1.00 37.34 386 ASP A CA 1
ATOM 2910 C C . ASP A 1 386 ? -22.661 -3.894 26.219 1.00 37.34 386 ASP A C 1
ATOM 2912 O O . ASP A 1 386 ? -22.479 -3.427 27.350 1.00 37.34 386 ASP A O 1
ATOM 2916 N N . PRO A 1 387 ? -23.909 -4.150 25.770 1.00 35.25 387 PRO A N 1
ATOM 2917 C CA . PRO A 1 387 ? -25.108 -3.815 26.543 1.00 35.25 387 PRO A CA 1
ATOM 2918 C C . PRO A 1 387 ? -25.240 -4.568 27.877 1.00 35.25 387 PRO A C 1
ATOM 2920 O O . PRO A 1 387 ? -26.092 -4.212 28.690 1.00 35.25 387 PRO A O 1
ATOM 2923 N N . LEU A 1 388 ? -24.435 -5.612 28.107 1.00 39.38 388 LEU A N 1
ATOM 2924 C CA . LEU A 1 388 ? -24.422 -6.395 29.347 1.00 39.38 388 LEU A CA 1
ATOM 2925 C C . LEU A 1 388 ? -23.427 -5.854 30.392 1.00 39.38 388 LEU A C 1
ATOM 2927 O O . LEU A 1 388 ? -23.452 -6.301 31.537 1.00 39.38 388 LEU A O 1
ATOM 2931 N N . ALA A 1 389 ? -22.581 -4.878 30.045 1.00 36.22 389 ALA A N 1
ATOM 2932 C CA . ALA A 1 389 ? -21.485 -4.394 30.894 1.00 36.22 389 ALA A CA 1
ATOM 2933 C C . ALA A 1 389 ? -21.880 -3.352 31.972 1.00 36.22 389 ALA A C 1
ATOM 2935 O O . ALA A 1 389 ? -21.011 -2.681 32.523 1.00 36.22 389 ALA A O 1
ATOM 2936 N N . SER A 1 390 ? -23.171 -3.203 32.300 1.00 28.81 390 SER A N 1
ATOM 2937 C CA . SER A 1 390 ? -23.663 -2.272 33.336 1.00 28.81 390 SER A CA 1
ATOM 2938 C C . SER A 1 390 ? -24.408 -2.999 34.473 1.00 28.81 390 SER A C 1
ATOM 2940 O O . SER A 1 390 ? -25.514 -3.496 34.248 1.00 28.81 390 SER A O 1
ATOM 2942 N N . PRO A 1 391 ? -23.855 -3.063 35.704 1.00 34.38 391 PRO A N 1
ATOM 2943 C CA . PRO A 1 391 ? -24.514 -3.691 36.853 1.00 34.38 391 PRO A CA 1
ATOM 2944 C C . PRO A 1 391 ? -25.586 -2.794 37.510 1.00 34.38 391 PRO A C 1
ATOM 2946 O O . PRO A 1 391 ? -25.543 -1.570 37.421 1.00 34.38 391 PRO A O 1
ATOM 2949 N N . ALA A 1 392 ? -26.548 -3.421 38.203 1.00 28.36 392 ALA A N 1
ATOM 2950 C CA . ALA A 1 392 ? -27.750 -2.780 38.764 1.00 28.36 392 ALA A CA 1
ATOM 2951 C C . ALA A 1 392 ? -27.808 -2.768 40.326 1.00 28.36 392 ALA A C 1
ATOM 2953 O O . ALA A 1 392 ? -27.253 -3.686 40.950 1.00 28.36 392 ALA A O 1
ATOM 2954 N N . PRO A 1 393 ? -28.509 -1.786 40.950 1.00 35.78 393 PRO A N 1
ATOM 2955 C CA . PRO A 1 393 ? -28.393 -1.395 42.376 1.00 35.78 393 PRO A CA 1
ATOM 2956 C C . PRO A 1 393 ? -29.081 -2.289 43.445 1.00 35.78 393 PRO A C 1
ATOM 2958 O O . PRO A 1 393 ? -29.614 -3.329 43.080 1.00 35.78 393 PRO A O 1
ATOM 2961 N N . GLU A 1 394 ? -29.041 -1.860 44.729 1.00 27.44 394 GLU A N 1
ATOM 2962 C CA . GLU A 1 394 ? -29.404 -2.472 46.060 1.00 27.44 394 GLU A CA 1
ATOM 2963 C C . GLU A 1 394 ? -28.217 -3.223 46.747 1.00 27.44 394 GLU A C 1
ATOM 2965 O O . GLU A 1 394 ? -27.593 -4.014 46.057 1.00 27.44 394 GLU A O 1
ATOM 2970 N N . GLU A 1 395 ? -27.792 -3.115 48.031 1.00 25.92 395 GLU A N 1
ATOM 2971 C CA . GLU A 1 395 ? -28.104 -2.276 49.230 1.00 25.92 395 GLU A CA 1
ATOM 2972 C C . GLU A 1 395 ? -26.888 -2.257 50.246 1.00 25.92 395 GLU A C 1
ATOM 2974 O O . GLU A 1 395 ? -25.862 -2.879 49.969 1.00 25.92 395 GLU A O 1
ATOM 2979 N N . GLU A 1 396 ? -26.959 -1.534 51.385 1.00 31.91 396 GLU A N 1
ATOM 2980 C CA . GLU A 1 396 ? -25.913 -1.250 52.429 1.00 31.91 396 GLU A CA 1
ATOM 2981 C C . GLU A 1 396 ? -25.495 -2.441 53.362 1.00 31.91 396 GLU A C 1
ATOM 2983 O O . GLU A 1 396 ? -26.272 -3.377 53.545 1.00 31.91 396 GLU A O 1
ATOM 2988 N N . ASN A 1 397 ? -24.335 -2.467 54.070 1.00 24.20 397 ASN A N 1
ATOM 2989 C CA . ASN A 1 397 ? -24.111 -1.794 55.385 1.00 24.20 397 ASN A CA 1
ATOM 2990 C C . ASN A 1 397 ? -22.676 -1.918 56.001 1.00 24.20 397 ASN A C 1
ATOM 2992 O O . ASN A 1 397 ? -22.144 -3.021 56.059 1.00 24.20 397 ASN A O 1
ATOM 2996 N N . MET A 1 398 ? -22.184 -0.809 56.602 1.00 25.48 398 MET A N 1
ATOM 2997 C CA . MET A 1 398 ? -21.353 -0.629 57.840 1.00 25.48 398 MET A CA 1
ATOM 2998 C C . MET A 1 398 ? -20.037 -1.426 58.098 1.00 25.48 398 MET A C 1
ATOM 3000 O O . MET A 1 398 ? -19.969 -2.621 57.851 1.00 25.48 398 MET A O 1
ATOM 3004 N N . THR A 1 399 ? -18.974 -0.926 58.769 1.00 25.11 399 THR A N 1
ATOM 3005 C CA . THR A 1 399 ? -18.470 0.420 59.199 1.00 25.11 399 THR A CA 1
ATOM 3006 C C . THR A 1 399 ? -17.048 0.254 59.785 1.00 25.11 399 THR A C 1
ATOM 3008 O O . THR A 1 399 ? -16.898 -0.622 60.639 1.00 25.11 399 THR A O 1
ATOM 3011 N N . ALA A 1 400 ? -16.076 1.130 59.469 1.00 23.62 400 ALA A N 1
ATOM 3012 C CA . ALA A 1 400 ? -14.974 1.567 60.366 1.00 23.62 400 ALA A CA 1
ATOM 3013 C C . ALA A 1 400 ? -14.067 2.628 59.689 1.00 23.62 400 ALA A C 1
ATOM 3015 O O . ALA A 1 400 ? -13.519 2.368 58.623 1.00 23.62 400 ALA A O 1
ATOM 3016 N N . GLU A 1 401 ? -13.866 3.793 60.316 1.00 25.22 401 GLU A N 1
ATOM 3017 C CA . GLU A 1 401 ? -13.183 4.955 59.710 1.00 25.22 401 GLU A CA 1
ATOM 3018 C C . GLU A 1 401 ? -11.657 5.011 59.960 1.00 25.22 401 GLU A C 1
ATOM 3020 O O . GLU A 1 401 ? -11.169 4.616 61.021 1.00 25.22 401 GLU A O 1
ATOM 3025 N N . ALA A 1 402 ? -10.916 5.626 59.026 1.00 25.50 402 ALA A N 1
ATOM 3026 C CA . ALA A 1 402 ? -9.560 6.155 59.230 1.00 25.50 402 ALA A CA 1
ATOM 3027 C C . ALA A 1 402 ? -9.332 7.422 58.370 1.00 25.50 402 ALA A C 1
ATOM 3029 O O . ALA A 1 402 ? -9.763 7.484 57.218 1.00 25.50 402 ALA A O 1
ATOM 3030 N N . THR A 1 403 ? -8.683 8.449 58.932 1.00 25.73 403 THR A N 1
ATOM 3031 C CA . THR A 1 403 ? -8.692 9.839 58.418 1.00 25.73 403 THR A CA 1
ATOM 3032 C C . THR A 1 403 ? -7.423 10.265 57.665 1.00 25.73 403 THR A C 1
ATOM 3034 O O . THR A 1 403 ? -6.339 9.746 57.923 1.00 25.73 403 THR A O 1
ATOM 3037 N N . LEU A 1 404 ? -7.548 11.264 56.779 1.00 28.97 404 LEU A N 1
ATOM 3038 C CA . LEU A 1 404 ? -6.437 11.889 56.041 1.00 28.97 404 LEU A CA 1
ATOM 3039 C C . LEU A 1 404 ? -5.682 12.968 56.852 1.00 28.97 404 LEU A C 1
ATOM 3041 O O . LEU A 1 404 ? -6.013 13.278 57.996 1.00 28.97 404 LEU A O 1
ATOM 3045 N N . SER A 1 405 ? -4.632 13.521 56.232 1.00 36.19 405 SER A N 1
ATOM 3046 C CA . SER A 1 405 ? -3.820 14.640 56.727 1.00 36.19 405 SER A CA 1
ATOM 3047 C C . SER A 1 405 ? -4.549 15.987 56.582 1.00 36.19 405 SER A C 1
ATOM 3049 O O . SER A 1 405 ? -5.166 16.276 55.555 1.00 36.19 405 SER A O 1
ATOM 3051 N N . SER A 1 406 ? -4.439 16.843 57.602 1.00 32.66 406 SER A N 1
ATOM 3052 C CA . SER A 1 406 ? -5.184 18.107 57.694 1.00 32.66 406 SER A CA 1
ATOM 3053 C C . SER A 1 406 ? -4.721 19.216 56.739 1.00 32.66 406 SER A C 1
ATOM 3055 O O . SER A 1 406 ? -5.428 20.211 56.590 1.00 32.66 406 SER A O 1
ATOM 3057 N N . GLU A 1 407 ? -3.541 19.101 56.119 1.00 34.25 407 GLU A N 1
ATOM 3058 C CA . GLU A 1 407 ? -3.054 20.122 55.174 1.00 34.25 407 GLU A CA 1
ATOM 3059 C C . GLU A 1 407 ? -3.640 19.924 53.766 1.00 34.25 407 GLU A C 1
ATOM 3061 O O . GLU A 1 407 ? -3.975 20.900 53.090 1.00 34.25 407 GLU A O 1
ATOM 3066 N N . ASP A 1 408 ? -3.845 18.674 53.346 1.00 34.41 408 ASP A N 1
ATOM 3067 C CA . ASP A 1 408 ? -4.357 18.339 52.013 1.00 34.41 408 ASP A CA 1
ATOM 3068 C C . ASP A 1 408 ? -5.859 18.633 51.886 1.00 34.41 408 ASP A C 1
ATOM 3070 O O . ASP A 1 408 ? -6.298 19.252 50.911 1.00 34.41 408 ASP A O 1
ATOM 3074 N N . GLU A 1 409 ? -6.647 18.277 52.908 1.00 36.31 409 GLU A N 1
ATOM 3075 C CA . GLU A 1 409 ? -8.088 18.566 52.961 1.00 36.31 409 GLU A CA 1
ATOM 3076 C C . GLU A 1 409 ? -8.367 20.078 52.909 1.00 36.31 409 GLU A C 1
ATOM 3078 O O . GLU A 1 409 ? -9.241 20.531 52.161 1.00 36.31 409 GLU A O 1
ATOM 3083 N N . ALA A 1 410 ? -7.568 20.879 53.624 1.00 37.44 410 ALA A N 1
ATOM 3084 C CA . ALA A 1 410 ? -7.674 22.336 53.622 1.00 37.44 410 ALA A CA 1
ATOM 3085 C C . ALA A 1 410 ? -7.387 22.947 52.237 1.00 37.44 410 ALA A C 1
ATOM 3087 O O . ALA A 1 410 ? -8.084 23.870 51.809 1.00 37.44 410 ALA A O 1
ATOM 3088 N N . ILE A 1 411 ? -6.394 22.426 51.504 1.00 37.62 411 ILE A N 1
ATOM 3089 C CA . ILE A 1 411 ? -6.041 22.917 50.162 1.00 37.62 411 ILE A CA 1
ATOM 3090 C C . ILE A 1 411 ? -7.136 22.586 49.139 1.00 37.62 411 ILE A C 1
ATOM 3092 O O . ILE A 1 411 ? -7.430 23.425 48.282 1.00 37.62 411 ILE A O 1
ATOM 3096 N N . VAL A 1 412 ? -7.754 21.403 49.225 1.00 40.19 412 VAL A N 1
ATOM 3097 C CA . VAL A 1 412 ? -8.869 21.018 48.342 1.00 40.19 412 VAL A CA 1
ATOM 3098 C C . VAL A 1 412 ? -10.096 21.896 48.607 1.00 40.19 412 VAL A C 1
ATOM 3100 O O . VAL A 1 412 ? -10.659 22.443 47.654 1.00 40.19 412 VAL A O 1
ATOM 3103 N N . GLN A 1 413 ? -10.459 22.125 49.875 1.00 45.28 413 GLN A N 1
ATOM 3104 C CA . GLN A 1 413 ? -11.566 23.023 50.228 1.00 45.28 413 GLN A CA 1
ATOM 3105 C C . GLN A 1 413 ? -11.318 24.478 49.784 1.00 45.28 413 GLN A C 1
ATOM 3107 O O . GLN A 1 413 ? -12.222 25.100 49.225 1.00 45.28 413 GLN A O 1
ATOM 3112 N N . GLU A 1 414 ? -10.101 25.023 49.944 1.00 42.59 414 GLU A N 1
ATOM 3113 C CA . GLU A 1 414 ? -9.790 26.412 49.544 1.00 42.59 414 GLU A CA 1
ATOM 3114 C C . GLU A 1 414 ? -9.807 26.636 48.016 1.00 42.59 414 GLU A C 1
ATOM 3116 O O . GLU A 1 414 ? -9.932 27.775 47.558 1.00 42.59 414 GLU A O 1
ATOM 3121 N N . ILE A 1 415 ? -9.638 25.577 47.213 1.00 43.34 415 ILE A N 1
ATOM 3122 C CA . ILE A 1 415 ? -9.574 25.665 45.743 1.00 43.34 415 ILE A CA 1
ATOM 3123 C C . ILE A 1 415 ? -10.922 25.347 45.086 1.00 43.34 415 ILE A C 1
ATOM 3125 O O . ILE A 1 415 ? -11.300 26.054 44.152 1.00 43.34 415 ILE A O 1
ATOM 3129 N N . ALA A 1 416 ? -11.648 24.329 45.560 1.00 48.75 416 ALA A N 1
ATOM 3130 C CA . ALA A 1 416 ? -12.964 23.981 45.020 1.00 48.75 416 ALA A CA 1
ATOM 3131 C C . ALA A 1 416 ? -14.062 24.955 45.486 1.00 48.75 416 ALA A C 1
ATOM 3133 O O . ALA A 1 416 ? -14.882 25.392 44.673 1.00 48.75 416 ALA A O 1
ATOM 3134 N N . GLY A 1 417 ? -14.049 25.316 46.777 1.00 50.00 417 GLY A N 1
ATOM 3135 C CA . GLY A 1 417 ? -15.117 26.064 47.442 1.00 50.00 417 GLY A CA 1
ATOM 3136 C C . GLY A 1 417 ? -16.463 25.323 47.480 1.00 50.00 417 GLY A C 1
ATOM 3137 O O . GLY A 1 417 ? -16.627 24.251 46.901 1.00 50.00 417 GLY A O 1
ATOM 3138 N N . GLU A 1 418 ? -17.455 25.916 48.144 1.00 53.12 418 GLU A N 1
ATOM 3139 C CA . GLU A 1 418 ? -18.853 25.483 48.008 1.00 53.12 418 GLU A CA 1
ATOM 3140 C C . GLU A 1 418 ? -19.376 25.842 46.603 1.00 53.12 418 GLU A C 1
ATOM 3142 O O . GLU A 1 418 ? -19.048 26.932 46.123 1.00 53.12 418 GLU A O 1
ATOM 3147 N N . PRO A 1 419 ? -20.195 25.007 45.937 1.00 53.88 419 PRO A N 1
ATOM 3148 C CA . PRO A 1 419 ? -20.816 25.358 44.658 1.00 53.88 419 PRO A CA 1
ATOM 3149 C C . PRO A 1 419 ? -21.603 26.685 44.723 1.00 53.88 419 PRO A C 1
ATOM 3151 O O . PRO A 1 419 ? -22.156 27.021 45.774 1.00 53.88 419 PRO A O 1
ATOM 3154 N N . PRO A 1 420 ? -21.666 27.474 43.634 1.00 55.53 420 PRO A N 1
ATOM 3155 C CA . PRO A 1 420 ? -22.571 28.622 43.557 1.00 55.53 420 PRO A CA 1
ATOM 3156 C C . PRO A 1 420 ? -24.044 28.169 43.518 1.00 55.53 420 PRO A C 1
ATOM 3158 O O . PRO A 1 420 ? -24.354 27.073 43.049 1.00 55.53 420 PRO A O 1
ATOM 3161 N N . GLU A 1 421 ? -24.962 29.018 43.999 1.00 50.59 421 GLU A N 1
ATOM 3162 C CA . GLU A 1 421 ? -26.396 28.695 44.045 1.00 50.59 421 GLU A CA 1
ATOM 3163 C C . GLU A 1 421 ? -26.939 28.324 42.653 1.00 50.59 421 GLU A C 1
ATOM 3165 O O . GLU A 1 421 ? -26.812 29.087 41.698 1.00 50.59 421 GLU A O 1
ATOM 3170 N N . GLY A 1 422 ? -27.578 27.153 42.556 1.00 53.72 422 GLY A N 1
ATOM 3171 C CA . GLY A 1 422 ? -28.158 26.634 41.312 1.00 53.72 422 GLY A CA 1
ATOM 3172 C C . GLY A 1 422 ? -27.356 25.524 40.624 1.00 53.72 422 GLY A C 1
ATOM 3173 O O . GLY A 1 422 ? -27.871 24.956 39.668 1.00 53.72 422 GLY A O 1
ATOM 3174 N N . LEU A 1 423 ? -26.160 25.177 41.118 1.00 50.50 423 LEU A N 1
ATOM 3175 C CA . LEU A 1 423 ? -25.381 24.013 40.674 1.00 50.50 423 LEU A CA 1
ATOM 3176 C C . LEU A 1 423 ? -25.173 23.016 41.820 1.00 50.50 423 LEU A C 1
ATOM 3178 O O . LEU A 1 423 ? -24.908 23.402 42.960 1.00 50.50 423 LEU A O 1
ATOM 3182 N N . THR A 1 424 ? -25.252 21.723 41.517 1.00 48.75 424 THR A N 1
ATOM 3183 C CA . THR A 1 424 ? -24.832 20.660 42.438 1.00 48.75 424 THR A CA 1
ATOM 3184 C C . THR A 1 424 ? -23.305 20.576 42.530 1.00 48.75 424 THR A C 1
ATOM 3186 O O . THR A 1 424 ? -22.570 21.083 41.679 1.00 48.75 424 THR A O 1
ATOM 3189 N N . ALA A 1 425 ? -22.798 19.892 43.561 1.00 42.50 425 ALA A N 1
ATOM 3190 C CA . ALA A 1 425 ? -21.363 19.634 43.698 1.00 42.50 425 ALA A CA 1
ATOM 3191 C C . ALA A 1 425 ? -20.791 18.777 42.552 1.00 42.50 425 ALA A C 1
ATOM 3193 O O . ALA A 1 425 ? -19.614 18.907 42.221 1.00 42.50 425 ALA A O 1
ATOM 3194 N N . GLU A 1 426 ? -21.617 17.932 41.929 1.00 41.69 426 GLU A N 1
ATOM 3195 C CA . GLU A 1 426 ? -21.212 17.087 40.807 1.00 41.69 426 GLU A CA 1
ATOM 3196 C C . GLU A 1 426 ? -21.089 17.888 39.503 1.00 41.69 426 GLU A C 1
ATOM 3198 O O . GLU A 1 426 ? -20.062 17.786 38.837 1.00 41.69 426 GLU A O 1
ATOM 3203 N N . GLU A 1 427 ? -22.063 18.747 39.184 1.00 46.84 427 GLU A N 1
ATOM 3204 C CA . GLU A 1 427 ? -21.999 19.661 38.029 1.00 46.84 427 GLU A CA 1
ATOM 3205 C C . GLU A 1 427 ? -20.858 20.684 38.200 1.00 46.84 427 GLU A C 1
ATOM 3207 O O . GLU A 1 427 ? -20.067 20.918 37.286 1.00 46.84 427 GLU A O 1
ATOM 3212 N N . TRP A 1 428 ? -20.675 21.237 39.408 1.00 51.50 428 TRP A N 1
ATOM 3213 C CA . TRP A 1 428 ? -19.540 22.122 39.716 1.00 51.50 428 TRP A CA 1
ATOM 3214 C C . TRP A 1 428 ? -18.183 21.436 39.467 1.00 51.50 428 TRP A C 1
ATOM 3216 O O . TRP A 1 428 ? -17.249 22.058 38.948 1.00 51.50 428 TRP A O 1
ATOM 3226 N N . LEU A 1 429 ? -18.078 20.139 39.776 1.00 43.50 429 LEU A N 1
ATOM 3227 C CA . LEU A 1 429 ? -16.880 19.340 39.530 1.00 43.50 429 LEU A CA 1
ATOM 3228 C C . LEU A 1 429 ? -16.688 18.997 38.042 1.00 43.50 429 LEU A C 1
ATOM 3230 O O . LEU A 1 429 ? -15.600 19.219 37.502 1.00 43.50 429 LEU A O 1
ATOM 3234 N N . LYS A 1 430 ? -17.724 18.463 37.387 1.00 44.66 430 LYS A N 1
ATOM 3235 C CA . LYS A 1 430 ? -17.660 17.913 36.023 1.00 44.66 430 LYS A CA 1
ATOM 3236 C C . LYS A 1 430 ? -17.695 18.974 34.926 1.00 44.66 430 LYS A C 1
ATOM 3238 O O . LYS A 1 430 ? -16.960 18.835 33.951 1.00 44.66 430 LYS A O 1
ATOM 3243 N N . ASP A 1 431 ? -18.472 20.039 35.102 1.00 49.31 431 ASP A N 1
ATOM 3244 C CA . ASP A 1 431 ? -18.753 21.018 34.044 1.00 49.31 431 ASP A CA 1
ATOM 3245 C C . ASP A 1 431 ? -17.951 22.322 34.195 1.00 49.31 431 ASP A C 1
ATOM 3247 O O . ASP A 1 431 ? -17.793 23.069 33.226 1.00 49.31 431 ASP A O 1
ATOM 3251 N N . VAL A 1 432 ? -17.378 22.583 35.381 1.00 49.12 432 VAL A N 1
ATOM 3252 C CA . VAL A 1 432 ? -16.580 23.797 35.647 1.00 49.12 432 VAL A CA 1
ATOM 3253 C C . VAL A 1 432 ? -15.145 23.489 36.079 1.00 49.12 432 VAL A C 1
ATOM 3255 O O . VAL A 1 432 ? -14.207 23.897 35.388 1.00 49.12 432 VAL A O 1
ATOM 3258 N N . LEU A 1 433 ? -14.942 22.761 37.185 1.00 48.50 433 LEU A N 1
ATOM 3259 C CA . LEU A 1 433 ? -13.601 22.504 37.734 1.00 48.50 433 LEU A CA 1
ATOM 3260 C C . LEU A 1 433 ? -12.726 21.679 36.775 1.00 48.50 433 LEU A C 1
ATOM 3262 O O . LEU A 1 433 ? -11.611 22.098 36.452 1.00 48.50 433 LEU A O 1
ATOM 3266 N N . ILE A 1 434 ? -13.225 20.542 36.278 1.00 45.91 434 ILE A N 1
ATOM 3267 C CA . ILE A 1 434 ? -12.485 19.682 35.338 1.00 45.91 434 ILE A CA 1
ATOM 3268 C C . ILE A 1 434 ? -12.212 20.400 33.994 1.00 45.91 434 ILE A C 1
ATOM 3270 O O . ILE A 1 434 ? -11.053 20.417 33.563 1.00 45.91 434 ILE A O 1
ATOM 3274 N N . PRO A 1 435 ? -13.184 21.067 33.337 1.00 48.12 435 PRO A N 1
ATOM 3275 C CA . PRO A 1 435 ? -12.934 21.759 32.074 1.00 48.12 435 PRO A CA 1
ATOM 3276 C C . PRO A 1 435 ? -11.985 22.956 32.186 1.00 48.12 435 PRO A C 1
ATOM 3278 O O . PRO A 1 435 ? -11.188 23.160 31.269 1.00 48.12 435 PRO A O 1
ATOM 3281 N N . GLU A 1 436 ? -12.004 23.733 33.277 1.00 49.75 436 GLU A N 1
ATOM 3282 C CA . GLU A 1 436 ? -11.012 24.803 33.484 1.00 49.75 436 GLU A CA 1
ATOM 3283 C C . GLU A 1 436 ? -9.617 24.262 33.830 1.00 49.75 436 GLU A C 1
ATOM 3285 O O . GLU A 1 436 ? -8.624 24.796 33.329 1.00 49.75 436 GLU A O 1
ATOM 3290 N N . ALA A 1 437 ? -9.507 23.146 34.560 1.00 48.09 437 ALA A N 1
ATOM 3291 C CA . ALA A 1 437 ? -8.224 22.463 34.740 1.00 48.09 437 ALA A CA 1
ATOM 3292 C C . ALA A 1 437 ? -7.628 22.000 33.392 1.00 48.09 437 ALA A C 1
ATOM 3294 O O . ALA A 1 437 ? -6.448 22.232 33.112 1.00 48.09 437 ALA A O 1
ATOM 3295 N N . ILE A 1 438 ? -8.457 21.433 32.507 1.00 46.12 438 ILE A N 1
ATOM 3296 C CA . ILE A 1 438 ? -8.061 21.020 31.150 1.00 46.12 438 ILE A CA 1
ATOM 3297 C C . ILE A 1 438 ? -7.690 22.230 30.273 1.00 46.12 438 ILE A C 1
ATOM 3299 O O . ILE A 1 438 ? -6.693 22.178 29.546 1.00 46.12 438 ILE A O 1
ATOM 3303 N N . LYS A 1 439 ? -8.441 23.340 30.346 1.00 47.97 439 LYS A N 1
ATOM 3304 C CA . LYS A 1 439 ? -8.107 24.593 29.642 1.00 47.97 439 LYS A CA 1
ATOM 3305 C C . LYS A 1 439 ? -6.771 25.166 30.120 1.00 47.97 439 LYS A C 1
ATOM 3307 O O . LYS A 1 439 ? -5.962 25.552 29.281 1.00 47.97 439 LYS A O 1
ATOM 3312 N N . MET A 1 440 ? -6.495 25.168 31.427 1.00 46.16 440 MET A N 1
ATOM 3313 C CA . MET A 1 440 ? -5.204 25.622 31.961 1.00 46.16 440 MET A CA 1
ATOM 3314 C C . MET A 1 440 ? -4.038 24.733 31.530 1.00 46.16 440 MET A C 1
ATOM 3316 O O . MET A 1 440 ? -2.998 25.267 31.149 1.00 46.16 440 MET A O 1
ATOM 3320 N N . ARG A 1 441 ? -4.214 23.405 31.492 1.00 44.50 441 ARG A N 1
ATOM 3321 C CA . ARG A 1 441 ? -3.197 22.476 30.966 1.00 44.50 441 ARG A CA 1
ATOM 3322 C C . ARG A 1 441 ? -2.813 22.812 29.516 1.00 44.50 441 ARG A C 1
ATOM 3324 O O . ARG A 1 441 ? -1.634 22.821 29.183 1.00 44.50 441 ARG A O 1
ATOM 3331 N N . LYS A 1 442 ? -3.784 23.192 28.671 1.00 42.31 442 LYS A N 1
ATOM 3332 C CA . LYS A 1 442 ? -3.534 23.649 27.286 1.00 42.31 442 LYS A CA 1
ATOM 3333 C C . LYS A 1 442 ? -2.811 25.003 27.167 1.00 42.31 442 LYS A C 1
ATOM 3335 O O . LYS A 1 442 ? -2.393 25.349 26.070 1.00 42.31 442 LYS A O 1
ATOM 3340 N N . VAL A 1 443 ? -2.664 25.767 28.252 1.00 37.59 443 VAL A N 1
ATOM 3341 C CA . VAL A 1 443 ? -2.015 27.097 28.274 1.00 37.59 443 VAL A CA 1
ATOM 3342 C C . VAL A 1 443 ? -0.559 27.031 28.778 1.00 37.59 443 VAL A C 1
ATOM 3344 O O . VAL A 1 443 ? 0.121 28.055 28.825 1.00 37.59 443 VAL A O 1
ATOM 3347 N N . LEU A 1 444 ? -0.065 25.846 29.160 1.00 39.06 444 LEU A N 1
ATOM 3348 C CA . LEU A 1 444 ? 1.237 25.676 29.827 1.00 39.06 444 LEU A CA 1
ATOM 3349 C C . LEU A 1 444 ? 2.275 24.856 29.038 1.00 39.06 444 LEU A C 1
ATOM 3351 O O . LEU A 1 444 ? 3.432 24.842 29.437 1.00 39.06 444 LEU A O 1
ATOM 3355 N N . GLU A 1 445 ? 1.890 24.223 27.923 1.00 42.09 445 GLU A N 1
ATOM 3356 C CA . GLU A 1 445 ? 2.787 23.497 26.993 1.00 42.09 445 GLU A CA 1
ATOM 3357 C C . GLU A 1 445 ? 3.706 22.426 27.644 1.00 42.09 445 GLU A C 1
ATOM 3359 O O . GLU A 1 445 ? 4.781 22.122 27.130 1.00 42.09 445 GLU A O 1
ATOM 3364 N N . GLY A 1 446 ? 3.263 21.809 28.749 1.00 38.44 446 GLY A N 1
ATOM 3365 C CA . GLY A 1 446 ? 3.939 20.682 29.412 1.00 38.44 446 GLY A CA 1
ATOM 3366 C C . GLY A 1 446 ? 3.490 19.295 28.898 1.00 38.44 446 GLY A C 1
ATOM 3367 O O . GLY A 1 446 ? 2.305 19.118 28.588 1.00 38.44 446 GLY A O 1
ATOM 3368 N N . PRO A 1 447 ? 4.393 18.298 28.797 1.00 37.47 447 PRO A N 1
ATOM 3369 C CA . PRO A 1 447 ? 4.077 16.956 28.305 1.00 37.47 447 PRO A CA 1
ATOM 3370 C C . PRO A 1 447 ? 3.547 16.006 29.401 1.00 37.47 447 PRO A C 1
ATOM 3372 O O . PRO A 1 447 ? 3.932 16.071 30.5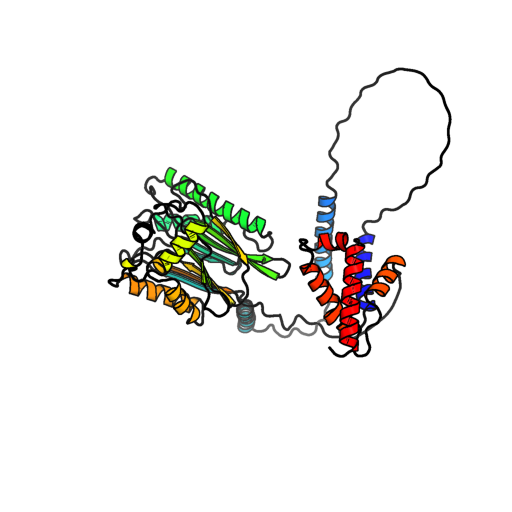59 1.00 37.47 447 PRO A O 1
ATOM 3375 N N . THR A 1 448 ? 2.726 15.024 29.010 1.00 42.41 448 THR A N 1
ATOM 3376 C CA . THR A 1 448 ? 2.257 13.907 29.871 1.00 42.41 448 THR A CA 1
ATOM 3377 C C . THR A 1 448 ? 1.467 14.311 31.137 1.00 42.41 448 THR A C 1
ATOM 3379 O O . THR A 1 448 ? 0.936 15.420 31.227 1.00 42.41 448 THR A O 1
ATOM 3382 N N . PHE A 1 449 ? 1.242 13.352 32.045 1.00 34.81 449 PHE A N 1
ATOM 3383 C CA . PHE A 1 449 ? 0.468 13.487 33.288 1.00 34.81 449 PHE A CA 1
ATOM 3384 C C . PHE A 1 449 ? 1.358 13.445 34.543 1.00 34.81 449 PHE A C 1
ATOM 3386 O O . PHE A 1 449 ? 0.962 13.969 35.576 1.00 34.81 449 PHE A O 1
ATOM 3393 N N . GLU A 1 450 ? 2.570 12.890 34.460 1.00 38.31 450 GLU A N 1
ATOM 3394 C CA . GLU A 1 450 ? 3.489 12.769 35.603 1.00 38.31 450 GLU A CA 1
ATOM 3395 C C . GLU A 1 450 ? 4.046 14.142 36.027 1.00 38.31 450 GLU A C 1
ATOM 3397 O O . GLU A 1 450 ? 4.125 14.441 37.220 1.00 38.31 450 GLU A O 1
ATOM 3402 N N . ASP A 1 451 ? 4.279 15.041 35.063 1.00 41.94 451 ASP A N 1
ATOM 3403 C CA . ASP A 1 451 ? 4.613 16.451 35.319 1.00 41.94 451 ASP A CA 1
ATOM 3404 C C . ASP A 1 451 ? 3.501 17.208 36.079 1.00 41.94 451 ASP A C 1
ATOM 3406 O O . ASP A 1 451 ? 3.778 18.213 36.739 1.00 41.94 451 ASP A O 1
ATOM 3410 N N . PHE A 1 452 ? 2.244 16.735 36.052 1.00 38.53 452 PHE A N 1
ATOM 3411 C CA . PHE A 1 452 ? 1.127 17.424 36.709 1.00 38.53 452 PHE A CA 1
ATOM 3412 C C . PHE A 1 452 ? 1.290 17.475 38.231 1.00 38.53 452 PHE A C 1
ATOM 3414 O O . PHE A 1 452 ? 0.990 18.506 38.820 1.00 38.53 452 PHE A O 1
ATOM 3421 N N . ASP A 1 453 ? 1.805 16.427 38.883 1.00 39.34 453 ASP A N 1
ATOM 3422 C CA . ASP A 1 453 ? 1.987 16.428 40.346 1.00 39.34 453 ASP A CA 1
ATOM 3423 C C . ASP A 1 453 ? 3.236 17.224 40.796 1.00 39.34 453 ASP A C 1
ATOM 3425 O O . ASP A 1 453 ? 3.343 17.660 41.951 1.00 39.34 453 ASP A O 1
ATOM 3429 N N . ALA A 1 454 ? 4.166 17.493 39.874 1.00 42.88 454 ALA A N 1
ATOM 3430 C CA . ALA A 1 454 ? 5.244 18.459 40.071 1.00 42.88 454 ALA A CA 1
ATOM 3431 C C . ALA A 1 454 ? 4.731 19.905 39.900 1.00 42.88 454 ALA A C 1
ATOM 3433 O O . ALA A 1 454 ? 4.963 20.755 40.767 1.00 42.88 454 ALA A O 1
ATOM 3434 N N . GLU A 1 455 ? 3.964 20.187 38.841 1.00 45.72 455 GLU A N 1
ATOM 3435 C CA . GLU A 1 455 ? 3.334 21.497 38.620 1.00 45.72 455 GLU A CA 1
ATOM 3436 C C . GLU A 1 455 ? 2.246 21.828 39.653 1.00 45.72 455 GLU A C 1
ATOM 3438 O O . GLU A 1 455 ? 2.098 22.989 40.036 1.00 45.72 455 GLU A O 1
ATOM 3443 N N . TRP A 1 456 ? 1.532 20.836 40.191 1.00 45.62 456 TRP A N 1
ATOM 3444 C CA . TRP A 1 456 ? 0.522 21.031 41.237 1.00 45.62 456 TRP A CA 1
ATOM 3445 C C . TRP A 1 456 ? 1.122 21.632 42.514 1.00 45.62 456 TRP A C 1
ATOM 3447 O O . TRP A 1 456 ? 0.441 22.341 43.255 1.00 45.62 456 TRP A O 1
ATOM 3457 N N . LYS A 1 457 ? 2.424 21.430 42.755 1.00 45.06 457 LYS A N 1
ATOM 3458 C CA . LYS A 1 457 ? 3.172 22.028 43.874 1.00 45.06 457 LYS A CA 1
ATOM 3459 C C . LYS A 1 457 ? 3.662 23.458 43.569 1.00 45.06 457 LYS A C 1
ATOM 3461 O O . LYS A 1 457 ? 4.071 24.170 44.486 1.00 45.06 457 LYS A O 1
ATOM 3466 N N . ASN A 1 458 ? 3.548 23.938 42.326 1.00 48.31 458 ASN A N 1
ATOM 3467 C CA . ASN A 1 458 ? 3.953 25.284 41.910 1.00 48.31 458 ASN A CA 1
ATOM 3468 C C . ASN A 1 458 ? 2.952 26.361 42.379 1.00 48.31 458 ASN A C 1
ATOM 3470 O O . ASN A 1 458 ? 1.799 26.427 41.944 1.00 48.31 458 ASN A O 1
ATOM 3474 N N . LEU A 1 459 ? 3.416 27.285 43.226 1.00 47.00 459 LEU A N 1
ATOM 3475 C CA . LEU A 1 459 ? 2.599 28.376 43.773 1.00 47.00 459 LEU A CA 1
ATOM 3476 C C . LEU A 1 459 ? 1.976 29.275 42.683 1.00 47.00 459 LEU A C 1
ATOM 3478 O O . LEU A 1 459 ? 0.851 29.751 42.841 1.00 47.00 459 LEU A O 1
ATOM 3482 N N . THR A 1 460 ? 2.671 29.470 41.558 1.00 49.62 460 THR A N 1
ATOM 3483 C CA . THR A 1 460 ? 2.190 30.297 40.437 1.00 49.62 460 THR A CA 1
ATOM 3484 C C . THR A 1 460 ? 1.057 29.607 39.672 1.00 49.62 460 THR A C 1
ATOM 3486 O O . THR A 1 460 ? 0.125 30.274 39.221 1.00 49.62 460 THR A O 1
ATOM 3489 N N . PHE A 1 461 ? 1.089 28.273 39.570 1.00 53.88 461 PHE A N 1
ATOM 3490 C CA . PHE A 1 461 ? -0.010 27.482 39.011 1.00 53.88 461 PHE A CA 1
ATOM 3491 C C . PHE A 1 461 ? -1.260 27.605 39.894 1.00 53.88 461 PHE A C 1
ATOM 3493 O O . PHE A 1 461 ? -2.317 28.020 39.411 1.00 53.88 461 PHE A O 1
ATOM 3500 N N . LYS A 1 462 ? -1.120 27.387 41.214 1.00 52.19 462 LYS A N 1
ATOM 3501 C CA . LYS A 1 462 ? -2.223 27.542 42.184 1.00 52.19 462 LYS A CA 1
ATOM 3502 C C . LYS A 1 462 ? -2.863 28.939 42.123 1.00 52.19 462 LYS A C 1
ATOM 3504 O O . LYS A 1 462 ? -4.087 29.055 42.163 1.00 52.19 462 LYS A O 1
ATOM 3509 N N . GLN A 1 463 ? -2.067 30.002 41.976 1.00 52.66 463 GLN A N 1
ATOM 3510 C CA . GLN A 1 463 ? -2.572 31.378 41.841 1.00 52.66 463 GLN A CA 1
ATOM 3511 C C . GLN A 1 463 ? -3.333 31.626 40.526 1.00 52.66 463 GLN A C 1
ATOM 3513 O O . GLN A 1 463 ? -4.386 32.272 40.548 1.00 52.66 463 GLN A O 1
ATOM 3518 N N . LYS A 1 464 ? -2.852 31.094 39.391 1.00 55.03 464 LYS A N 1
ATOM 3519 C CA . LYS A 1 464 ? -3.579 31.156 38.110 1.00 55.03 464 LYS A CA 1
ATOM 3520 C C . LYS A 1 464 ? -4.921 30.426 38.211 1.00 55.03 464 LYS A C 1
ATOM 3522 O O . LYS A 1 464 ? -5.952 31.036 37.930 1.00 55.03 464 LYS A O 1
ATOM 3527 N N . MET A 1 465 ? -4.921 29.184 38.703 1.00 55.44 465 MET A N 1
ATOM 3528 C CA . MET A 1 465 ? -6.126 28.356 38.848 1.00 55.44 465 MET A CA 1
ATOM 3529 C C . MET A 1 465 ? -7.198 29.051 39.701 1.00 55.44 465 MET A C 1
ATOM 3531 O O . MET A 1 465 ? -8.324 29.252 39.249 1.00 55.44 465 MET A O 1
ATOM 3535 N N . ARG A 1 466 ? -6.819 29.555 40.887 1.00 55.41 466 ARG A N 1
ATOM 3536 C CA . ARG A 1 466 ? -7.705 30.348 41.765 1.00 55.41 466 ARG A CA 1
ATOM 3537 C C . ARG A 1 466 ? -8.291 31.585 41.078 1.00 55.41 466 ARG A C 1
ATOM 3539 O O . ARG A 1 466 ? -9.384 32.013 41.433 1.00 55.41 466 ARG A O 1
ATOM 3546 N N . THR A 1 467 ? -7.589 32.173 40.110 1.00 57.59 467 THR A N 1
ATOM 3547 C CA . THR A 1 467 ? -8.064 33.357 39.375 1.00 57.59 467 THR A CA 1
ATOM 3548 C C . THR A 1 467 ? -9.101 32.987 38.310 1.00 57.59 467 THR A C 1
ATOM 3550 O O . THR A 1 467 ? -10.113 33.677 38.192 1.00 57.59 467 THR A O 1
ATOM 3553 N N . ALA A 1 468 ? -8.905 31.885 37.579 1.00 55.28 468 ALA A N 1
ATOM 3554 C CA . ALA A 1 468 ? -9.879 31.413 36.593 1.00 55.28 468 ALA A CA 1
ATOM 3555 C C . ALA A 1 468 ? -11.151 30.858 37.245 1.00 55.28 468 ALA A C 1
ATOM 3557 O O . ALA A 1 468 ? -12.243 31.253 36.845 1.00 55.28 468 ALA A O 1
ATOM 3558 N N . LEU A 1 469 ? -11.032 30.045 38.299 1.00 55.66 469 LEU A N 1
ATOM 3559 C CA . LEU A 1 469 ? -12.195 29.491 39.005 1.00 55.66 469 LEU A CA 1
ATOM 3560 C C . LEU A 1 469 ? -13.061 30.587 39.647 1.00 55.66 469 LEU A C 1
ATOM 3562 O O . LEU A 1 469 ? -14.285 30.541 39.549 1.00 55.66 469 LEU A O 1
ATOM 3566 N N . ARG A 1 470 ? -12.445 31.642 40.205 1.00 57.59 470 ARG A N 1
ATOM 3567 C CA . ARG A 1 470 ? -13.174 32.838 40.671 1.00 57.59 470 ARG A CA 1
ATOM 3568 C C . ARG A 1 470 ? -13.888 33.577 39.540 1.00 57.59 470 ARG A C 1
ATOM 3570 O O . ARG A 1 470 ? -14.976 34.095 39.771 1.00 57.59 470 ARG A O 1
ATOM 3577 N N . LYS A 1 471 ? -13.309 33.632 38.334 1.00 60.41 471 LYS A N 1
ATOM 3578 C CA . LYS A 1 471 ? -13.977 34.223 37.166 1.00 60.41 471 LYS A CA 1
ATOM 3579 C C . LYS A 1 471 ? -15.161 33.362 36.720 1.00 60.41 471 LYS A C 1
ATOM 3581 O O . LYS A 1 471 ? -16.255 33.896 36.617 1.00 60.41 471 LYS A O 1
ATOM 3586 N N . ALA A 1 472 ? -14.958 32.057 36.525 1.00 56.16 472 ALA A N 1
ATOM 3587 C CA . ALA A 1 472 ? -16.007 31.123 36.115 1.00 56.16 472 ALA A CA 1
ATOM 3588 C C . ALA A 1 472 ? -17.195 31.152 37.088 1.00 56.16 472 ALA A C 1
ATOM 3590 O O . ALA A 1 472 ? -18.323 31.384 36.663 1.00 56.16 472 ALA A O 1
ATOM 3591 N N . ARG A 1 473 ? -16.928 31.061 38.401 1.00 53.81 473 ARG A N 1
ATOM 3592 C CA . ARG A 1 473 ? -17.939 31.251 39.452 1.00 53.81 473 ARG A CA 1
ATOM 3593 C C . ARG A 1 473 ? -18.690 32.576 39.298 1.00 53.81 473 ARG A C 1
ATOM 3595 O O . ARG A 1 473 ? -19.911 32.595 39.330 1.00 53.81 473 ARG A O 1
ATOM 3602 N N . SER A 1 474 ? -17.961 33.675 39.110 1.00 56.47 474 SER A N 1
ATOM 3603 C CA . SER A 1 474 ? -18.535 35.022 39.050 1.00 56.47 474 SER A CA 1
ATOM 3604 C C . SER A 1 474 ? -19.318 35.317 37.765 1.00 56.47 474 SER A C 1
ATOM 3606 O O . SER A 1 474 ? -20.133 36.237 37.762 1.00 56.47 474 SER A O 1
ATOM 3608 N N . ASP A 1 475 ? -19.080 34.576 36.683 1.00 59.38 475 ASP A N 1
ATOM 3609 C CA . ASP A 1 475 ? -19.864 34.662 35.446 1.00 59.38 475 ASP A CA 1
ATOM 3610 C C . ASP A 1 475 ? -21.127 33.775 35.550 1.00 59.38 475 ASP A C 1
ATOM 3612 O O . ASP A 1 475 ? -22.230 34.246 35.271 1.00 59.38 475 ASP A O 1
ATOM 3616 N N . ILE A 1 476 ? -21.005 32.577 36.138 1.00 56.31 476 ILE A N 1
ATOM 3617 C CA . ILE A 1 476 ? -22.125 31.686 36.501 1.00 56.31 476 ILE A CA 1
ATOM 3618 C C . ILE A 1 476 ? -23.108 32.358 37.476 1.00 56.31 476 ILE A C 1
ATOM 3620 O O . ILE A 1 476 ? -24.309 32.370 37.222 1.00 56.31 476 ILE A O 1
ATOM 3624 N N . GLU A 1 477 ? -22.618 33.014 38.534 1.00 53.69 477 GLU A N 1
ATOM 3625 C CA . GLU A 1 477 ? -23.428 33.794 39.494 1.00 53.69 477 GLU A CA 1
ATOM 3626 C C . GLU A 1 477 ? -24.139 35.011 38.851 1.00 53.69 477 GLU A C 1
ATOM 3628 O O . GLU A 1 477 ? -24.960 35.666 39.495 1.00 53.69 477 GLU A O 1
ATOM 3633 N N . ARG A 1 478 ? -23.848 35.331 37.579 1.00 58.62 478 ARG A N 1
ATOM 3634 C CA . ARG A 1 478 ? -24.561 36.336 36.767 1.00 58.62 478 ARG A CA 1
ATOM 3635 C C . ARG A 1 478 ? -25.464 35.726 35.688 1.00 58.62 478 ARG A C 1
ATOM 3637 O O . ARG A 1 478 ? -26.183 36.485 35.039 1.00 58.62 478 ARG A O 1
ATOM 3644 N N . GLY A 1 479 ? -25.420 34.410 35.474 1.00 50.19 479 GLY A N 1
ATOM 3645 C CA . GLY A 1 479 ? -26.094 33.733 34.364 1.00 50.19 479 GLY A CA 1
ATOM 3646 C C . GLY A 1 479 ? -25.499 34.064 32.988 1.00 50.19 479 GLY A C 1
ATOM 3647 O O . GLY A 1 479 ? -26.262 34.305 32.051 1.00 50.19 479 GLY A O 1
ATOM 3648 N N . VAL A 1 480 ? -24.162 34.134 32.889 1.00 44.53 480 VAL A N 1
ATOM 3649 C CA . VAL A 1 480 ? -23.391 34.450 31.664 1.00 44.53 480 VAL A CA 1
ATOM 3650 C C . VAL A 1 480 ? -22.565 33.254 31.200 1.00 44.53 480 VAL A C 1
ATOM 3652 O O . VAL A 1 480 ? -22.643 32.964 29.987 1.00 44.53 480 VAL A O 1
#

Secondary structure (DSSP, 8-state):
--PPP-SHHHHHHHHHHHHHHHHHTS---------------------------PPPPPP-HHHHHHHHHHHHHHHHHHHHTT------PPPPPPPPHHHHHHHHHHHHHHT-SEEEEEEEE--TT-TT----EEEEETTTTEEEEE-EESSTTHHHHHHHHHHHHHHHS---TTS-HHHHHHHHHHHHHHHHHHHHHHHTT-GGGTT-EE-EEEEEEEE-TTS-EEEEEEEESS-EEEEE-TTS--EEE-PPP-B-SS--SSHHHHHHHHHHHHT-S-TTSS-HHHHHHHTTTT-BS--BTTS----EEEEEE--TT-EEEEE-HHHHTTS-HHHHHHHHHT-SSHHHHHHHHHHHHHHHTTSS-TT---S-EEEEEEEE-PPPPPTT-----------------HHHHHHHHHHH-SPPTT--HHHIIIIIIHHHHHHHHTTT---SSHHHHHHTT-HHHHHHHHHHHHHHHHHHTTT-

Nearest PDB structures (foldseek):
  1txo-assembly1_A  TM=9.040E-01  e=1.066E-18  Mycobacterium tuberculosis
  2cm1-assembly1_A  TM=8.811E-01  e=1.854E-17  Mycobacterium tuberculosis H37Rv
  5d2u-assembly1_A  TM=8.340E-01  e=3.839E-17  Thermosynechococcus vestitus BP-1
  2j82-assembly1_A-2  TM=8.741E-01  e=1.948E-16  Synechococcus elongatus
  2pk0-assembly3_C  TM=8.575E-01  e=3.203E-15  Streptococcus agalactiae A909

Foldseek 3Di:
DAADDDDPVVVVVVVVVVVVVVAPVVDDDDDDDDDDDDDDDDDDDDDDDDDDDDDDDDDDPVVVVVVVVVVVVVVVVVVVVPPPPDDDDDDDPPDPPVVVVVVVVVVVVQFQQWFKAWDWAFFPVCRPDALKDWDDDSPQQKTKIKHWDDDDNQSVVLNVLLVVLVVVQDRHLPDDPVVNLVSLQVSLQVSLVVLQVVCVVPVVSVRTFIWMWMWGWHADPVRFIKIKIKTFAQWWKWKQDAPLDDIDTFDFHQFPAPDDPDPVRRVVLVLVLLPDQDLVVDDPRSNRCNVRVRHGPGTRNHDDDDIDIDMDTDDAQMKMKTWDCLQSLQHHPVRLSVLQVVDPTQNSSFVSSVVSSSVSLPDPGPSRNRGMIIMMMIGGHDNDDDPVPDDDDDDDDDDDDDDDDPVVVVLVCVQQPDADPPDDSVCSVPVPLVVVVVVVVVVPPDDDDVCVVVCVPPPVSSVVSSVRSVVVRVCVNVVD

Sequence (480 aa):
MVEPLKTQEEIKEELRRLAAVADSELGLASVATPVEESASAKPDEPAAAQETTGATPEPDQEAIKREALDAAARIIDTIVGEQEGSQQRPLAPAPPESEQRRAEQDAEIERKKFDVGAGSIASEKHPDRNEDVVFVDEKNGLFAVFDGMGGHAAGEVAAGEAVKYLKSGRFPNSISLEQTQSELEGTLREANAGLLSRVRKEPALHGMGTTASVVKVWEGAGGEQKIVVGNIGDSRIYILHRGGTALEQITLDDNSVDPPSSEKEARLLQKTLNGVTDLKSLNPRELAAFRRRNQLSQCLGIATIEPHIYVRDIVDGEQVIITSDGIHDNLTDLEIVDIVSASETAERAVEALLAAASARSREKHLRAKPDDMSAIVVKILAAREDPLASPAPEEENMTAEATLSSEDEAIVQEIAGEPPEGLTAEEWLKDVLIPEAIKMRKVLEGPTFEDFDAEWKNLTFKQKMRTALRKARSDIERGV

Mean predicted aligned error: 19.04 Å

pLDDT: mean 70.34, std 27.43, range [23.62, 98.88]

Solvent-accessible surface area (backbone atoms only — not comparable to full-atom values): 28026 Å² total; per-residue (Å²): 97,54,52,74,86,84,52,81,61,59,59,53,48,55,54,50,55,60,51,56,58,64,52,68,81,67,78,82,85,80,90,88,88,90,87,89,87,87,84,86,89,85,87,89,86,87,88,87,85,89,79,88,84,82,86,77,82,80,78,63,63,68,58,54,54,50,53,50,53,61,48,51,53,56,51,49,55,54,60,69,68,73,66,87,80,71,78,87,67,82,76,73,78,76,74,54,72,76,52,48,57,40,54,52,52,52,53,55,64,72,63,53,58,57,43,68,10,72,50,71,49,43,12,90,88,39,71,90,55,51,27,56,38,80,47,81,34,80,91,57,35,34,38,35,41,16,44,27,34,49,60,85,77,24,4,34,53,31,19,62,48,39,54,52,31,62,74,68,42,85,66,62,85,83,61,51,75,66,54,51,48,50,47,50,52,48,31,54,53,48,28,24,54,49,38,43,53,45,34,74,73,40,69,90,40,60,68,23,16,15,31,37,31,36,38,35,55,45,62,46,100,87,72,51,41,28,37,40,35,41,37,36,16,60,39,38,43,31,41,34,40,73,89,48,83,49,75,48,70,75,61,71,62,31,43,55,55,87,61,61,96,40,71,72,49,40,56,52,52,49,60,54,59,40,68,67,85,54,82,82,79,47,53,77,64,56,45,55,34,66,78,41,52,98,35,64,63,42,35,37,26,75,58,90,77,79,70,47,72,48,78,43,80,52,59,61,62,18,28,42,37,38,32,24,49,27,32,64,51,30,36,34,63,64,57,50,39,56,46,46,57,74,30,93,44,27,44,55,21,29,55,49,47,52,52,52,17,62,51,35,25,75,42,101,48,98,40,37,42,74,45,41,33,33,34,36,25,41,29,34,38,65,82,73,80,64,92,81,78,70,90,51,56,50,76,92,83,91,87,88,92,86,83,84,63,76,68,60,58,51,54,51,50,75,68,68,55,79,60,62,94,94,50,51,69,63,52,42,44,64,70,44,50,49,51,51,55,53,53,51,53,73,74,64,84,70,72,84,68,76,53,48,70,60,48,68,70,33,67,68,52,55,53,50,52,56,51,51,52,53,47,55,52,58,35,57,78,67,76,107

Radius of gyration: 32.28 Å; Cα contacts (8 Å, |Δi|>4): 665; chains: 1; bounding box: 82×66×98 Å